Protein AF-A0A3M7QGY4-F1 (afdb_monomer)

pLDDT: mean 86.38, std 17.32, range [20.28, 98.88]

Organism: Brachionus plicatilis (NCBI:txid10195)

InterPro domains:
  IPR000873 AMP-dependent synthetase/ligase domain [PF00501] (71-450)
  IPR020845 AMP-binding, conserved site [PS00455] (251-262)

Sequence (450 aa):
MSSIFFKLPQKFQFKSILTRFSSTYSYKDTVLRGQKHLYNPKYEKYSYAISETGNLHLLCDTIGDRINTLAEKYPNDTCYKFSLTQSNLSFKEIKQRTDEIAQNLLSKGFKKGDRMAVLLPNIPELALTILACSSIGVIVVLMNPAYQLVEIEYMLKKTQSKGLVILDNLKTLKHYETLKKIAPELENSVQGELNSKNLPDLKHVILVKNRLMSDNSEQYKGTWGFDKDISMFNQSSQKLPTVDFDDSFVMLFTSGTTGLPKAAVLSHYNILNSAYLDLYTNGLVEQSKIIACPIPIFHSFGLIGGLIEPLIMGGKAIFPHFLPDTLSLMKAIHTERCTAVKGAPVIFLDMMNHPERKNFDLSSLEYMLLGASTVPKHLLLKMKEELKVKNILIGYGMTESSAAGSITRVNYGEREAYETIGQPFPFVEIKIADSENNLVPVNHDGEICI

Foldseek 3Di:
DDDPDPDDDPDDDDDDDAADDPPPDFLCRPPPVPPNVSRDVVPRFFFKAFDDCDPPDFDFDFLLRLLVVLCVVFVAAWAEAEAVVRDTAGSVNLNLQLQLLLLLCVVLPDAAPAEEEEQFFPDPLVLSVLSSCSQQNHAYEFDHNPDALVLVLVSLVVSLHQHYEHECDDDPDGVLVRVCVQFVCQQVDAAQCRCGPSRRSHRAYEYEYPPVDDDPPDDRGNHHYCVPRRRDHDPRDDDRDDDGQQRFRYWAWDPDPPDDTDTQTDGSSLLLRVLVLVCVQAVNLAQPAEEEQQATCSDLQCVNRANRNCSRSVHYYYHQDRHRDLVSSLVCCQPVVHQEYEDELVSLVCCQPPPCNVVGDNVSHQYYEYEPDADALVSVVVSCVRNVHQYYKYFDDDVNSSRGQAMAHRPGDSCRRRSDNHHGGHVHMKFFAAPVRDTRTGPDHGDIDD

Nearest PDB structures (foldseek):
  3t5c-assembly2_B  TM=9.026E-01  e=1.709E-25  Mycobacterium tuberculosis H37Rv
  6hps-assembly1_A  TM=8.503E-01  e=1.452E-26  Photinus pyralis
  6q2m-assembly2_B  TM=8.426E-01  e=1.284E-26  Photinus pyralis
  6q2m-assembly1_A  TM=8.467E-01  e=1.977E-26  Photinus pyralis
  6aaa-assembly1_A  TM=8.471E-01  e=3.894E-26  Amydetes

Structure (mmCIF, N/CA/C/O backbone):
data_AF-A0A3M7QGY4-F1
#
_entry.id   AF-A0A3M7QGY4-F1
#
loop_
_atom_site.group_PDB
_atom_site.id
_atom_site.type_symbol
_atom_site.label_atom_id
_atom_site.label_alt_id
_atom_site.label_comp_id
_atom_site.label_asym_id
_atom_site.label_entity_id
_atom_site.label_seq_id
_atom_site.pdbx_PDB_ins_code
_atom_site.Cartn_x
_atom_site.Cartn_y
_atom_site.Cartn_z
_atom_site.occupancy
_atom_site.B_iso_or_equiv
_atom_site.auth_seq_id
_atom_site.auth_comp_id
_atom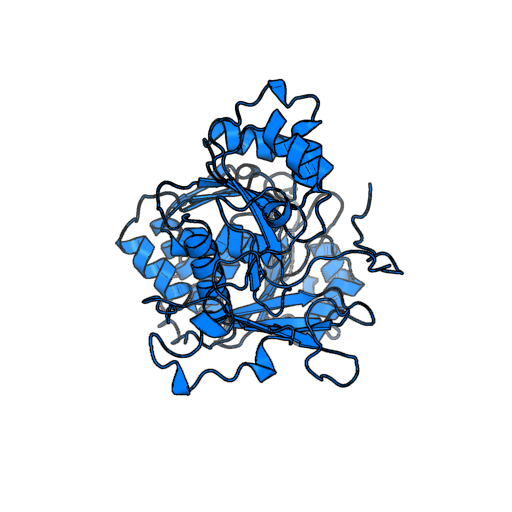_site.auth_asym_id
_atom_site.auth_atom_id
_atom_site.pdbx_PDB_model_num
ATOM 1 N N . MET A 1 1 ? 11.711 22.247 6.350 1.00 29.42 1 MET A N 1
ATOM 2 C CA . MET A 1 1 ? 10.240 22.124 6.252 1.00 29.42 1 MET A CA 1
ATOM 3 C C . MET A 1 1 ? 9.806 22.506 4.843 1.00 29.42 1 MET A C 1
ATOM 5 O O . MET A 1 1 ? 9.327 23.610 4.628 1.00 29.42 1 MET A O 1
ATOM 9 N N . SER A 1 2 ? 10.024 21.622 3.872 1.00 20.28 2 SER A N 1
ATOM 10 C CA . SER A 1 2 ? 9.486 21.752 2.518 1.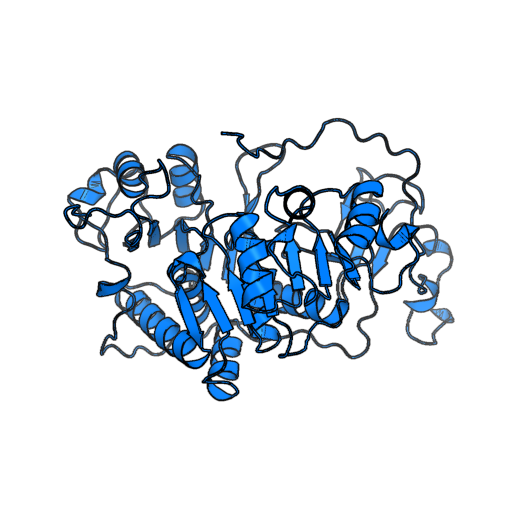00 20.28 2 SER A CA 1
ATOM 11 C C . SER A 1 2 ? 8.292 20.812 2.410 1.00 20.28 2 SER A C 1
ATOM 13 O O . SER A 1 2 ? 8.415 19.593 2.509 1.00 20.28 2 SER A O 1
ATOM 15 N N . SER A 1 3 ? 7.110 21.395 2.287 1.00 23.77 3 SER A N 1
ATOM 16 C CA . SER A 1 3 ? 5.895 20.693 1.921 1.00 23.77 3 SER A CA 1
ATOM 17 C C . SER A 1 3 ? 6.041 20.192 0.481 1.00 23.77 3 SER A C 1
ATOM 19 O O . SER A 1 3 ? 6.126 20.981 -0.459 1.00 23.77 3 SER A O 1
ATOM 21 N N . ILE A 1 4 ? 6.110 18.872 0.296 1.00 25.08 4 ILE A N 1
ATOM 22 C CA . ILE A 1 4 ? 6.081 18.238 -1.029 1.00 25.08 4 ILE A CA 1
ATOM 23 C C . ILE A 1 4 ? 4.624 18.279 -1.507 1.00 25.08 4 ILE A C 1
ATOM 25 O O . ILE A 1 4 ? 3.886 17.302 -1.441 1.00 25.08 4 ILE A O 1
ATOM 29 N N . PHE A 1 5 ? 4.180 19.465 -1.917 1.00 28.28 5 PHE A N 1
ATOM 30 C CA . PHE A 1 5 ? 2.998 19.621 -2.749 1.00 28.28 5 PHE A CA 1
ATOM 31 C C . PHE A 1 5 ? 3.432 19.376 -4.191 1.00 28.28 5 PHE A C 1
ATOM 33 O O . PHE A 1 5 ? 4.160 20.181 -4.773 1.00 28.28 5 PHE A O 1
ATOM 40 N N . PHE A 1 6 ? 2.978 18.272 -4.781 1.00 26.73 6 PHE A N 1
ATOM 41 C CA . PHE A 1 6 ? 3.059 18.068 -6.222 1.00 26.73 6 PHE A CA 1
ATOM 42 C C . PHE A 1 6 ? 2.110 19.057 -6.913 1.00 26.73 6 PHE A C 1
ATOM 44 O O . PHE A 1 6 ? 0.947 18.762 -7.170 1.00 26.73 6 PHE A O 1
ATOM 51 N N . LYS A 1 7 ? 2.602 20.266 -7.198 1.00 22.72 7 LYS A N 1
ATOM 52 C CA . LYS A 1 7 ? 2.032 21.105 -8.253 1.00 22.72 7 LYS A CA 1
ATOM 53 C C . LYS A 1 7 ? 2.488 20.517 -9.585 1.00 22.72 7 LYS A C 1
ATOM 55 O O . LYS A 1 7 ? 3.673 20.578 -9.903 1.00 22.72 7 LYS A O 1
ATOM 60 N N . LEU A 1 8 ? 1.558 19.951 -10.354 1.00 26.27 8 LEU A N 1
ATOM 61 C CA . LEU A 1 8 ? 1.791 19.667 -11.770 1.00 26.27 8 LEU A CA 1
ATOM 62 C C . LEU A 1 8 ? 2.156 20.992 -12.466 1.00 26.27 8 LEU A C 1
ATOM 64 O O . LEU A 1 8 ? 1.400 21.961 -12.330 1.00 26.27 8 LEU A O 1
ATOM 68 N N . PRO A 1 9 ? 3.297 21.093 -13.169 1.00 28.58 9 PRO A N 1
ATOM 69 C CA . PRO A 1 9 ? 3.613 22.300 -13.913 1.00 28.58 9 PRO A CA 1
ATOM 70 C C . PRO A 1 9 ? 2.598 22.500 -15.046 1.00 28.58 9 PRO A C 1
ATOM 72 O O . PRO A 1 9 ? 2.330 21.604 -15.845 1.00 28.58 9 PRO A O 1
ATOM 75 N N . GLN A 1 10 ? 2.027 23.704 -15.094 1.00 36.28 10 GLN A N 1
ATOM 76 C CA . GLN A 1 10 ? 1.247 24.197 -16.223 1.00 36.28 10 GLN A CA 1
ATOM 77 C C . GLN A 1 10 ? 2.163 24.365 -17.447 1.00 36.28 10 GLN A C 1
ATOM 79 O O . GLN A 1 10 ? 3.246 24.934 -17.331 1.00 36.28 10 GLN A O 1
ATOM 84 N N . LYS A 1 11 ? 1.649 23.941 -18.612 1.00 29.61 11 LYS A N 1
ATOM 85 C CA . LYS A 1 11 ? 2.236 23.975 -19.968 1.00 29.61 11 LYS A CA 1
ATOM 86 C C . LYS A 1 11 ? 3.238 22.857 -20.282 1.00 29.61 11 LYS A C 1
ATOM 88 O O . LYS A 1 11 ? 4.450 23.034 -20.213 1.00 29.61 11 LYS A O 1
ATOM 93 N N . PHE A 1 12 ? 2.698 21.739 -20.766 1.00 35.16 12 PHE A N 1
ATOM 94 C CA . PHE A 1 12 ? 3.422 20.833 -21.653 1.00 35.16 12 PHE A CA 1
ATOM 95 C C . PHE A 1 12 ? 3.626 21.522 -23.010 1.00 35.16 12 PHE A C 1
ATOM 97 O O . PHE A 1 12 ? 2.666 21.971 -23.632 1.00 35.16 12 PHE A O 1
ATOM 104 N N . GLN A 1 13 ? 4.871 21.612 -23.475 1.00 24.70 13 GLN A N 1
ATOM 105 C CA . GLN A 1 13 ? 5.163 21.715 -24.902 1.00 24.70 13 GLN A CA 1
ATOM 106 C C . GLN A 1 13 ? 5.659 20.343 -25.350 1.00 24.70 13 GLN A C 1
ATOM 108 O O . GLN A 1 13 ? 6.788 19.960 -25.052 1.00 24.70 13 GLN A O 1
ATOM 113 N N . PHE A 1 14 ? 4.806 19.600 -26.049 1.00 30.44 14 PHE A N 1
ATOM 114 C CA . PHE A 1 14 ? 5.208 18.405 -26.777 1.00 30.44 14 PHE A CA 1
ATOM 115 C C . PHE A 1 14 ? 5.963 18.850 -28.033 1.00 30.44 14 PHE A C 1
ATOM 117 O O . PHE A 1 14 ? 5.391 19.231 -29.051 1.00 30.44 14 PHE A O 1
ATOM 124 N N . LYS A 1 15 ? 7.292 18.852 -27.958 1.00 29.33 15 LYS A N 1
ATOM 125 C CA . LYS A 1 15 ? 8.137 18.749 -29.146 1.00 29.33 15 LYS A CA 1
ATOM 126 C C . LYS A 1 15 ? 9.065 17.567 -28.924 1.00 29.33 15 LYS A C 1
ATOM 128 O O . LYS A 1 15 ? 9.854 17.573 -27.989 1.00 29.33 15 LYS A O 1
ATOM 133 N N . SER A 1 16 ? 8.872 16.562 -29.778 1.00 31.83 16 SER A N 1
ATOM 134 C CA . SER A 1 16 ? 9.509 15.241 -29.803 1.00 31.83 16 SER A CA 1
ATOM 135 C C . SER A 1 16 ? 9.252 14.357 -28.577 1.00 31.83 16 SER A C 1
ATOM 137 O O . SER A 1 16 ? 10.157 14.107 -27.787 1.00 31.83 16 SER A O 1
ATOM 139 N N . ILE A 1 17 ? 8.036 13.813 -28.465 1.00 31.39 17 ILE A N 1
ATOM 140 C CA . ILE A 1 17 ? 7.842 12.518 -27.806 1.00 31.39 17 ILE A CA 1
ATOM 141 C C . ILE A 1 17 ? 7.625 11.491 -28.900 1.00 31.39 17 ILE A C 1
ATOM 143 O O . ILE A 1 17 ? 6.752 11.610 -29.758 1.00 31.39 17 ILE A O 1
ATOM 147 N N . LEU A 1 18 ? 8.518 10.517 -28.896 1.00 33.06 18 LEU A N 1
ATOM 148 C CA . LEU A 1 18 ? 8.481 9.405 -29.809 1.00 33.06 18 LEU A CA 1
ATOM 149 C C . LEU A 1 18 ? 7.346 8.489 -29.423 1.00 33.06 18 LEU A C 1
ATOM 151 O O . LEU A 1 18 ? 7.113 8.165 -28.263 1.00 33.06 18 LEU A O 1
ATOM 155 N N . THR A 1 19 ? 6.632 8.119 -30.457 1.00 30.53 19 THR A N 1
ATOM 156 C CA . THR A 1 19 ? 5.458 7.278 -30.404 1.00 30.53 19 THR A CA 1
ATOM 157 C C . THR A 1 19 ? 5.832 5.830 -30.645 1.00 30.53 19 THR A C 1
ATOM 159 O O . THR A 1 19 ? 7.021 5.512 -30.663 1.00 30.53 19 THR A O 1
ATOM 162 N N . ARG A 1 20 ? 4.801 4.973 -30.731 1.00 34.09 20 ARG A N 1
ATOM 163 C CA . ARG A 1 20 ? 4.829 3.528 -31.009 1.00 34.09 20 ARG A CA 1
ATOM 164 C C . ARG A 1 20 ? 6.163 3.027 -31.587 1.00 34.09 20 ARG A C 1
ATOM 166 O O . ARG A 1 20 ? 6.694 3.629 -32.508 1.00 34.09 20 ARG A O 1
ATOM 173 N N . PHE A 1 21 ? 6.582 1.846 -31.125 1.00 38.25 21 PHE A N 1
ATOM 174 C CA . PHE A 1 21 ? 7.678 1.006 -31.648 1.00 38.25 21 PHE A CA 1
ATOM 175 C C . PHE A 1 21 ? 9.001 1.021 -30.870 1.00 38.25 21 PHE A C 1
ATOM 177 O O . PHE A 1 21 ? 10.072 1.229 -31.431 1.00 38.25 21 PHE A O 1
ATOM 184 N N . SER A 1 22 ? 8.930 0.612 -29.602 1.00 29.78 22 SER A N 1
ATOM 185 C CA . SER A 1 22 ? 9.986 -0.238 -29.026 1.00 29.78 22 SER A CA 1
ATOM 186 C C . SER A 1 22 ? 9.448 -1.395 -28.182 1.00 29.78 22 SER A C 1
ATOM 188 O O . SER A 1 22 ? 9.997 -1.779 -27.151 1.00 29.78 22 SER A O 1
ATOM 190 N N . SER A 1 23 ? 8.351 -2.005 -28.608 1.00 32.69 23 SER A N 1
ATOM 191 C CA . SER A 1 23 ? 8.344 -3.465 -28.614 1.00 32.69 23 SER A CA 1
ATOM 192 C C . SER A 1 23 ? 8.432 -3.885 -30.050 1.00 32.69 23 SER A C 1
ATOM 194 O O . SER A 1 23 ? 7.752 -3.349 -30.918 1.00 32.69 23 SER A O 1
ATOM 196 N N . THR A 1 24 ? 9.198 -4.931 -30.230 1.00 34.50 24 THR A N 1
ATOM 197 C CA . THR A 1 24 ? 9.087 -5.993 -31.219 1.00 34.50 24 THR A CA 1
ATOM 198 C C . THR A 1 24 ? 7.681 -6.458 -31.644 1.00 34.50 24 THR A C 1
ATOM 200 O O . THR A 1 24 ? 7.632 -7.429 -32.383 1.00 34.50 24 THR A O 1
ATOM 203 N N . TYR A 1 25 ? 6.562 -5.836 -31.245 1.00 44.16 25 TYR A N 1
ATOM 204 C CA . TYR A 1 25 ? 5.222 -6.315 -31.594 1.00 44.16 25 TYR A CA 1
ATOM 205 C C . TYR A 1 25 ? 4.298 -5.167 -32.014 1.00 44.16 25 TYR A C 1
ATOM 207 O O . TYR A 1 25 ? 3.901 -4.312 -31.223 1.00 44.16 25 TYR A O 1
ATOM 215 N N . SER A 1 26 ? 4.011 -5.137 -33.310 1.00 43.41 26 SER A N 1
ATOM 216 C CA . SER A 1 26 ? 3.093 -4.217 -33.980 1.00 43.41 26 SER A CA 1
ATOM 217 C C . SER A 1 26 ? 1.661 -4.774 -33.959 1.00 43.41 26 SER A C 1
ATOM 219 O O . SER A 1 26 ? 1.443 -5.923 -33.590 1.00 43.41 26 SER A O 1
ATOM 221 N N . TYR A 1 27 ? 0.664 -4.003 -34.415 1.00 42.53 27 TYR A N 1
ATOM 222 C CA . TYR A 1 27 ? -0.701 -4.512 -34.665 1.00 42.53 27 TYR A CA 1
ATOM 223 C C . TYR A 1 27 ? -0.712 -5.767 -35.574 1.00 42.53 27 TYR A C 1
ATOM 225 O O . TYR A 1 27 ? -1.628 -6.581 -35.523 1.00 42.53 27 TYR A O 1
ATOM 233 N N . LYS A 1 28 ? 0.347 -5.963 -36.371 1.00 43.41 28 LYS A N 1
ATOM 234 C CA . LYS A 1 28 ? 0.614 -7.171 -37.163 1.00 43.41 28 LYS A CA 1
ATOM 235 C C . LYS A 1 28 ? 0.785 -8.442 -36.323 1.00 43.41 28 LYS A C 1
ATOM 237 O O . LYS A 1 28 ? 0.512 -9.526 -36.829 1.00 43.41 28 LYS A O 1
ATOM 242 N N . ASP A 1 29 ? 1.237 -8.306 -35.080 1.00 48.31 29 ASP A N 1
ATOM 243 C CA . ASP A 1 29 ? 1.590 -9.418 -34.195 1.00 48.31 29 ASP A CA 1
ATOM 244 C C . ASP A 1 29 ? 0.492 -9.711 -33.158 1.00 48.31 29 ASP A C 1
ATOM 246 O O . ASP A 1 29 ? 0.360 -10.842 -32.695 1.00 48.31 29 ASP A O 1
ATOM 250 N N . THR A 1 30 ? -0.362 -8.726 -32.851 1.00 50.16 30 THR A N 1
ATOM 251 C CA . THR A 1 30 ? -1.486 -8.878 -31.910 1.00 50.16 30 THR A CA 1
ATOM 252 C C . THR A 1 30 ? -2.752 -9.455 -32.545 1.00 50.16 30 THR A C 1
ATOM 254 O O . THR A 1 30 ? -3.626 -9.951 -31.831 1.00 50.16 30 THR A O 1
ATOM 257 N N . VAL A 1 31 ? -2.867 -9.458 -33.877 1.00 47.16 31 VAL A N 1
ATOM 258 C CA . VAL A 1 31 ? -4.008 -10.076 -34.563 1.00 47.16 31 VAL A CA 1
ATOM 259 C C . VAL A 1 31 ? -3.780 -11.584 -34.691 1.00 47.16 31 VAL A C 1
ATOM 261 O O . VAL A 1 31 ? -3.196 -12.066 -35.659 1.00 47.16 31 VAL A O 1
ATOM 264 N N . LEU A 1 32 ? -4.247 -12.300 -33.659 1.00 49.56 32 LEU A N 1
ATOM 265 C CA . LEU A 1 32 ? -4.486 -13.747 -33.590 1.00 49.56 32 LEU A CA 1
ATOM 266 C C . LEU A 1 32 ? -3.408 -14.583 -34.287 1.00 49.56 32 LEU A C 1
ATOM 268 O O . LEU A 1 32 ? -3.563 -14.924 -35.454 1.00 49.56 32 LEU A O 1
ATOM 272 N N . ARG A 1 33 ? -2.332 -14.922 -33.558 1.00 48.31 33 ARG A N 1
ATOM 273 C CA . ARG A 1 33 ? -1.263 -15.883 -33.922 1.00 48.31 33 ARG A CA 1
ATOM 274 C C . ARG A 1 33 ? -1.519 -16.636 -35.244 1.00 48.31 33 ARG A C 1
ATOM 276 O O . ARG A 1 33 ? -2.141 -17.694 -35.263 1.00 48.31 33 ARG A O 1
ATOM 283 N N . GLY A 1 34 ? -1.032 -16.080 -36.357 1.00 52.09 34 GLY A N 1
ATOM 284 C CA . GLY A 1 34 ? -1.057 -16.723 -37.680 1.00 52.09 34 GLY A CA 1
ATOM 285 C C . GLY A 1 34 ? -2.268 -16.423 -38.578 1.00 52.09 34 GLY A C 1
ATOM 286 O O . GLY A 1 34 ? -2.238 -16.766 -39.759 1.00 52.09 34 GLY A O 1
ATOM 287 N N . GLN A 1 35 ? -3.298 -15.726 -38.098 1.00 64.25 35 GLN A N 1
ATOM 288 C CA . GLN A 1 35 ? -4.497 -15.367 -38.863 1.00 64.25 35 GLN A CA 1
ATOM 289 C C . GLN A 1 35 ? -4.348 -14.010 -39.562 1.00 64.25 35 GLN A C 1
ATOM 291 O O . GLN A 1 35 ? -5.115 -13.075 -39.344 1.00 64.25 35 GLN A O 1
ATOM 296 N N . LYS A 1 36 ? -3.378 -13.919 -40.482 1.00 65.75 36 LYS A N 1
ATOM 297 C CA . LYS A 1 36 ? -3.082 -12.693 -41.256 1.00 65.75 36 LYS A CA 1
ATOM 298 C C . LYS A 1 36 ? -4.296 -12.089 -41.981 1.00 65.75 36 LYS A C 1
ATOM 300 O O . LYS A 1 36 ? -4.276 -10.908 -42.295 1.00 65.75 36 LYS A O 1
ATOM 305 N N . HIS A 1 37 ? -5.335 -12.879 -42.258 1.00 74.06 37 HIS A N 1
ATOM 306 C CA . HIS A 1 37 ? -6.562 -12.415 -42.911 1.00 74.06 37 HIS A CA 1
ATOM 307 C C . HIS A 1 37 ? -7.423 -11.495 -42.027 1.00 74.06 37 HIS A C 1
ATOM 309 O O . HIS A 1 37 ? -8.233 -10.742 -42.556 1.00 74.06 37 HIS A O 1
ATOM 315 N N . LEU A 1 38 ? -7.247 -11.538 -40.702 1.00 67.75 38 LEU A N 1
ATOM 316 C CA . LEU A 1 38 ? -7.944 -10.656 -39.761 1.00 67.75 38 LEU A CA 1
ATOM 317 C C . LEU A 1 38 ? -7.219 -9.323 -39.557 1.00 67.75 38 LEU A C 1
ATOM 319 O O . LEU A 1 38 ? -7.773 -8.389 -38.979 1.00 67.75 38 LEU A O 1
ATOM 323 N N . TYR A 1 39 ? -5.972 -9.223 -40.015 1.00 70.44 39 TYR A N 1
ATOM 324 C CA . TYR A 1 39 ? -5.183 -8.011 -39.888 1.00 70.44 39 TYR A CA 1
ATOM 325 C C . TYR A 1 39 ? -5.657 -6.966 -40.905 1.00 70.44 39 TYR A C 1
ATOM 327 O O . TYR A 1 39 ? -5.696 -7.211 -42.111 1.00 70.44 39 TYR A O 1
ATOM 335 N N . ASN A 1 40 ? -5.994 -5.775 -40.410 1.00 73.12 40 ASN A N 1
ATOM 336 C CA . ASN A 1 40 ? -6.384 -4.640 -41.236 1.00 73.12 40 ASN A CA 1
ATOM 337 C C . ASN A 1 40 ? -5.342 -3.502 -41.139 1.00 73.12 40 ASN A C 1
ATOM 339 O O . ASN A 1 40 ? -5.318 -2.777 -40.137 1.00 73.12 40 ASN A O 1
ATOM 343 N N . PRO A 1 41 ? -4.520 -3.275 -42.184 1.00 75.00 41 PRO A N 1
ATOM 344 C CA . PRO A 1 41 ? -3.416 -2.310 -42.150 1.00 75.00 41 PRO A CA 1
ATOM 345 C C . PRO A 1 41 ? -3.873 -0.860 -41.929 1.00 75.00 41 PRO A C 1
ATOM 347 O O . PRO A 1 41 ? -3.096 -0.026 -41.468 1.00 75.00 41 PRO A O 1
ATOM 350 N N . LYS A 1 42 ? -5.154 -0.542 -42.180 1.00 77.25 42 LYS A N 1
ATOM 351 C CA . LYS A 1 42 ? -5.736 0.784 -41.905 1.00 77.25 42 LYS A CA 1
ATOM 352 C C . LYS A 1 42 ? -5.519 1.227 -40.453 1.00 77.25 42 LYS A C 1
ATOM 354 O O . LYS A 1 42 ? -5.435 2.433 -40.207 1.00 77.25 42 LYS A O 1
ATOM 359 N N . TYR A 1 43 ? -5.454 0.285 -39.509 1.00 77.69 43 TYR A N 1
ATOM 360 C CA . TYR A 1 43 ? -5.372 0.584 -38.079 1.00 77.69 43 TYR A CA 1
ATOM 361 C C . TYR A 1 43 ? -3.940 0.697 -37.527 1.00 77.69 43 TYR A C 1
ATOM 363 O O . TYR A 1 43 ? -3.745 1.178 -36.408 1.00 77.69 43 TYR A O 1
ATOM 371 N N . GLU A 1 44 ? -2.915 0.362 -38.317 1.00 73.62 44 GLU A N 1
ATOM 372 C CA . GLU A 1 44 ? -1.511 0.467 -37.887 1.00 73.62 44 GLU A CA 1
ATOM 373 C C . GLU A 1 44 ? -1.064 1.897 -37.596 1.00 73.62 44 GLU A C 1
ATOM 375 O O . GLU A 1 44 ? -0.171 2.121 -36.781 1.00 73.62 44 GLU A O 1
ATOM 380 N N . LYS A 1 45 ? -1.708 2.875 -38.230 1.00 78.94 45 LYS A N 1
ATOM 381 C CA . LYS A 1 45 ? -1.362 4.288 -38.082 1.00 78.94 45 LYS A CA 1
ATOM 382 C C . LYS A 1 45 ? -1.855 4.932 -36.787 1.00 78.94 45 LYS A C 1
ATOM 384 O O . LYS A 1 45 ? -1.484 6.071 -36.556 1.00 78.94 45 LYS A O 1
ATOM 389 N N . TYR A 1 46 ? -2.715 4.279 -36.002 1.00 83.94 46 TYR A N 1
ATOM 390 C CA . TYR A 1 46 ? -3.359 4.869 -34.812 1.00 83.94 46 TYR A CA 1
ATOM 391 C C . TYR A 1 46 ? -2.516 4.761 -33.531 1.00 83.94 46 TYR A C 1
ATOM 393 O O . TYR A 1 46 ? -1.426 4.242 -33.604 1.00 83.94 46 TYR A O 1
ATOM 401 N N . SER A 1 47 ? -2.943 5.249 -32.368 1.00 85.75 47 SER A N 1
ATOM 402 C CA . SER A 1 47 ? -2.167 5.218 -31.113 1.00 85.75 47 SER A CA 1
ATOM 403 C C . SER A 1 47 ? -2.867 4.371 -30.050 1.00 85.75 47 SER A C 1
ATOM 405 O O . SER A 1 47 ? -3.544 4.881 -29.173 1.00 85.75 47 SER A O 1
ATOM 407 N N . TYR A 1 48 ? -2.728 3.055 -30.169 1.00 84.31 48 TYR A N 1
ATOM 408 C CA . TYR A 1 48 ? -3.300 2.009 -29.303 1.00 84.31 48 TYR A CA 1
ATOM 409 C C . TYR A 1 48 ? -2.260 0.903 -29.038 1.00 84.31 48 TYR A C 1
ATOM 411 O O . TYR A 1 48 ? -1.508 0.558 -29.954 1.00 84.31 48 TYR A O 1
ATOM 419 N N . ALA A 1 49 ? -2.201 0.345 -27.836 1.00 78.44 49 ALA A N 1
ATOM 420 C CA . ALA A 1 49 ? -1.256 -0.691 -27.441 1.00 78.44 49 ALA A CA 1
ATOM 421 C C . ALA A 1 49 ? -1.900 -1.667 -26.452 1.00 78.44 49 ALA A C 1
ATOM 423 O O . ALA A 1 49 ? -2.661 -1.265 -25.583 1.00 78.44 49 ALA A O 1
ATOM 424 N N . ILE A 1 50 ? -1.536 -2.939 -26.570 1.00 84.06 50 ILE A N 1
ATOM 425 C CA . ILE A 1 50 ? -1.875 -4.009 -25.632 1.00 84.06 50 ILE A CA 1
ATOM 426 C C . ILE A 1 50 ? -0.663 -4.936 -25.556 1.00 84.06 50 ILE A C 1
ATOM 428 O O . ILE A 1 50 ? 0.004 -5.160 -26.572 1.00 84.06 50 ILE A O 1
ATOM 432 N N . SER A 1 51 ? -0.345 -5.442 -24.369 1.00 80.69 51 SER A N 1
ATOM 433 C CA . SER A 1 51 ? 0.705 -6.454 -24.223 1.00 80.69 51 SER A CA 1
ATOM 434 C C . SER A 1 51 ? 0.151 -7.859 -24.397 1.00 80.69 51 SER A C 1
ATOM 436 O O . SER A 1 51 ? -0.962 -8.165 -23.969 1.00 80.69 51 SER A O 1
ATOM 438 N N . GLU A 1 52 ? 0.959 -8.737 -24.993 1.00 72.75 52 GLU A N 1
ATOM 439 C CA . GLU A 1 52 ? 0.623 -10.152 -25.076 1.00 72.75 52 GLU A CA 1
ATOM 440 C C . GLU A 1 52 ? 0.462 -10.756 -23.682 1.00 72.75 52 GLU A C 1
ATOM 442 O O . GLU A 1 52 ? 1.274 -10.542 -22.780 1.00 72.75 52 GLU A O 1
ATOM 447 N N . THR A 1 53 ? -0.579 -11.564 -23.533 1.00 77.50 53 THR A N 1
ATOM 448 C CA . THR A 1 53 ? -0.861 -12.302 -22.303 1.00 77.50 53 THR A CA 1
ATOM 449 C C . THR A 1 53 ? -0.147 -13.650 -22.275 1.00 77.50 53 THR A C 1
ATOM 451 O O . THR A 1 53 ? 0.092 -14.202 -21.208 1.00 77.50 53 THR A O 1
ATOM 454 N N . GLY A 1 54 ? 0.249 -14.193 -23.432 1.00 74.06 54 GLY A N 1
ATOM 455 C CA . GLY A 1 54 ? 0.884 -15.508 -23.507 1.00 74.06 54 GLY A CA 1
ATOM 456 C C . GLY A 1 54 ? -0.014 -16.598 -22.909 1.00 74.06 54 GLY A C 1
ATOM 457 O O . GLY A 1 54 ? -1.152 -16.754 -23.339 1.00 74.06 54 GLY A O 1
ATOM 458 N N . ASN A 1 55 ? 0.512 -17.337 -21.927 1.00 81.56 55 ASN A N 1
ATOM 459 C CA . ASN A 1 55 ? -0.233 -18.318 -21.123 1.00 81.56 55 ASN A CA 1
ATOM 460 C C . ASN A 1 55 ? -0.475 -17.811 -19.686 1.00 81.56 55 ASN A C 1
ATOM 462 O O . ASN A 1 55 ? -0.608 -18.610 -18.760 1.00 81.56 55 ASN A O 1
ATOM 466 N N . LEU A 1 56 ? -0.432 -16.493 -19.468 1.00 86.56 56 LEU A N 1
ATOM 467 C CA . LEU A 1 56 ? -0.694 -15.916 -18.154 1.00 86.56 56 LEU A CA 1
ATOM 468 C C . LEU A 1 56 ? -2.167 -16.064 -17.794 1.00 86.56 56 LEU A C 1
ATOM 470 O O . LEU A 1 56 ? -3.049 -15.920 -18.641 1.00 86.56 56 LEU A O 1
ATOM 474 N N . HIS A 1 57 ? -2.414 -16.273 -16.509 1.00 90.56 57 HIS A N 1
ATOM 475 C CA . HIS A 1 57 ? -3.742 -16.254 -15.921 1.00 90.56 57 HIS A CA 1
ATOM 476 C C . HIS A 1 57 ? -3.747 -15.263 -14.765 1.00 90.56 57 HIS A C 1
ATOM 478 O O . HIS A 1 57 ? -2.780 -15.185 -14.007 1.00 90.56 57 HIS A O 1
ATOM 484 N N . LEU A 1 58 ? -4.828 -14.498 -14.655 1.00 94.06 58 LEU A N 1
ATOM 485 C CA . LEU A 1 58 ? -5.031 -13.583 -13.542 1.00 94.06 58 LEU A CA 1
ATOM 486 C C . LEU A 1 58 ? -5.390 -14.375 -12.278 1.00 94.06 58 LEU A C 1
ATOM 488 O O . LEU A 1 58 ? -6.020 -15.433 -12.339 1.00 94.06 58 LEU A O 1
ATOM 492 N N . LEU A 1 59 ? -4.959 -13.862 -11.132 1.00 93.75 59 LEU A N 1
ATOM 493 C CA . LEU A 1 59 ? -5.242 -14.419 -9.818 1.00 93.75 59 LEU A CA 1
ATOM 494 C C . LEU A 1 59 ? -6.689 -14.100 -9.439 1.00 93.75 59 LEU A C 1
ATOM 496 O O . LEU A 1 59 ? -7.083 -12.934 -9.437 1.00 93.75 59 LEU A O 1
ATOM 500 N N . CYS A 1 60 ? -7.451 -15.133 -9.084 1.00 94.69 60 CYS A N 1
ATOM 501 C CA . CYS A 1 60 ? -8.820 -15.023 -8.565 1.00 94.69 60 CYS A CA 1
ATOM 502 C C . CYS A 1 60 ? -8.858 -15.271 -7.044 1.00 94.69 60 CYS A C 1
ATOM 504 O O . CYS A 1 60 ? -9.824 -15.819 -6.523 1.00 94.69 60 CYS A O 1
ATOM 506 N N . ASP A 1 61 ? -7.775 -14.903 -6.353 1.00 96.12 61 ASP A N 1
ATOM 507 C CA . ASP A 1 61 ? -7.618 -15.023 -4.902 1.00 96.12 61 ASP A CA 1
ATOM 508 C C . ASP A 1 61 ? -8.088 -13.730 -4.213 1.00 96.12 61 ASP A C 1
ATOM 510 O O . ASP A 1 61 ? -8.012 -12.639 -4.786 1.00 96.12 61 ASP A O 1
ATOM 514 N N . THR A 1 62 ? -8.480 -13.817 -2.943 1.00 98.31 62 THR A N 1
ATOM 515 C CA . THR A 1 62 ? -8.505 -12.652 -2.049 1.00 98.31 62 THR A CA 1
ATOM 516 C C . THR A 1 62 ? -7.144 -12.456 -1.378 1.00 98.31 62 THR A C 1
ATOM 518 O O . THR A 1 62 ? -6.285 -13.340 -1.350 1.00 98.31 62 THR A O 1
ATOM 521 N N . ILE A 1 63 ? -6.927 -11.285 -0.773 1.00 98.38 63 ILE A N 1
ATOM 522 C CA . ILE A 1 63 ? -5.704 -11.041 0.015 1.00 98.38 63 ILE A CA 1
ATOM 523 C C . ILE A 1 63 ? -5.657 -11.992 1.223 1.00 98.38 63 ILE A C 1
ATOM 525 O O . ILE A 1 63 ? -4.587 -12.503 1.552 1.00 98.38 63 ILE A O 1
ATOM 529 N N . GLY A 1 64 ? -6.814 -12.297 1.823 1.00 97.62 64 GLY A N 1
ATOM 530 C CA . GLY A 1 64 ? -6.943 -13.305 2.875 1.00 97.62 64 GLY A CA 1
ATOM 531 C C . GLY A 1 64 ? -6.469 -14.690 2.423 1.00 97.62 64 GLY A C 1
ATOM 532 O O . GLY A 1 64 ? -5.684 -15.323 3.128 1.00 97.62 64 GLY A O 1
ATOM 533 N N . ASP A 1 65 ? -6.850 -15.127 1.218 1.00 97.75 65 ASP A N 1
ATOM 534 C CA . ASP A 1 65 ? -6.418 -16.419 0.658 1.00 97.75 65 ASP A CA 1
ATOM 535 C C . ASP A 1 65 ? -4.899 -16.490 0.477 1.00 97.75 65 ASP A C 1
ATOM 537 O O . ASP A 1 65 ? -4.278 -17.513 0.787 1.00 97.75 65 ASP A O 1
ATOM 541 N N . ARG A 1 66 ? -4.272 -15.384 0.050 1.00 97.69 66 ARG A N 1
ATOM 542 C CA . ARG A 1 66 ? -2.807 -15.288 -0.055 1.00 97.69 66 ARG A CA 1
ATOM 543 C C . ARG A 1 66 ? -2.128 -15.432 1.301 1.00 97.69 66 ARG A C 1
ATOM 545 O O . ARG A 1 66 ? -1.156 -16.178 1.411 1.00 97.69 66 ARG A O 1
ATOM 552 N N . ILE A 1 67 ? -2.642 -14.757 2.332 1.00 98.06 67 ILE A N 1
ATOM 553 C CA . ILE A 1 67 ? -2.113 -14.866 3.700 1.00 98.06 67 ILE A CA 1
ATOM 554 C C . ILE A 1 67 ? -2.229 -16.314 4.192 1.00 98.06 67 ILE A C 1
ATOM 556 O O . ILE A 1 67 ? -1.247 -16.858 4.693 1.00 98.06 67 ILE A O 1
ATOM 560 N N . ASN A 1 68 ? -3.393 -16.949 4.011 1.00 97.50 68 ASN A N 1
ATOM 561 C CA . ASN A 1 68 ? -3.638 -18.339 4.413 1.00 97.50 68 ASN A CA 1
ATOM 562 C C . ASN A 1 68 ? -2.640 -19.290 3.743 1.00 97.50 68 ASN A C 1
ATOM 564 O O . ASN A 1 68 ? -1.917 -20.020 4.419 1.00 97.50 68 ASN A O 1
ATOM 568 N N . THR A 1 69 ? -2.540 -19.201 2.416 1.00 97.62 69 THR A N 1
ATOM 569 C CA . THR A 1 69 ? -1.666 -20.050 1.598 1.00 97.62 69 THR A CA 1
ATOM 570 C C . THR A 1 69 ? -0.201 -19.924 2.016 1.00 97.62 69 THR A C 1
ATOM 572 O O . THR A 1 69 ? 0.509 -20.922 2.146 1.00 97.62 69 THR A O 1
ATOM 575 N N . LEU A 1 70 ? 0.281 -18.698 2.233 1.00 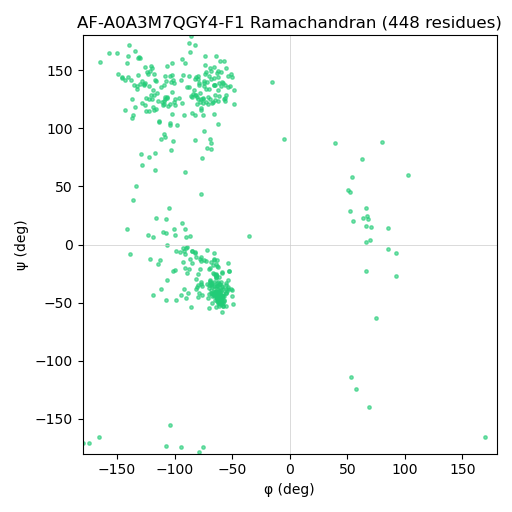97.50 70 LEU A N 1
ATOM 576 C CA . LEU A 1 70 ? 1.685 -18.460 2.570 1.00 97.50 70 LEU A CA 1
ATOM 577 C C . LEU A 1 70 ? 2.012 -18.800 4.024 1.00 97.50 70 LEU A C 1
ATOM 579 O O . LEU A 1 70 ? 3.115 -19.267 4.294 1.00 97.50 70 LEU A O 1
ATOM 583 N N . ALA A 1 71 ? 1.068 -18.634 4.950 1.00 98.19 71 ALA A N 1
ATOM 584 C CA . ALA A 1 71 ? 1.245 -19.061 6.335 1.00 98.19 71 ALA A CA 1
ATOM 585 C C . ALA A 1 71 ? 1.347 -20.586 6.470 1.00 98.19 71 ALA A C 1
ATOM 587 O O . ALA A 1 71 ? 2.069 -21.067 7.338 1.00 98.19 71 ALA A O 1
ATOM 588 N N . GLU A 1 72 ? 0.667 -21.345 5.609 1.00 98.12 72 GLU A N 1
ATOM 589 C CA . GLU A 1 72 ? 0.799 -22.804 5.555 1.00 98.12 72 GLU A CA 1
ATOM 590 C C . GLU A 1 72 ? 2.101 -23.239 4.875 1.00 98.12 72 GLU A C 1
ATOM 592 O O . GLU A 1 72 ? 2.791 -24.134 5.364 1.00 98.12 72 GLU A O 1
ATOM 597 N N . LYS A 1 73 ? 2.457 -22.599 3.756 1.00 97.12 73 LYS A N 1
ATOM 598 C CA . LYS A 1 73 ? 3.592 -23.019 2.925 1.00 97.12 73 LYS A CA 1
ATOM 599 C C . LYS A 1 73 ? 4.951 -22.547 3.449 1.00 97.12 73 LYS A C 1
ATOM 601 O O . LYS A 1 73 ? 5.928 -23.285 3.345 1.00 97.12 73 LYS A O 1
ATOM 606 N N . TYR A 1 74 ? 5.013 -21.341 4.010 1.00 96.56 74 TYR A N 1
ATOM 607 C CA . TYR A 1 74 ? 6.243 -20.671 4.450 1.00 96.56 74 TYR A CA 1
ATOM 608 C C . TYR A 1 74 ? 6.097 -20.059 5.858 1.00 96.56 74 TYR A C 1
ATOM 610 O O . TYR A 1 74 ? 6.417 -18.889 6.062 1.00 96.56 74 TYR A O 1
ATOM 618 N N . PRO A 1 75 ? 5.621 -20.812 6.868 1.00 97.94 75 PRO A N 1
ATOM 619 C CA . PRO A 1 75 ? 5.188 -20.256 8.154 1.00 97.94 75 PRO A CA 1
ATOM 620 C C . PRO A 1 75 ? 6.243 -19.393 8.851 1.00 97.94 75 PRO A C 1
ATOM 622 O O . PRO A 1 75 ? 5.906 -18.368 9.439 1.00 97.94 75 PRO A O 1
ATOM 625 N N . ASN A 1 76 ? 7.508 -19.811 8.795 1.00 97.88 76 ASN A N 1
ATOM 626 C CA . ASN A 1 76 ? 8.602 -19.186 9.538 1.00 97.88 76 ASN A CA 1
ATOM 627 C C . ASN A 1 76 ? 9.373 -18.141 8.718 1.00 97.88 76 ASN A C 1
ATOM 629 O O . ASN A 1 76 ? 10.233 -17.452 9.271 1.00 97.88 76 ASN A O 1
ATOM 633 N N . ASP A 1 77 ? 9.083 -18.006 7.422 1.00 97.25 77 ASP A N 1
ATOM 634 C CA . ASP A 1 77 ? 9.777 -17.045 6.569 1.00 97.25 77 ASP A CA 1
ATOM 635 C C . ASP A 1 77 ? 9.283 -15.631 6.887 1.00 97.25 77 ASP A C 1
ATOM 637 O O . ASP A 1 77 ? 8.088 -15.387 7.070 1.00 97.25 77 ASP A O 1
ATOM 641 N N . THR A 1 78 ? 10.217 -14.682 6.980 1.00 97.50 78 THR A N 1
ATOM 642 C CA . THR A 1 78 ? 9.889 -13.280 7.270 1.00 97.50 78 THR A CA 1
ATOM 643 C C . THR A 1 78 ? 9.301 -12.610 6.036 1.00 97.50 78 THR A C 1
ATOM 645 O O . THR A 1 78 ? 9.991 -12.481 5.028 1.00 97.50 78 THR A O 1
ATOM 648 N N . CYS A 1 79 ? 8.084 -12.087 6.155 1.00 97.88 79 CYS A N 1
ATOM 649 C CA . CYS A 1 79 ? 7.421 -11.335 5.094 1.00 97.88 79 CYS A CA 1
ATOM 650 C C . CYS A 1 79 ? 7.630 -9.824 5.248 1.00 97.88 79 CYS A C 1
ATOM 652 O O . CYS A 1 79 ? 7.951 -9.141 4.278 1.00 97.88 79 CYS A O 1
ATOM 654 N N . TYR A 1 80 ? 7.506 -9.281 6.463 1.00 98.50 80 TYR A N 1
ATOM 655 C CA . TYR A 1 80 ? 7.676 -7.842 6.691 1.00 98.50 80 TYR A CA 1
ATOM 656 C C . TYR A 1 80 ? 8.686 -7.542 7.786 1.00 98.50 80 TYR A C 1
ATOM 658 O O . TYR A 1 80 ? 8.668 -8.153 8.853 1.00 98.50 80 TYR A O 1
ATOM 666 N N . LYS A 1 81 ? 9.523 -6.532 7.547 1.00 98.06 81 LYS A N 1
ATOM 667 C CA . LYS A 1 81 ? 10.380 -5.925 8.565 1.00 98.06 81 LYS A CA 1
ATOM 668 C C . LYS A 1 81 ? 10.144 -4.424 8.632 1.00 98.06 81 LYS A C 1
ATOM 670 O O . LYS A 1 81 ? 10.283 -3.734 7.628 1.00 98.06 81 LYS A O 1
ATOM 675 N N . PHE A 1 82 ? 9.849 -3.910 9.821 1.00 97.56 82 PHE A N 1
ATOM 676 C CA . PHE A 1 82 ? 9.686 -2.480 10.088 1.00 97.56 82 PHE A CA 1
ATOM 677 C C . PHE A 1 82 ? 10.857 -1.982 10.930 1.00 97.56 82 PHE A C 1
ATOM 679 O O . PHE A 1 82 ? 10.840 -2.087 12.161 1.00 97.56 82 PHE A O 1
ATOM 686 N N . SER A 1 83 ? 11.874 -1.431 10.265 1.00 95.75 83 SER A N 1
ATOM 687 C CA . SER A 1 83 ? 13.195 -1.190 10.857 1.00 95.75 83 SER A CA 1
ATOM 688 C C . SER A 1 83 ? 13.167 -0.272 12.079 1.00 95.75 83 SER A C 1
ATOM 690 O O . SER A 1 83 ? 13.858 -0.551 13.050 1.00 95.75 83 SER A O 1
ATOM 692 N N . LEU A 1 84 ? 12.348 0.784 12.094 1.00 90.88 84 LEU A N 1
ATOM 693 C CA . LEU A 1 84 ? 12.268 1.674 13.263 1.00 90.88 84 LEU A CA 1
ATOM 694 C C . LEU A 1 84 ? 11.711 0.987 14.509 1.00 90.88 84 LEU A C 1
ATOM 696 O O . LEU A 1 84 ? 12.210 1.195 15.608 1.00 90.88 84 LEU A O 1
ATOM 700 N N . THR A 1 85 ? 10.682 0.160 14.334 1.00 90.69 85 THR A N 1
ATOM 701 C CA . THR A 1 85 ? 10.041 -0.566 15.444 1.00 90.69 85 THR A CA 1
ATOM 702 C C . THR A 1 85 ? 10.748 -1.875 15.788 1.00 90.69 85 THR A C 1
ATOM 704 O O . THR A 1 85 ? 10.344 -2.545 16.731 1.00 90.69 85 THR A O 1
ATOM 707 N N . GLN A 1 86 ? 11.763 -2.265 15.002 1.00 92.44 86 GLN A N 1
ATOM 708 C CA . GLN A 1 86 ? 12.437 -3.568 15.070 1.00 92.44 86 GLN A CA 1
ATOM 709 C C . GLN A 1 86 ? 11.482 -4.771 14.952 1.00 92.44 86 GLN A C 1
ATOM 711 O O . GLN A 1 86 ? 11.824 -5.889 15.332 1.00 92.44 86 GLN A O 1
ATOM 716 N N . SER A 1 87 ? 10.284 -4.561 14.400 1.00 95.06 87 SER A N 1
ATOM 717 C CA . SER A 1 87 ? 9.311 -5.626 14.184 1.00 95.06 87 SER A CA 1
ATOM 718 C C . SER A 1 87 ? 9.698 -6.445 12.958 1.00 95.06 87 SER A C 1
ATOM 720 O O . SER A 1 87 ? 9.960 -5.889 11.889 1.00 95.06 87 SER A O 1
ATOM 722 N N . ASN A 1 88 ? 9.713 -7.765 13.122 1.00 97.00 88 ASN A N 1
ATOM 723 C CA . ASN A 1 88 ? 9.848 -8.742 12.051 1.00 97.00 88 ASN A CA 1
ATOM 724 C C . ASN A 1 88 ? 8.616 -9.639 12.132 1.00 97.00 88 ASN A C 1
ATOM 726 O O . ASN A 1 88 ? 8.326 -10.155 13.206 1.00 97.00 88 ASN A O 1
ATOM 730 N N . LEU A 1 89 ? 7.880 -9.762 11.034 1.00 98.38 89 LEU A N 1
ATOM 731 C CA . LEU A 1 89 ? 6.654 -10.543 10.965 1.00 98.38 89 LEU A CA 1
ATOM 732 C C . LEU A 1 89 ? 6.837 -11.664 9.947 1.00 98.38 89 LEU A C 1
ATOM 734 O O . LEU A 1 89 ? 7.019 -11.413 8.750 1.00 98.38 89 LEU A O 1
ATOM 738 N N . SER A 1 90 ? 6.793 -12.896 10.439 1.00 98.56 90 SER A N 1
ATOM 739 C CA . SER A 1 90 ? 6.692 -14.101 9.621 1.00 98.56 90 SER A CA 1
ATOM 740 C C . SER A 1 90 ? 5.290 -14.275 9.039 1.00 98.56 90 SER A C 1
ATOM 742 O O . SER A 1 90 ? 4.325 -13.691 9.539 1.00 98.56 90 SER A O 1
ATOM 744 N N . PHE A 1 91 ? 5.142 -15.100 7.999 1.00 98.56 91 PHE A N 1
ATOM 745 C CA . PHE A 1 91 ? 3.817 -15.400 7.440 1.00 98.56 91 PHE A CA 1
ATOM 746 C C . PHE A 1 91 ? 2.860 -15.996 8.483 1.00 98.56 91 PHE A C 1
ATOM 748 O O . PHE A 1 91 ? 1.687 -15.616 8.525 1.00 98.56 91 PHE A O 1
ATOM 755 N N . LYS A 1 92 ? 3.356 -16.858 9.381 1.00 98.50 92 LYS A N 1
ATOM 756 C CA . LYS A 1 92 ? 2.560 -17.410 10.486 1.00 98.50 92 LYS A CA 1
ATOM 757 C C . LYS A 1 92 ? 2.093 -16.329 11.460 1.00 98.50 92 LYS A C 1
ATOM 759 O O . LYS A 1 92 ? 0.920 -16.311 11.827 1.00 98.50 92 LYS A O 1
ATOM 764 N N . GLU A 1 93 ? 2.981 -15.424 11.869 1.00 98.25 93 GLU A N 1
ATOM 765 C CA . GLU A 1 93 ? 2.622 -14.322 12.773 1.00 98.25 93 GLU A CA 1
ATOM 766 C C . GLU A 1 93 ? 1.641 -13.350 12.116 1.00 98.25 93 GLU A C 1
ATOM 768 O O . GLU A 1 93 ? 0.714 -12.885 12.775 1.00 98.25 93 GLU A O 1
ATOM 773 N N . ILE A 1 94 ? 1.801 -13.072 10.818 1.00 98.44 94 ILE A N 1
ATOM 774 C CA . ILE A 1 94 ? 0.850 -12.251 10.061 1.00 98.44 94 ILE A CA 1
ATOM 775 C C . ILE A 1 94 ? -0.527 -12.890 10.105 1.00 98.44 94 ILE A C 1
ATOM 777 O O . ILE A 1 94 ? -1.476 -12.208 10.477 1.00 98.44 94 ILE A O 1
ATOM 781 N N . LYS A 1 95 ? -0.644 -14.181 9.776 1.00 97.88 95 LYS A N 1
ATOM 782 C CA . LYS A 1 95 ? -1.923 -14.898 9.808 1.00 97.88 95 LYS A CA 1
ATOM 783 C C . LYS A 1 95 ? -2.555 -14.859 11.195 1.00 97.88 95 LYS A C 1
ATOM 785 O O . LYS A 1 95 ? -3.702 -14.445 11.318 1.00 97.88 95 LYS A O 1
ATOM 790 N N . GLN A 1 96 ? -1.798 -15.210 12.232 1.00 96.31 96 GLN A N 1
ATOM 791 C CA . GLN A 1 96 ? -2.300 -15.203 13.604 1.00 96.31 96 GLN A CA 1
ATOM 792 C C . GLN A 1 96 ? -2.814 -13.815 14.013 1.00 96.31 96 GLN A C 1
ATOM 794 O O . GLN A 1 96 ? -3.956 -13.680 14.444 1.00 96.31 96 GLN A O 1
ATOM 799 N N . ARG A 1 97 ? -1.999 -12.768 13.842 1.00 96.88 97 ARG A N 1
ATOM 800 C CA . ARG A 1 97 ? -2.379 -11.410 14.255 1.00 96.88 97 ARG A CA 1
ATOM 801 C C . ARG A 1 97 ? -3.515 -10.843 13.406 1.00 96.88 97 ARG A C 1
ATOM 803 O O . ARG A 1 97 ? -4.358 -10.119 13.921 1.00 96.88 97 ARG A O 1
ATOM 810 N N . THR A 1 98 ? -3.546 -11.173 12.117 1.00 96.88 98 THR A N 1
ATOM 811 C CA . THR A 1 98 ? -4.632 -10.806 11.196 1.00 96.88 98 THR A CA 1
ATOM 812 C C . THR A 1 98 ? -5.950 -11.419 11.657 1.00 96.88 98 THR A C 1
ATOM 814 O O . THR A 1 98 ? -6.942 -10.700 11.743 1.00 96.88 98 THR A O 1
ATOM 817 N N . ASP A 1 99 ? -5.956 -12.706 12.011 1.00 95.44 99 ASP A N 1
ATOM 818 C CA . ASP A 1 99 ? -7.145 -13.385 12.528 1.00 95.44 99 ASP A CA 1
ATOM 819 C C . ASP A 1 99 ? -7.611 -12.782 13.854 1.00 95.44 99 ASP A C 1
ATOM 821 O O . ASP A 1 99 ? -8.796 -12.511 14.020 1.00 95.44 99 ASP A O 1
ATOM 825 N N . GLU A 1 100 ? -6.694 -12.538 14.793 1.00 95.31 100 GLU A N 1
ATOM 826 C CA . GLU A 1 100 ? -7.015 -11.938 16.094 1.00 95.31 100 GLU A CA 1
ATOM 827 C C . GLU A 1 100 ? -7.656 -10.553 15.922 1.00 95.31 100 GLU A C 1
ATOM 829 O O . GLU A 1 100 ? -8.714 -10.273 16.493 1.00 95.31 100 GLU A O 1
ATOM 834 N N . ILE A 1 101 ? -7.066 -9.704 15.075 1.00 97.44 101 ILE A N 1
ATOM 835 C CA . ILE A 1 101 ? -7.613 -8.380 14.763 1.00 97.44 101 ILE A CA 1
ATOM 836 C C . ILE A 1 101 ? -8.975 -8.515 14.078 1.00 97.44 101 ILE A C 1
ATOM 838 O O . ILE A 1 101 ? -9.926 -7.849 14.483 1.00 97.44 101 ILE A O 1
ATOM 842 N N . ALA A 1 102 ? -9.104 -9.395 13.084 1.00 96.56 102 ALA A N 1
ATOM 843 C CA . ALA A 1 102 ? -10.357 -9.642 12.381 1.00 96.56 102 ALA A CA 1
ATOM 844 C C . ALA A 1 102 ? -11.482 -10.067 13.340 1.00 96.56 102 ALA A C 1
ATOM 846 O O . ALA A 1 102 ? -12.568 -9.487 13.309 1.00 96.56 102 ALA A O 1
ATOM 847 N N . GLN A 1 103 ? -11.217 -11.015 14.243 1.00 95.56 103 GLN A N 1
ATOM 848 C CA . GLN A 1 103 ? -12.185 -11.477 15.242 1.00 95.56 103 GLN A CA 1
ATOM 849 C C . GLN A 1 103 ? -12.610 -10.357 16.196 1.00 95.56 103 GLN A C 1
ATOM 851 O O . GLN A 1 103 ? -13.799 -10.207 16.479 1.00 95.56 103 GLN A O 1
ATOM 856 N N . ASN A 1 104 ? -11.669 -9.525 16.649 1.00 95.94 104 ASN A N 1
ATOM 857 C CA . ASN A 1 104 ? -11.988 -8.383 17.505 1.00 95.94 104 ASN A CA 1
ATOM 858 C C . ASN A 1 104 ? -12.776 -7.290 16.773 1.00 95.94 104 ASN A C 1
ATOM 860 O O . ASN A 1 104 ? -13.639 -6.649 17.371 1.00 95.94 104 ASN A O 1
ATOM 864 N N . LEU A 1 105 ? -12.526 -7.067 15.482 1.00 96.75 105 LEU A N 1
ATOM 865 C CA . LEU A 1 105 ? -13.348 -6.158 14.682 1.00 96.75 105 LEU A CA 1
ATOM 866 C C . LEU A 1 105 ? -14.775 -6.707 14.530 1.00 96.75 105 LEU A C 1
ATOM 868 O O . LEU A 1 105 ? -15.739 -5.976 14.763 1.00 96.75 105 LEU A O 1
ATOM 872 N N . LEU A 1 106 ? -14.932 -8.001 14.237 1.00 96.06 106 LEU A N 1
ATOM 873 C CA . LEU A 1 106 ? -16.248 -8.650 14.177 1.00 96.06 106 LEU A CA 1
ATOM 874 C C . LEU A 1 106 ? -16.983 -8.579 15.525 1.00 96.06 106 LEU A C 1
ATOM 876 O O . LEU A 1 106 ? -18.168 -8.248 15.566 1.00 96.06 106 LEU A O 1
ATOM 880 N N . SER A 1 107 ? -16.294 -8.808 16.650 1.00 94.50 107 SER A N 1
ATOM 881 C CA . SER A 1 107 ? -16.894 -8.712 17.990 1.00 94.50 107 SER A CA 1
ATOM 882 C C . SER A 1 107 ? -17.312 -7.286 18.355 1.00 94.50 107 SER A C 1
ATOM 884 O O . SER A 1 107 ? -18.218 -7.098 19.160 1.00 94.50 107 SER A O 1
ATOM 886 N N . LYS A 1 108 ? -16.674 -6.277 17.753 1.00 94.69 108 LYS A N 1
ATOM 887 C CA . LYS A 1 108 ? -17.061 -4.862 17.858 1.00 94.69 108 LYS A CA 1
ATOM 888 C C . LYS A 1 108 ? -18.121 -4.463 16.824 1.00 94.69 108 LYS A C 1
ATOM 890 O O . LYS A 1 108 ? -18.472 -3.294 16.724 1.00 94.69 108 LYS A O 1
ATOM 895 N N . GLY A 1 109 ? -18.663 -5.426 16.078 1.00 95.81 109 GLY A N 1
ATOM 896 C CA . GLY A 1 109 ? -19.809 -5.241 15.196 1.00 95.81 109 GLY A CA 1
ATOM 897 C C . GLY A 1 109 ? -19.468 -4.735 13.797 1.00 95.81 109 GLY A C 1
ATOM 898 O O . GLY A 1 109 ? -20.383 -4.294 13.095 1.00 95.81 109 GLY A O 1
ATOM 899 N N . PHE A 1 110 ? -18.199 -4.771 13.374 1.00 97.88 110 PHE A N 1
ATOM 900 C CA . PHE A 1 110 ? -17.843 -4.556 11.969 1.00 97.88 110 PHE A CA 1
ATOM 901 C C . PHE A 1 110 ? -18.391 -5.689 11.100 1.00 97.88 110 PHE A C 1
ATOM 903 O O . PHE A 1 110 ? -18.437 -6.845 11.516 1.00 97.88 110 PHE A O 1
ATOM 910 N N . LYS A 1 111 ? -18.824 -5.350 9.888 1.00 97.38 111 LYS A N 1
ATOM 911 C CA . LYS A 1 111 ? -19.363 -6.296 8.908 1.00 97.38 111 LYS A CA 1
ATOM 912 C C . LYS A 1 111 ? -18.715 -6.071 7.550 1.00 97.38 111 LYS A C 1
ATOM 914 O O . LYS A 1 111 ? -18.216 -4.981 7.277 1.00 97.38 111 LYS A O 1
ATOM 919 N N . LYS A 1 112 ? -18.791 -7.079 6.678 1.00 98.00 112 LYS A N 1
ATOM 920 C CA . LYS A 1 112 ? -18.430 -6.933 5.265 1.00 98.00 112 LYS A CA 1
ATOM 921 C C . LYS A 1 112 ? -19.106 -5.690 4.676 1.00 98.00 112 LYS A C 1
ATOM 923 O O . LYS A 1 112 ? -20.294 -5.452 4.894 1.00 98.00 112 LYS A O 1
ATOM 928 N N . GLY A 1 113 ? -18.327 -4.898 3.958 1.00 98.00 113 GLY A N 1
ATOM 929 C CA . GLY A 1 113 ? -18.707 -3.606 3.422 1.00 98.00 113 GLY A CA 1
ATOM 930 C C . GLY A 1 113 ? -18.370 -2.437 4.342 1.00 98.00 113 GLY A C 1
ATOM 931 O O . GLY A 1 113 ? -18.151 -1.369 3.796 1.00 98.00 113 GLY A O 1
ATOM 932 N N . ASP A 1 114 ? -18.292 -2.584 5.675 1.00 98.69 114 ASP A N 1
ATOM 933 C CA . ASP A 1 114 ? -17.938 -1.479 6.588 1.00 98.69 114 ASP A CA 1
ATOM 934 C C . ASP A 1 114 ? -16.604 -0.824 6.238 1.00 98.69 114 ASP A C 1
ATOM 936 O O . ASP A 1 114 ? -15.727 -1.457 5.665 1.00 98.69 114 ASP A O 1
ATOM 940 N N . ARG A 1 115 ? -16.455 0.462 6.577 1.00 98.75 115 ARG A N 1
ATOM 941 C CA . ARG A 1 115 ? -15.272 1.254 6.233 1.00 98.75 115 ARG A CA 1
ATOM 942 C C . ARG A 1 115 ? -14.430 1.536 7.468 1.00 98.75 115 ARG A C 1
ATOM 944 O O . ARG A 1 115 ? -14.949 2.050 8.465 1.00 98.75 115 ARG A O 1
ATOM 951 N N . MET A 1 116 ? -13.145 1.213 7.381 1.00 98.81 116 MET A N 1
ATOM 952 C CA . MET A 1 116 ? -12.138 1.487 8.403 1.00 98.81 116 MET A CA 1
ATOM 953 C C . MET A 1 116 ? -11.136 2.503 7.860 1.00 98.81 116 MET A C 1
ATOM 955 O O . MET A 1 116 ? -10.289 2.161 7.036 1.00 98.81 116 MET A O 1
ATOM 959 N N . ALA A 1 117 ? -11.215 3.747 8.324 1.00 98.69 117 ALA A N 1
ATOM 960 C CA . ALA A 1 117 ? -10.191 4.740 8.046 1.00 98.69 117 ALA A CA 1
ATOM 961 C C . ALA A 1 117 ? -8.910 4.436 8.819 1.00 98.69 117 ALA A C 1
ATOM 963 O O . ALA A 1 117 ? -8.953 4.040 9.982 1.00 98.69 117 ALA A O 1
ATOM 964 N N . VAL A 1 118 ? -7.759 4.626 8.181 1.00 98.56 118 VAL A N 1
ATOM 965 C CA . VAL A 1 118 ? -6.455 4.376 8.797 1.00 98.56 118 VAL A CA 1
ATOM 966 C C . VAL A 1 118 ? -5.521 5.536 8.489 1.00 98.56 118 VAL A C 1
ATOM 968 O O . VAL A 1 118 ? -5.198 5.817 7.335 1.00 98.56 118 VAL A O 1
ATOM 971 N N . LEU A 1 119 ? -5.083 6.202 9.554 1.00 96.44 119 LEU A N 1
ATOM 972 C CA . LEU A 1 119 ? -4.222 7.376 9.536 1.00 96.44 119 LEU A CA 1
ATOM 973 C C . LEU A 1 119 ? -2.902 7.046 10.246 1.00 96.44 119 LEU A C 1
ATOM 975 O O . LEU A 1 119 ? -2.586 7.587 11.306 1.00 96.44 119 LEU A O 1
ATOM 979 N N . LEU A 1 120 ? -2.149 6.105 9.674 1.00 96.62 120 LEU A N 1
ATOM 980 C CA . LEU A 1 120 ? -0.897 5.599 10.236 1.00 96.62 120 LEU A CA 1
ATOM 981 C C . LEU A 1 120 ? 0.266 5.758 9.239 1.00 96.62 120 LEU A C 1
ATOM 983 O O . LEU A 1 120 ? 0.053 5.690 8.026 1.00 96.62 120 LEU A O 1
ATOM 987 N N . PRO A 1 121 ? 1.505 5.967 9.722 1.00 95.50 121 PRO A N 1
ATOM 988 C CA . PRO A 1 121 ? 2.708 5.853 8.898 1.00 95.50 121 PRO A CA 1
ATOM 989 C C . PRO A 1 121 ? 3.069 4.379 8.621 1.00 95.50 121 PRO A C 1
ATOM 991 O O . PRO A 1 121 ? 2.341 3.472 9.015 1.00 95.50 121 PRO A O 1
ATOM 994 N N . ASN A 1 122 ? 4.213 4.119 7.976 1.00 95.88 122 ASN A N 1
ATOM 995 C CA . ASN A 1 122 ? 4.716 2.758 7.738 1.00 95.88 122 ASN A CA 1
ATOM 996 C C . ASN A 1 122 ? 5.148 2.066 9.048 1.00 95.88 122 ASN A C 1
ATOM 998 O O . ASN A 1 122 ? 6.329 2.050 9.400 1.00 95.88 122 ASN A O 1
ATOM 1002 N N . ILE A 1 123 ? 4.175 1.501 9.762 1.00 96.06 123 ILE A N 1
ATOM 1003 C CA . ILE A 1 123 ? 4.330 0.725 11.001 1.00 96.06 123 ILE A CA 1
ATOM 1004 C C . ILE A 1 123 ? 3.575 -0.611 10.909 1.00 96.06 123 ILE A C 1
ATOM 1006 O O . ILE A 1 123 ? 2.661 -0.726 10.086 1.00 96.06 123 ILE A O 1
ATOM 1010 N N . PRO A 1 124 ? 3.914 -1.614 11.745 1.00 97.31 124 PRO A N 1
ATOM 1011 C CA . PRO A 1 124 ? 3.254 -2.921 11.723 1.00 97.31 124 PRO A CA 1
ATOM 1012 C C . PRO A 1 124 ? 1.731 -2.844 11.845 1.00 97.31 124 PRO A C 1
ATOM 1014 O O . PRO A 1 124 ? 1.016 -3.579 11.171 1.00 97.31 124 PRO A O 1
ATOM 1017 N N . GLU A 1 125 ? 1.227 -1.934 12.675 1.00 97.88 125 GLU A N 1
ATOM 1018 C CA . GLU A 1 125 ? -0.198 -1.754 12.942 1.00 97.88 125 GLU A CA 1
ATOM 1019 C C . GLU A 1 125 ? -0.968 -1.321 11.683 1.00 97.88 125 GLU A C 1
ATOM 1021 O O . GLU A 1 125 ? -2.098 -1.766 11.483 1.00 97.88 125 GLU A O 1
ATOM 1026 N N . LEU A 1 126 ? -0.351 -0.538 10.786 1.00 98.38 126 LEU A N 1
ATOM 1027 C CA . LEU A 1 126 ? -0.938 -0.189 9.487 1.00 98.38 126 LEU A CA 1
ATOM 1028 C C . LEU A 1 126 ? -1.114 -1.436 8.618 1.00 98.38 126 LEU A C 1
ATOM 1030 O O . LEU A 1 126 ? -2.220 -1.712 8.158 1.00 98.38 126 LEU A O 1
ATOM 1034 N N . ALA A 1 127 ? -0.036 -2.202 8.431 1.00 98.44 127 ALA A N 1
ATOM 1035 C CA . ALA A 1 127 ? -0.061 -3.417 7.623 1.00 98.44 127 ALA A CA 1
ATOM 1036 C C . ALA A 1 127 ? -1.083 -4.424 8.162 1.00 98.44 127 ALA A C 1
ATOM 1038 O O . ALA A 1 127 ? -1.938 -4.896 7.422 1.00 98.44 127 ALA A O 1
ATOM 1039 N N . LEU A 1 128 ? -1.056 -4.695 9.465 1.00 98.69 128 LEU A N 1
ATOM 1040 C CA . LEU A 1 128 ? -1.952 -5.668 10.085 1.00 98.69 128 LEU A CA 1
ATOM 1041 C C . LEU A 1 128 ? -3.416 -5.228 10.065 1.00 98.69 128 LEU A C 1
ATOM 1043 O O . LEU A 1 128 ? -4.283 -6.066 9.847 1.00 98.69 128 LEU A O 1
ATOM 1047 N N . THR A 1 129 ? -3.704 -3.932 10.225 1.00 98.75 129 THR A N 1
ATOM 1048 C CA . THR A 1 129 ? -5.075 -3.419 10.068 1.00 98.75 129 THR A CA 1
ATOM 1049 C C . THR A 1 129 ? -5.585 -3.667 8.655 1.00 98.75 129 THR A C 1
ATOM 1051 O O . THR A 1 129 ? -6.703 -4.151 8.489 1.00 98.75 129 THR A O 1
ATOM 1054 N N . ILE A 1 130 ? -4.764 -3.359 7.643 1.00 98.81 130 ILE A N 1
ATOM 1055 C CA . ILE A 1 130 ? -5.131 -3.546 6.236 1.00 98.81 130 ILE A CA 1
ATOM 1056 C C . ILE A 1 130 ? -5.440 -5.018 5.960 1.00 98.81 130 ILE A C 1
ATOM 1058 O O . ILE A 1 130 ? -6.503 -5.338 5.429 1.00 98.81 130 ILE A O 1
ATOM 1062 N N . LEU A 1 131 ? -4.527 -5.908 6.350 1.00 98.75 131 LEU A N 1
ATOM 1063 C CA . LEU A 1 131 ? -4.653 -7.341 6.108 1.00 98.75 131 LEU A CA 1
ATOM 1064 C C . LEU A 1 131 ? -5.848 -7.935 6.865 1.00 98.75 131 LEU A C 1
ATOM 1066 O O . LEU A 1 131 ? -6.622 -8.685 6.274 1.00 98.75 131 LEU A O 1
ATOM 1070 N N . ALA A 1 132 ? -6.070 -7.546 8.123 1.00 98.50 132 ALA A N 1
ATOM 1071 C CA . ALA A 1 132 ? -7.201 -8.029 8.917 1.00 98.50 132 ALA A CA 1
ATOM 1072 C C . ALA A 1 132 ? -8.547 -7.598 8.338 1.00 98.50 132 ALA A C 1
ATOM 1074 O O . ALA A 1 132 ? -9.454 -8.419 8.223 1.00 98.50 132 ALA A O 1
ATOM 1075 N N . CYS A 1 133 ? -8.667 -6.334 7.921 1.00 98.69 133 CYS A N 1
ATOM 1076 C CA . CYS A 1 133 ? -9.870 -5.838 7.256 1.00 98.69 133 CYS A CA 1
ATOM 1077 C C . CYS A 1 133 ? -10.134 -6.594 5.945 1.00 98.69 133 CYS A C 1
ATOM 1079 O O . CYS A 1 133 ? -11.275 -6.974 5.678 1.00 98.69 133 CYS A O 1
ATOM 1081 N N . SER A 1 134 ? -9.071 -6.889 5.185 1.00 98.31 134 SER A N 1
ATOM 1082 C CA . SER A 1 134 ? -9.142 -7.652 3.934 1.00 98.31 134 SER A CA 1
ATOM 1083 C C . SER A 1 134 ? -9.733 -9.055 4.127 1.00 98.31 134 SER A C 1
ATOM 1085 O O . SER A 1 134 ? -10.514 -9.505 3.296 1.00 98.31 134 SER A O 1
ATOM 1087 N N . SER A 1 135 ? -9.443 -9.714 5.255 1.00 97.56 135 SER A N 1
ATOM 1088 C CA . SER A 1 135 ? -9.933 -11.066 5.562 1.00 97.56 135 SER A CA 1
ATOM 1089 C C . SER A 1 135 ? -11.411 -11.122 5.959 1.00 97.56 135 SER A C 1
ATOM 1091 O O . SER A 1 135 ? -11.984 -12.207 6.024 1.00 97.56 135 SER A O 1
ATOM 1093 N N . ILE A 1 136 ? -12.034 -9.976 6.258 1.00 97.88 136 ILE A N 1
ATOM 1094 C CA . ILE A 1 136 ? -13.446 -9.891 6.673 1.00 97.88 136 ILE A CA 1
ATOM 1095 C C . ILE A 1 136 ? -14.292 -8.982 5.773 1.00 97.88 136 ILE A C 1
ATOM 1097 O O . ILE A 1 136 ? -15.448 -8.692 6.091 1.00 97.88 136 ILE A O 1
ATOM 1101 N N . GLY A 1 137 ? -13.723 -8.519 4.656 1.00 98.38 137 GLY A N 1
ATOM 1102 C CA . GLY A 1 137 ? -14.392 -7.653 3.689 1.00 98.38 137 GLY A CA 1
ATOM 1103 C C . GLY A 1 137 ? -14.706 -6.255 4.226 1.00 98.38 137 GLY A C 1
ATOM 1104 O O . GLY A 1 137 ? -15.653 -5.624 3.762 1.00 98.38 137 GLY A O 1
ATOM 1105 N N . VAL A 1 138 ? -13.966 -5.778 5.230 1.00 98.75 138 VAL A N 1
ATOM 1106 C CA . VAL A 1 138 ? -14.013 -4.375 5.668 1.00 98.75 138 VAL A CA 1
ATOM 1107 C C . VAL A 1 138 ? -13.139 -3.562 4.716 1.00 98.75 138 VAL A C 1
ATOM 1109 O O . VAL A 1 138 ? -11.972 -3.879 4.503 1.00 98.75 138 VAL A O 1
ATOM 1112 N N . ILE A 1 139 ? -13.704 -2.502 4.146 1.00 98.88 139 ILE A N 1
ATOM 1113 C CA . ILE A 1 139 ? -13.042 -1.649 3.164 1.00 98.88 139 ILE A CA 1
ATOM 1114 C C . ILE A 1 139 ? -12.125 -0.674 3.900 1.00 98.88 139 ILE A C 1
ATOM 1116 O O . ILE A 1 139 ? -12.571 0.126 4.728 1.00 98.88 139 ILE A O 1
ATOM 1120 N N . VAL A 1 140 ? -10.835 -0.707 3.591 1.00 98.75 140 VAL A N 1
ATOM 1121 C CA . VAL A 1 140 ? -9.857 0.173 4.235 1.00 98.75 140 VAL A CA 1
ATOM 1122 C C . VAL A 1 140 ? -9.834 1.523 3.531 1.00 98.75 140 VAL A C 1
ATOM 1124 O O . VAL A 1 140 ? -9.674 1.590 2.320 1.00 98.75 140 VAL A O 1
ATOM 1127 N N . VAL A 1 141 ? -9.936 2.616 4.278 1.00 98.62 141 VAL A N 1
ATOM 1128 C CA . VAL A 1 141 ? -9.775 3.977 3.757 1.00 98.62 141 VAL A CA 1
ATOM 1129 C C . VAL A 1 141 ? -8.404 4.488 4.189 1.00 98.62 141 VAL A C 1
ATOM 1131 O O . VAL A 1 141 ? -8.208 4.860 5.346 1.00 98.62 141 VAL A O 1
ATOM 1134 N N . LEU A 1 142 ? -7.434 4.489 3.275 1.00 97.94 142 LEU A N 1
ATOM 1135 C CA . LEU A 1 142 ? -6.073 4.913 3.604 1.00 97.94 142 LEU A CA 1
ATOM 1136 C C . LEU A 1 142 ? -5.931 6.429 3.484 1.00 97.94 142 LEU A C 1
ATOM 1138 O O . LEU A 1 142 ? -6.259 7.032 2.460 1.00 97.94 142 LEU A O 1
ATOM 1142 N N . MET A 1 143 ? -5.421 7.040 4.551 1.00 95.50 143 MET A N 1
ATOM 1143 C CA . MET A 1 143 ? -5.275 8.485 4.674 1.00 95.50 143 MET A CA 1
ATOM 1144 C C . MET A 1 143 ? -3.818 8.856 4.941 1.00 95.50 143 MET A C 1
ATOM 1146 O O . MET A 1 143 ? -3.088 8.141 5.627 1.00 95.50 143 MET A O 1
ATOM 1150 N N . ASN A 1 144 ? -3.391 10.010 4.427 1.00 93.69 144 ASN A N 1
ATOM 1151 C CA . ASN A 1 144 ? -2.054 10.521 4.694 1.00 93.69 144 ASN A CA 1
ATOM 1152 C C . ASN A 1 144 ? -1.963 10.983 6.161 1.00 93.69 144 ASN A C 1
ATOM 1154 O O . ASN A 1 144 ? -2.682 11.909 6.536 1.00 93.69 144 ASN A O 1
ATOM 1158 N N . PRO A 1 145 ? -1.055 10.434 6.989 1.00 92.31 145 PRO A N 1
ATOM 1159 C CA . PRO A 1 145 ? -0.914 10.819 8.388 1.00 92.31 145 PRO A CA 1
ATOM 1160 C C . PRO A 1 145 ? -0.430 12.263 8.582 1.00 92.31 145 PRO A C 1
ATOM 1162 O O . PRO A 1 145 ? -0.419 12.749 9.708 1.00 92.31 145 PRO A O 1
ATOM 1165 N N . ALA A 1 146 ? -0.042 12.971 7.518 1.00 91.69 146 ALA A N 1
ATOM 1166 C CA . ALA A 1 146 ? 0.235 14.404 7.555 1.00 91.69 146 ALA A CA 1
ATOM 1167 C C . ALA A 1 146 ? -1.021 15.293 7.451 1.00 91.69 146 ALA A C 1
ATOM 1169 O O . ALA A 1 146 ? -0.900 16.512 7.569 1.00 91.69 146 ALA A O 1
ATOM 1170 N N . TYR A 1 147 ? -2.202 14.717 7.201 1.00 91.75 147 TYR A N 1
ATOM 1171 C CA . TYR A 1 147 ? -3.450 15.470 7.102 1.00 91.75 147 TYR A CA 1
ATOM 1172 C C . TYR A 1 147 ? -3.825 16.167 8.408 1.00 91.75 147 TYR A C 1
ATOM 1174 O O . TYR A 1 147 ? -3.529 15.691 9.506 1.00 91.75 147 TYR A O 1
ATOM 1182 N N . GLN A 1 148 ? -4.475 17.320 8.260 1.00 90.56 148 GLN A N 1
ATOM 1183 C CA . GLN A 1 148 ? -4.928 18.153 9.359 1.00 90.56 148 GLN A CA 1
ATOM 1184 C C . GLN A 1 148 ? -6.450 18.072 9.488 1.00 90.56 148 GLN A C 1
ATOM 1186 O O . GLN A 1 148 ? -7.115 17.247 8.863 1.00 90.56 148 GLN A O 1
ATOM 1191 N N . LEU A 1 149 ? -6.996 18.908 10.369 1.00 94.50 149 LEU A N 1
ATOM 1192 C CA . LEU A 1 149 ? -8.393 18.877 10.788 1.00 94.50 149 LEU A CA 1
ATOM 1193 C C . LEU A 1 149 ? -9.370 18.821 9.606 1.00 94.50 149 LEU A C 1
ATOM 1195 O O . LEU A 1 149 ? -10.232 17.947 9.572 1.00 94.50 149 LEU A O 1
ATOM 1199 N N . VAL A 1 150 ? -9.213 19.730 8.640 1.00 93.88 150 VAL A N 1
ATOM 1200 C CA . VAL A 1 150 ? -10.154 19.886 7.522 1.00 93.88 150 VAL A CA 1
ATOM 1201 C C . VAL A 1 150 ? -10.119 18.667 6.604 1.00 93.88 150 VAL A C 1
ATOM 1203 O O . VAL A 1 150 ? -11.171 18.157 6.219 1.00 93.88 150 VAL A O 1
ATOM 1206 N N . GLU A 1 151 ? -8.928 18.168 6.269 1.00 93.75 151 GLU A N 1
ATOM 1207 C CA . GLU A 1 151 ? -8.787 16.998 5.405 1.00 93.75 151 GLU A CA 1
ATOM 1208 C C . GLU A 1 151 ? -9.298 15.729 6.092 1.00 93.75 151 GLU A C 1
ATOM 1210 O O . GLU A 1 151 ? -9.998 14.936 5.460 1.00 93.75 151 GLU A O 1
ATOM 1215 N N . ILE A 1 152 ? -9.000 15.553 7.386 1.00 95.44 152 ILE A N 1
ATOM 1216 C CA . ILE A 1 152 ? -9.467 14.399 8.161 1.00 95.44 152 ILE A CA 1
ATOM 1217 C C . ILE A 1 152 ? -10.996 14.388 8.227 1.00 95.44 152 ILE A C 1
ATOM 1219 O O . ILE A 1 152 ? -11.617 13.377 7.900 1.00 95.44 152 ILE A O 1
ATOM 1223 N N . GLU A 1 153 ? -11.612 15.513 8.600 1.00 96.81 153 GLU A N 1
ATOM 1224 C CA . GLU A 1 153 ? -13.068 15.628 8.691 1.00 96.81 153 GLU A CA 1
ATOM 1225 C C . GLU A 1 153 ? -13.741 15.368 7.338 1.00 96.81 153 GLU A C 1
ATOM 1227 O O . GLU A 1 153 ? -14.691 14.584 7.261 1.00 96.81 153 GLU A O 1
ATOM 1232 N N . TYR A 1 154 ? -13.233 15.984 6.264 1.00 95.19 154 TYR A N 1
ATOM 1233 C CA . TYR A 1 154 ? -13.763 15.787 4.917 1.00 95.19 154 TYR A CA 1
ATOM 1234 C C . TYR A 1 154 ? -13.738 14.311 4.511 1.00 95.19 154 TYR A C 1
ATOM 1236 O O . TYR A 1 154 ? -14.752 13.787 4.049 1.00 95.19 154 TYR A O 1
ATOM 1244 N N . MET A 1 155 ? -12.607 13.626 4.694 1.00 95.19 155 MET A N 1
ATOM 1245 C CA . MET A 1 155 ? -12.457 12.235 4.263 1.00 95.19 155 MET A CA 1
ATOM 1246 C C . MET A 1 155 ? -13.327 11.276 5.070 1.00 95.19 155 MET A C 1
ATOM 1248 O O . MET A 1 155 ? -13.967 10.403 4.478 1.00 95.19 155 MET A O 1
ATOM 1252 N N . LEU A 1 156 ? -13.405 11.454 6.391 1.00 97.62 156 LEU A N 1
ATOM 1253 C CA . LEU A 1 156 ? -14.252 10.626 7.250 1.00 97.62 156 LEU A CA 1
ATOM 1254 C C . LEU A 1 156 ? -15.733 10.776 6.888 1.00 97.62 156 LEU A C 1
ATOM 1256 O O . LEU A 1 156 ? -16.423 9.767 6.747 1.00 97.62 156 LEU A O 1
ATOM 1260 N N . LYS A 1 157 ? -16.200 12.011 6.643 1.00 96.81 157 LYS A N 1
ATOM 1261 C CA . LYS A 1 157 ? -17.564 12.277 6.155 1.00 96.81 157 LYS A CA 1
ATOM 1262 C C . LYS A 1 157 ? -17.799 11.674 4.775 1.00 96.81 157 LYS A C 1
ATOM 1264 O O . LYS A 1 157 ? -18.794 10.994 4.554 1.00 96.81 157 LYS A O 1
ATOM 1269 N N . LYS A 1 158 ? -16.878 11.910 3.836 1.00 96.38 158 LYS A N 1
ATOM 1270 C CA . LYS A 1 158 ? -17.012 11.474 2.440 1.00 96.38 158 LYS A CA 1
ATOM 1271 C C . LYS A 1 158 ? -17.097 9.956 2.309 1.00 96.38 158 LYS A C 1
ATOM 1273 O O . LYS A 1 158 ? -17.765 9.469 1.403 1.00 96.38 158 LYS A O 1
ATOM 1278 N N . THR A 1 159 ? -16.403 9.235 3.184 1.00 97.12 159 THR A N 1
ATOM 1279 C CA . THR A 1 159 ? -16.327 7.769 3.159 1.00 97.12 159 THR A CA 1
ATOM 1280 C C . THR A 1 159 ? -17.271 7.098 4.134 1.00 97.12 159 THR A C 1
ATOM 1282 O O . THR A 1 159 ? -17.354 5.877 4.098 1.00 97.12 159 THR A O 1
ATOM 1285 N N . GLN A 1 160 ? -17.970 7.859 4.984 1.00 97.81 160 GLN A N 1
ATOM 1286 C CA . GLN A 1 160 ? -18.867 7.321 6.012 1.00 97.81 160 GLN A CA 1
ATOM 1287 C C . GLN A 1 160 ? -18.157 6.240 6.843 1.00 97.81 160 GLN A C 1
ATOM 1289 O O . GLN A 1 160 ? -18.640 5.120 7.027 1.00 97.81 160 GLN A O 1
ATOM 1294 N N . SER A 1 161 ? -16.929 6.559 7.262 1.00 98.50 161 SER A N 1
ATOM 1295 C CA . SER A 1 161 ? -16.059 5.615 7.959 1.00 98.50 161 SER A CA 1
ATOM 1296 C C . SER A 1 161 ? -16.626 5.268 9.332 1.00 98.50 161 SER A C 1
ATOM 1298 O O . SER A 1 161 ? -16.817 6.148 10.168 1.00 98.50 161 SER A O 1
ATOM 1300 N N . LYS A 1 162 ? -16.855 3.972 9.569 1.00 98.69 162 LYS A N 1
ATOM 1301 C CA . LYS A 1 162 ? -17.382 3.443 10.836 1.00 98.69 162 LYS A CA 1
ATOM 1302 C C . LYS A 1 162 ? -16.307 3.336 11.910 1.00 98.69 162 LYS A C 1
ATOM 1304 O O . LYS A 1 162 ? -16.581 3.524 13.098 1.00 98.69 162 LYS A O 1
ATOM 1309 N N . GLY A 1 163 ? -15.090 3.014 11.485 1.00 98.69 163 GLY A N 1
ATOM 1310 C CA . GLY A 1 163 ? -13.909 2.953 12.331 1.00 98.69 163 GLY A CA 1
ATOM 1311 C C . GLY A 1 163 ? -12.822 3.904 11.856 1.00 98.69 163 GLY A C 1
ATOM 1312 O O . GLY A 1 163 ? -12.742 4.214 10.668 1.00 98.69 163 GLY A O 1
ATOM 1313 N N . LEU A 1 164 ? -11.975 4.333 12.784 1.00 98.69 164 LEU A N 1
ATOM 1314 C CA . LEU A 1 164 ? -10.765 5.094 12.509 1.00 98.69 164 LEU A CA 1
ATOM 1315 C C . LEU A 1 164 ? -9.618 4.566 13.373 1.00 98.69 164 LEU A C 1
ATOM 1317 O O . LEU A 1 164 ? -9.727 4.563 14.597 1.00 98.69 164 LEU A O 1
ATOM 1321 N N . VAL A 1 165 ? -8.508 4.187 12.744 1.00 98.56 165 VAL A N 1
ATOM 1322 C CA . VAL A 1 165 ? -7.242 3.888 13.417 1.00 98.56 165 VAL A CA 1
ATOM 1323 C C . VAL A 1 165 ? -6.300 5.081 13.279 1.00 98.56 165 VAL A C 1
ATOM 1325 O O . VAL A 1 165 ? -5.982 5.491 12.162 1.00 98.56 165 VAL A O 1
ATOM 1328 N N . ILE A 1 166 ? -5.838 5.632 14.401 1.00 96.81 166 ILE A N 1
ATOM 1329 C CA . ILE A 1 166 ? -4.902 6.765 14.441 1.00 96.81 166 ILE A CA 1
ATOM 1330 C C . ILE A 1 166 ? -3.673 6.452 15.284 1.00 96.81 166 ILE A C 1
ATOM 1332 O O . ILE A 1 166 ? -3.735 5.673 16.234 1.00 96.81 166 ILE A O 1
ATOM 1336 N N . LEU A 1 167 ? -2.565 7.112 14.959 1.00 92.94 167 LEU A N 1
ATOM 1337 C CA . LEU A 1 167 ? -1.420 7.232 15.854 1.00 92.94 167 LEU A CA 1
ATOM 1338 C C . LEU A 1 167 ? -1.715 8.358 16.850 1.00 92.94 167 LEU A C 1
ATOM 1340 O O . LEU A 1 167 ? -2.334 9.343 16.475 1.00 92.94 167 LEU A O 1
ATOM 1344 N N . ASP A 1 168 ? -1.298 8.252 18.104 1.00 88.25 168 ASP A N 1
ATOM 1345 C CA . ASP A 1 168 ? -1.460 9.346 19.072 1.00 88.25 168 ASP A CA 1
ATOM 1346 C C . ASP A 1 168 ? -0.747 10.638 18.625 1.00 88.25 168 ASP A C 1
ATOM 1348 O O . ASP A 1 168 ? -1.350 11.719 18.594 1.00 88.25 168 ASP A O 1
ATOM 1352 N N . ASN A 1 169 ? 0.521 10.519 18.227 1.00 85.12 169 ASN A N 1
ATOM 1353 C CA . ASN A 1 169 ? 1.346 11.617 17.752 1.00 85.12 169 ASN A CA 1
ATOM 1354 C C . ASN A 1 169 ? 2.330 11.195 16.644 1.00 85.12 169 ASN A C 1
ATOM 1356 O O . ASN A 1 169 ? 2.933 10.122 16.672 1.00 85.12 169 ASN A O 1
ATOM 1360 N N . LEU A 1 170 ? 2.546 12.089 15.674 1.00 84.69 170 LEU A N 1
ATOM 1361 C CA . LEU A 1 170 ? 3.557 11.946 14.625 1.00 84.69 170 LEU A CA 1
ATOM 1362 C C . LEU A 1 170 ? 4.293 13.267 14.411 1.00 84.69 170 LEU A C 1
ATOM 1364 O O . LEU A 1 170 ? 3.744 14.224 13.864 1.00 84.69 170 LEU A O 1
ATOM 1368 N N . LYS A 1 171 ? 5.574 13.311 14.781 1.00 84.06 171 LYS A N 1
ATOM 1369 C CA . LYS A 1 171 ? 6.370 14.549 14.812 1.00 84.06 171 LYS A CA 1
ATOM 1370 C C . LYS A 1 171 ? 5.646 15.622 15.643 1.00 84.06 171 LYS A C 1
ATOM 1372 O O . LYS A 1 171 ? 5.482 15.451 16.841 1.00 84.06 171 LYS A O 1
ATOM 1377 N N . THR A 1 172 ? 5.202 16.710 15.018 1.00 83.62 172 THR A N 1
ATOM 1378 C CA . THR A 1 172 ? 4.456 17.798 15.668 1.00 83.62 172 THR A CA 1
ATOM 1379 C C . THR A 1 172 ? 2.936 17.614 15.618 1.00 83.62 172 THR A C 1
ATOM 1381 O O . THR A 1 172 ? 2.208 18.412 16.207 1.00 83.62 172 THR A O 1
ATOM 1384 N N . LEU A 1 173 ? 2.435 16.596 14.913 1.00 87.94 173 LEU A N 1
ATOM 1385 C CA . LEU A 1 173 ? 1.006 16.346 14.753 1.00 87.94 173 LEU A CA 1
ATOM 1386 C C . LEU A 1 173 ? 0.479 15.532 15.935 1.00 87.94 173 LEU A C 1
ATOM 1388 O O . LEU A 1 173 ? 1.007 14.465 16.236 1.00 87.94 173 LEU A O 1
ATOM 1392 N N . LYS A 1 174 ? -0.578 16.036 16.577 1.00 90.88 174 LYS A N 1
ATOM 1393 C CA . LYS A 1 174 ? -1.319 15.355 17.648 1.00 90.88 174 LYS A CA 1
ATOM 1394 C C . LYS A 1 174 ? -2.676 14.920 17.100 1.00 90.88 174 LYS A C 1
ATOM 1396 O O . LYS A 1 174 ? -3.616 15.722 17.070 1.00 90.88 174 LYS A O 1
ATOM 1401 N N . HIS A 1 175 ? -2.781 13.695 16.586 1.00 92.62 175 HIS A N 1
ATOM 1402 C CA . HIS A 1 175 ? -3.982 13.268 15.858 1.00 92.62 175 HIS A CA 1
ATOM 1403 C C . HIS A 1 175 ? -5.186 13.098 16.773 1.00 92.62 175 HIS A C 1
ATOM 1405 O O . HIS A 1 175 ? -6.276 13.505 16.384 1.00 92.62 175 HIS A O 1
ATOM 1411 N N . TYR A 1 176 ? -4.998 12.595 17.997 1.00 93.62 176 TYR A N 1
ATOM 1412 C CA . TYR A 1 176 ? -6.090 12.507 18.972 1.00 93.62 176 TYR A CA 1
ATOM 1413 C C . TYR A 1 176 ? -6.672 13.893 19.294 1.00 93.62 176 TYR A C 1
ATOM 1415 O O . TYR A 1 176 ? -7.879 14.102 19.208 1.00 93.62 176 TYR A O 1
ATOM 1423 N N . GLU A 1 177 ? -5.815 14.883 19.558 1.00 93.38 177 GLU A N 1
ATOM 1424 C CA . GLU A 1 177 ? -6.241 16.271 19.790 1.00 93.38 177 GLU A CA 1
ATOM 1425 C C . GLU A 1 177 ? -6.926 16.889 18.566 1.00 93.38 177 GLU A C 1
ATOM 1427 O O . GLU A 1 177 ? -7.878 17.657 18.693 1.00 93.38 177 GLU A O 1
ATOM 1432 N N . THR A 1 178 ? -6.463 16.548 17.364 1.00 94.94 178 THR A N 1
ATOM 1433 C CA . THR A 1 178 ? -7.102 16.988 16.118 1.00 94.94 178 THR A CA 1
ATOM 1434 C C . THR A 1 178 ? -8.493 16.375 15.975 1.00 94.94 178 THR A C 1
ATOM 1436 O O . THR A 1 178 ? -9.441 17.093 15.667 1.00 94.94 178 THR A O 1
ATOM 1439 N N . LEU A 1 179 ? -8.640 15.082 16.270 1.00 95.81 179 LEU A N 1
ATOM 1440 C CA . LEU A 1 179 ? -9.922 14.387 16.233 1.00 95.81 179 LEU A CA 1
ATOM 1441 C C . LEU A 1 179 ? -10.901 14.944 17.268 1.00 95.81 179 LEU A C 1
ATOM 1443 O O . LE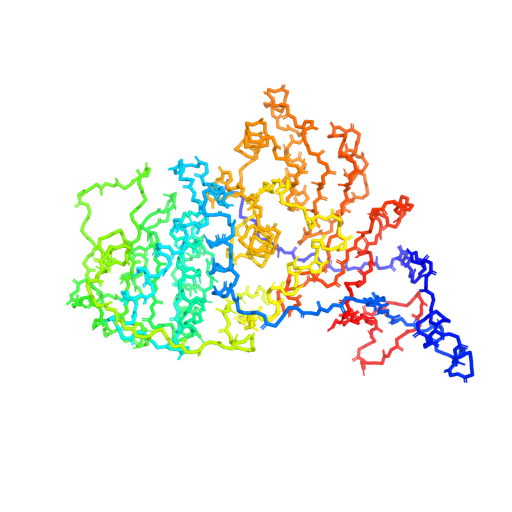U A 1 179 ? -12.060 15.146 16.931 1.00 95.81 179 LEU A O 1
ATOM 1447 N N . LYS A 1 180 ? -10.448 15.285 18.480 1.00 95.12 180 LYS A N 1
ATOM 1448 C CA . LYS A 1 180 ? -11.292 15.943 19.492 1.00 95.12 180 LYS A CA 1
ATOM 1449 C C . LYS A 1 180 ? -11.851 17.285 19.039 1.00 95.12 180 LYS A C 1
ATOM 1451 O O . LYS A 1 180 ? -12.951 17.648 19.431 1.00 95.12 180 LYS A O 1
ATOM 1456 N N . LYS A 1 181 ? -11.125 18.034 18.208 1.00 96.81 181 LYS A N 1
ATOM 1457 C CA . LYS A 1 181 ? -11.660 19.278 17.632 1.00 96.81 181 LYS A CA 1
ATOM 1458 C C . LYS A 1 181 ? -12.775 19.005 16.620 1.00 96.81 181 LYS A C 1
ATOM 1460 O O . LYS A 1 181 ? -13.679 19.823 16.498 1.00 96.81 181 LYS A O 1
ATOM 1465 N N . ILE A 1 182 ? -12.714 17.874 15.914 1.00 97.44 182 ILE A N 1
ATOM 1466 C CA . ILE A 1 182 ? -13.732 17.455 14.939 1.00 97.44 182 ILE A CA 1
ATOM 1467 C C . ILE A 1 182 ? -14.944 16.842 15.654 1.00 97.44 182 ILE A C 1
ATOM 1469 O O . ILE A 1 182 ? -16.079 17.178 15.332 1.00 97.44 182 ILE A O 1
ATOM 1473 N N . ALA A 1 183 ? -14.705 15.969 16.633 1.00 97.50 183 ALA A N 1
ATOM 1474 C CA . ALA A 1 183 ? -15.703 15.243 17.412 1.00 97.50 183 ALA A CA 1
ATOM 1475 C C . ALA A 1 183 ? -15.430 15.393 18.924 1.00 97.50 183 ALA A C 1
ATOM 1477 O O . ALA A 1 183 ? -14.891 14.472 19.550 1.00 97.50 183 ALA A O 1
ATOM 1478 N N . PRO A 1 184 ? -15.787 16.541 19.534 1.00 96.75 184 PRO A N 1
ATOM 1479 C CA . PRO A 1 184 ? -15.573 16.790 20.963 1.00 96.75 184 PRO A CA 1
ATOM 1480 C C . PRO A 1 184 ? -16.263 15.770 21.873 1.00 96.75 184 PRO A C 1
ATOM 1482 O O . PRO A 1 184 ? -15.838 15.556 23.006 1.00 96.75 184 PRO A O 1
ATOM 1485 N N . GLU A 1 185 ? -17.313 15.106 21.380 1.00 97.56 185 GLU A N 1
ATOM 1486 C CA . GLU A 1 185 ? -18.054 14.081 22.115 1.00 97.56 185 GLU A CA 1
ATOM 1487 C C . GLU A 1 185 ? -17.201 12.844 22.454 1.00 97.56 185 GLU A C 1
ATOM 1489 O O . GLU A 1 185 ? -17.565 12.079 23.351 1.00 97.56 185 GLU A O 1
ATOM 1494 N N . LEU A 1 186 ? -16.052 12.658 21.792 1.00 96.31 186 LEU A N 1
ATOM 1495 C CA . LEU A 1 186 ? -15.158 11.516 21.991 1.00 96.31 186 LEU A CA 1
ATOM 1496 C C . L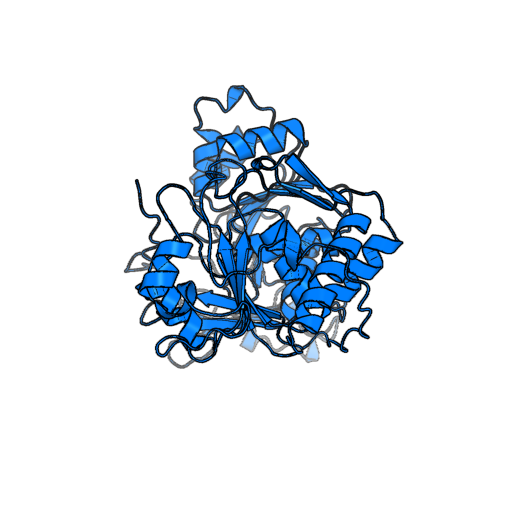EU A 1 186 ? -14.711 11.344 23.449 1.00 96.31 186 LEU A C 1
ATOM 1498 O O . LEU A 1 186 ? -14.720 10.225 23.951 1.00 96.31 186 LEU A O 1
ATOM 1502 N N . GLU A 1 187 ? -14.385 12.428 24.159 1.00 93.88 187 GLU A N 1
ATOM 1503 C CA . GLU A 1 187 ? -13.851 12.330 25.530 1.00 93.88 187 GLU A CA 1
ATOM 1504 C C . GLU A 1 187 ? -14.852 11.779 26.549 1.00 93.88 187 GLU A C 1
ATOM 1506 O O . GLU A 1 187 ? -14.445 11.227 27.574 1.00 93.88 187 GLU A O 1
ATOM 1511 N N . ASN A 1 188 ? -16.146 11.924 26.263 1.00 94.00 188 ASN A N 1
ATOM 1512 C CA . ASN A 1 188 ? -17.236 11.481 27.130 1.00 94.00 188 ASN A CA 1
ATOM 1513 C C . ASN A 1 188 ? -17.942 10.231 26.589 1.00 94.00 188 ASN A C 1
ATOM 1515 O O . ASN A 1 188 ? -18.889 9.750 27.207 1.00 94.00 188 ASN A O 1
ATOM 1519 N N . SER A 1 189 ? -17.509 9.719 25.435 1.00 94.25 189 SER A N 1
ATOM 1520 C CA . SER A 1 189 ? -18.122 8.556 24.801 1.00 94.25 189 SER A CA 1
ATOM 1521 C C . SER A 1 189 ? -17.608 7.257 25.413 1.00 94.25 189 SER A C 1
ATOM 1523 O O . SER A 1 189 ? -16.418 7.107 25.705 1.00 94.25 189 SER A O 1
ATOM 1525 N N . VAL A 1 190 ? -18.504 6.278 25.540 1.00 94.00 190 VAL A N 1
ATOM 1526 C CA . VAL A 1 190 ? -18.109 4.880 25.734 1.00 94.00 190 VAL A CA 1
ATOM 1527 C C . VAL A 1 190 ? -17.446 4.388 24.444 1.00 94.00 190 VAL A C 1
ATOM 1529 O O . VAL A 1 190 ? -17.829 4.775 23.336 1.00 94.00 190 VAL A O 1
ATOM 1532 N N . GLN A 1 191 ? -16.410 3.560 24.577 1.00 94.31 191 GLN A N 1
ATOM 1533 C CA . GLN A 1 191 ? -15.690 3.005 23.432 1.00 94.31 191 GLN A CA 1
ATOM 1534 C C . GLN A 1 191 ? -16.662 2.266 22.494 1.00 94.31 191 GLN A C 1
ATOM 1536 O O . GLN A 1 191 ? -17.376 1.362 22.918 1.00 94.31 191 GLN A O 1
ATOM 1541 N N . GLY A 1 192 ? -16.671 2.626 21.207 1.00 93.88 192 GLY A N 1
ATOM 1542 C CA . GLY A 1 192 ? -17.572 2.024 20.211 1.00 93.88 192 GLY A CA 1
ATOM 1543 C C . GLY A 1 192 ? -18.970 2.645 20.128 1.00 93.88 192 GLY A C 1
ATOM 1544 O O . GLY A 1 192 ? -19.731 2.281 19.238 1.00 93.88 192 GLY A O 1
ATOM 1545 N N . GLU A 1 193 ? -19.293 3.607 20.993 1.00 95.50 193 GLU A N 1
ATOM 1546 C CA . GLU A 1 193 ? -20.600 4.277 21.034 1.00 95.50 193 GLU A CA 1
ATOM 1547 C C . GLU A 1 193 ? -20.502 5.773 20.701 1.00 95.50 193 GLU A C 1
ATOM 1549 O O . GLU A 1 193 ? -21.373 6.560 21.076 1.00 95.50 193 GLU A O 1
ATOM 1554 N N . LEU A 1 194 ? -19.448 6.192 19.987 1.00 97.75 194 LEU A N 1
ATOM 1555 C CA . LEU A 1 194 ? -19.290 7.591 19.597 1.00 97.75 194 LEU A CA 1
ATOM 1556 C C . LEU A 1 194 ? -20.522 8.074 18.815 1.00 97.75 194 LEU A C 1
ATOM 1558 O O . LEU A 1 194 ? -20.909 7.530 17.775 1.00 97.75 194 LEU A O 1
ATOM 1562 N N . ASN A 1 195 ? -21.128 9.144 19.317 1.00 97.00 195 ASN A N 1
ATOM 1563 C CA . ASN A 1 195 ? -22.246 9.817 18.676 1.00 97.00 195 ASN A CA 1
ATOM 1564 C C . ASN A 1 195 ? -21.889 11.281 18.423 1.00 97.00 195 ASN A C 1
ATOM 1566 O O . ASN A 1 195 ? -22.320 12.175 19.148 1.00 97.00 195 ASN A O 1
ATOM 1570 N N . SER A 1 196 ? -21.049 11.515 17.413 1.00 97.62 196 SER A N 1
ATOM 1571 C CA . SER A 1 196 ? -20.641 12.866 17.037 1.00 97.62 196 SER A CA 1
ATOM 1572 C C . SER A 1 196 ? -21.591 13.468 16.012 1.00 97.62 196 SER A C 1
ATOM 1574 O O . SER A 1 196 ? -21.921 12.831 15.011 1.00 97.62 196 SER A O 1
ATOM 1576 N N . LYS A 1 197 ? -21.968 14.737 16.205 1.00 96.88 197 LYS A N 1
ATOM 1577 C CA . LYS A 1 197 ? -22.767 15.476 15.211 1.00 96.88 197 LYS A CA 1
ATOM 1578 C C . LYS A 1 197 ? -22.023 15.664 13.889 1.00 96.88 197 LYS A C 1
ATOM 1580 O O . LYS A 1 197 ? -22.641 15.633 12.829 1.00 96.88 197 LYS A O 1
ATOM 1585 N N . ASN A 1 198 ? -20.706 15.858 13.953 1.00 97.00 198 ASN A N 1
ATOM 1586 C CA . ASN A 1 198 ? -19.880 16.084 12.768 1.00 97.00 198 ASN A CA 1
ATOM 1587 C C . ASN A 1 198 ? -19.520 14.775 12.062 1.00 97.00 198 ASN A C 1
ATOM 1589 O O . ASN A 1 198 ? -19.349 14.770 10.848 1.00 97.00 198 ASN A O 1
ATOM 1593 N N . LEU A 1 199 ? -19.416 13.670 12.799 1.00 98.06 199 LEU A N 1
ATOM 1594 C CA . LEU A 1 199 ? -19.035 12.361 12.268 1.00 98.06 199 LEU A CA 1
ATOM 1595 C C . LEU A 1 199 ? -20.058 11.294 12.699 1.00 98.06 199 LEU A C 1
ATOM 1597 O O . LEU A 1 199 ? -19.725 10.433 13.513 1.00 98.06 199 LEU A O 1
ATOM 1601 N N . PRO A 1 200 ? -21.302 11.338 12.182 1.00 97.38 200 PRO A N 1
ATOM 1602 C CA . PRO A 1 200 ? -22.382 10.465 12.650 1.00 97.38 200 PRO A CA 1
ATOM 1603 C C . PRO A 1 200 ? -22.118 8.978 12.382 1.00 97.38 200 PRO A C 1
ATOM 1605 O O . PRO A 1 200 ? -22.586 8.133 13.148 1.00 97.38 200 PRO A O 1
ATOM 1608 N N . ASP A 1 201 ? -21.353 8.661 11.335 1.00 98.38 201 ASP A N 1
ATOM 1609 C CA . ASP A 1 201 ? -21.000 7.289 10.963 1.00 98.38 201 ASP A CA 1
ATOM 1610 C C . ASP A 1 201 ? -19.853 6.718 11.811 1.00 98.38 201 ASP A C 1
ATOM 1612 O O . ASP A 1 201 ? -19.782 5.504 11.996 1.00 98.38 201 ASP A O 1
ATOM 1616 N N . LEU A 1 202 ? -18.985 7.567 12.378 1.00 98.62 202 LEU A N 1
ATOM 1617 C CA . LEU A 1 202 ? -17.815 7.123 13.134 1.00 98.62 202 LEU A CA 1
ATOM 1618 C C . LEU A 1 202 ? -18.221 6.641 14.530 1.00 98.62 202 LEU A C 1
ATOM 1620 O O . LEU A 1 202 ? -18.669 7.429 15.361 1.00 98.62 202 LEU A O 1
ATOM 1624 N N . LYS A 1 203 ? -18.021 5.346 14.797 1.00 98.44 203 LYS A N 1
ATOM 1625 C CA . LYS A 1 203 ? -18.354 4.691 16.075 1.00 98.44 203 LYS A CA 1
ATOM 1626 C C . LYS A 1 203 ? -17.132 4.243 16.856 1.00 98.44 203 LYS A C 1
ATOM 1628 O O . LYS A 1 203 ? -17.098 4.374 18.078 1.00 98.44 203 LYS A O 1
ATOM 1633 N N . HIS A 1 204 ? -16.110 3.749 16.159 1.00 98.38 204 HIS A N 1
ATOM 1634 C CA . HIS A 1 204 ? -14.911 3.202 16.789 1.00 98.38 204 HIS A CA 1
ATOM 1635 C C . HIS A 1 204 ? -13.692 4.061 16.472 1.00 98.38 204 HIS A C 1
ATOM 1637 O O . HIS A 1 204 ? -13.332 4.232 15.311 1.00 98.38 204 HIS A O 1
ATOM 1643 N N . VAL A 1 205 ? -13.013 4.542 17.512 1.00 98.19 205 VAL A N 1
ATOM 1644 C CA . VAL A 1 205 ? -11.684 5.150 17.393 1.00 98.19 205 VAL A CA 1
ATOM 1645 C C . VAL A 1 205 ? -10.681 4.204 18.035 1.00 98.19 205 VAL A C 1
ATOM 1647 O O . VAL A 1 205 ? -10.806 3.879 19.213 1.00 98.19 205 VAL A O 1
ATOM 1650 N N . ILE A 1 206 ? -9.717 3.732 17.255 1.00 98.06 206 ILE A N 1
ATOM 1651 C CA . ILE A 1 206 ? -8.653 2.826 17.680 1.00 98.06 206 ILE A CA 1
ATOM 1652 C C . ILE A 1 206 ? -7.349 3.618 17.690 1.00 98.06 206 ILE A C 1
ATOM 1654 O O . ILE A 1 206 ? -6.943 4.189 16.680 1.00 98.06 206 ILE A O 1
ATOM 1658 N N . LEU A 1 207 ? -6.686 3.648 18.835 1.00 96.12 207 LEU A N 1
ATOM 1659 C CA . LEU A 1 207 ? -5.471 4.409 19.045 1.00 96.12 207 LEU A CA 1
ATOM 1660 C C . LEU A 1 207 ? -4.255 3.483 19.111 1.00 96.12 207 LEU A C 1
ATOM 1662 O O . LEU A 1 207 ? -4.190 2.550 19.916 1.00 96.12 207 LEU A O 1
ATOM 1666 N N . VAL A 1 208 ? -3.266 3.787 18.281 1.00 94.75 208 VAL A N 1
ATOM 1667 C CA . VAL A 1 208 ? -1.915 3.236 18.345 1.00 94.75 208 VAL A CA 1
ATOM 1668 C C . VAL A 1 208 ? -1.049 4.231 19.113 1.00 94.75 208 VAL A C 1
ATOM 1670 O O . VAL A 1 208 ? -0.990 5.406 18.754 1.00 94.75 208 VAL A O 1
ATOM 1673 N N . LYS A 1 209 ? -0.369 3.775 20.169 1.00 90.12 209 LYS A N 1
ATOM 1674 C CA . LYS A 1 209 ? 0.616 4.605 20.873 1.00 90.12 209 LYS A CA 1
ATOM 1675 C C . LYS A 1 209 ? 1.945 4.584 20.123 1.00 90.12 209 LYS A C 1
ATOM 1677 O O . LYS A 1 209 ? 2.483 3.512 19.838 1.00 90.12 209 LYS A O 1
ATOM 1682 N N . ASN A 1 210 ? 2.503 5.749 19.831 1.00 83.62 210 ASN A N 1
ATOM 1683 C CA . ASN A 1 210 ? 3.840 5.893 19.281 1.00 83.62 210 ASN A CA 1
ATOM 1684 C C . ASN A 1 210 ? 4.922 5.512 20.305 1.00 83.62 210 ASN A C 1
ATOM 1686 O O . ASN A 1 210 ? 5.471 6.349 21.015 1.00 83.62 210 ASN A O 1
ATOM 1690 N N . ARG A 1 211 ? 5.319 4.237 20.317 1.00 77.69 211 ARG A N 1
ATOM 1691 C CA . ARG A 1 211 ? 6.304 3.682 21.268 1.00 77.69 211 ARG A CA 1
ATOM 1692 C C . ARG A 1 211 ? 7.655 4.420 21.329 1.00 77.69 211 ARG A C 1
ATOM 1694 O O . ARG A 1 211 ? 8.402 4.202 22.274 1.00 77.69 211 ARG A O 1
ATOM 1701 N N . LEU A 1 212 ? 7.984 5.263 20.346 1.00 74.44 212 LEU A N 1
ATOM 1702 C CA . LEU A 1 212 ? 9.217 6.056 20.329 1.00 74.44 212 LEU A CA 1
ATOM 1703 C C . LEU A 1 212 ? 9.071 7.448 20.965 1.00 74.44 212 LEU A C 1
ATOM 1705 O O . LEU A 1 212 ? 10.084 8.056 21.296 1.00 74.44 212 LEU A O 1
ATOM 1709 N N . MET A 1 213 ? 7.849 7.978 21.083 1.00 68.69 213 MET A N 1
ATOM 1710 C CA . MET A 1 213 ? 7.605 9.376 21.475 1.00 68.69 213 MET A CA 1
ATOM 1711 C C . MET A 1 213 ? 6.436 9.577 22.453 1.00 68.69 213 MET A C 1
ATOM 1713 O O . MET A 1 213 ? 6.250 10.691 22.937 1.00 68.69 213 MET A O 1
ATOM 1717 N N . SER A 1 214 ? 5.634 8.549 22.740 1.00 63.47 214 SER A N 1
ATOM 1718 C CA . SER A 1 214 ? 4.484 8.662 23.640 1.00 63.47 214 SER A CA 1
ATOM 1719 C C . SER A 1 214 ? 4.913 8.853 25.089 1.00 63.47 214 SER A C 1
ATOM 1721 O O . SER A 1 214 ? 5.722 8.090 25.619 1.00 63.47 214 SER A O 1
ATOM 1723 N N . ASP A 1 215 ? 4.272 9.806 25.759 1.00 63.50 215 ASP A N 1
ATOM 1724 C CA . ASP A 1 215 ? 4.232 9.841 27.215 1.00 63.50 215 ASP A CA 1
ATOM 1725 C C . ASP A 1 215 ? 3.220 8.793 27.712 1.00 63.50 215 ASP A C 1
ATOM 1727 O O . ASP A 1 215 ? 2.050 8.772 27.317 1.00 63.50 215 ASP A O 1
ATOM 1731 N N . ASN A 1 216 ? 3.666 7.895 28.591 1.00 64.31 216 ASN A N 1
ATOM 1732 C CA . ASN A 1 216 ? 2.812 6.863 29.175 1.00 64.31 216 ASN A CA 1
ATOM 1733 C C . ASN A 1 216 ? 1.703 7.433 30.078 1.00 64.31 216 ASN A C 1
ATOM 1735 O O . ASN A 1 216 ? 0.777 6.691 30.413 1.00 64.31 216 ASN A O 1
ATOM 1739 N N . SER A 1 217 ? 1.774 8.717 30.443 1.00 61.66 217 SER A N 1
ATOM 1740 C CA . SER A 1 217 ? 0.782 9.402 31.275 1.00 61.66 217 SER A CA 1
ATOM 1741 C C . SER A 1 217 ? -0.499 9.815 30.531 1.00 61.66 217 SER A C 1
ATOM 1743 O O . SER A 1 217 ? -1.537 9.991 31.173 1.00 61.66 217 SER A O 1
ATOM 1745 N N . GLU A 1 218 ? -0.477 9.929 29.194 1.00 70.50 218 GLU A N 1
ATOM 1746 C CA . GLU A 1 218 ? -1.642 10.400 28.435 1.00 70.50 218 GLU A CA 1
ATOM 1747 C C . GLU A 1 218 ? -2.782 9.357 28.413 1.00 70.50 218 GLU A C 1
ATOM 1749 O O . GLU A 1 218 ? -2.605 8.184 28.043 1.00 70.50 218 GLU A O 1
ATOM 1754 N N . GLN A 1 219 ? -3.981 9.809 28.805 1.00 78.81 219 GLN A N 1
ATOM 1755 C CA . GLN A 1 219 ? -5.234 9.057 28.725 1.00 78.81 219 GLN A CA 1
ATOM 1756 C C . GLN A 1 219 ? -6.037 9.480 27.492 1.00 78.81 219 GLN A C 1
ATOM 1758 O O . GLN A 1 219 ? -6.473 10.624 27.379 1.00 78.81 219 GLN A O 1
ATOM 1763 N N . TYR A 1 220 ? -6.308 8.522 26.609 1.00 89.50 220 TYR A N 1
ATOM 1764 C CA . TYR A 1 220 ? -7.072 8.729 25.379 1.00 89.50 220 TYR A CA 1
ATOM 1765 C C . TYR A 1 220 ? -8.498 8.191 25.546 1.00 89.50 220 TYR A C 1
ATOM 1767 O O . TYR A 1 220 ? -8.807 7.052 25.187 1.00 89.50 220 TYR A O 1
ATOM 1775 N N . LYS A 1 221 ? -9.363 8.994 26.173 1.00 92.44 221 LYS A N 1
ATOM 1776 C CA . LYS A 1 221 ? -10.753 8.619 26.480 1.00 92.44 221 LYS A CA 1
ATOM 1777 C C . LYS A 1 221 ? -11.568 8.351 25.210 1.00 92.44 221 LYS A C 1
ATOM 1779 O O . LYS A 1 221 ? -11.300 8.917 24.156 1.00 92.44 221 LYS A O 1
ATOM 1784 N N . GLY A 1 222 ? -12.540 7.445 25.311 1.00 93.50 222 GLY A N 1
ATOM 1785 C CA . GLY A 1 222 ? -13.398 7.051 24.188 1.00 93.50 222 GLY A CA 1
ATOM 1786 C C . GLY A 1 222 ? -12.704 6.251 23.078 1.00 93.50 222 GLY A C 1
ATOM 1787 O O . GLY A 1 222 ? -13.345 5.922 22.081 1.00 93.50 222 GLY A O 1
ATOM 1788 N N . THR A 1 223 ? -11.420 5.904 23.234 1.00 95.69 223 THR A N 1
ATOM 1789 C CA . THR A 1 223 ? -10.657 5.128 22.242 1.00 95.69 223 THR A CA 1
ATOM 1790 C C . THR A 1 223 ? -10.373 3.711 22.716 1.00 95.69 223 THR A C 1
ATOM 1792 O O . THR A 1 223 ? -10.135 3.491 23.901 1.00 95.69 223 THR A O 1
ATOM 1795 N N . TRP A 1 224 ? -10.372 2.760 21.786 1.00 95.62 224 TRP A N 1
ATOM 1796 C CA . TRP A 1 224 ? -9.803 1.425 21.968 1.00 95.62 224 TRP A CA 1
ATOM 1797 C C . TRP A 1 224 ? -8.280 1.504 21.820 1.00 95.62 224 TRP A C 1
ATOM 1799 O O . TRP A 1 224 ? -7.792 2.171 20.912 1.00 95.62 224 TRP A O 1
ATOM 1809 N N . GLY A 1 225 ? -7.511 0.802 22.643 1.00 94.75 225 GLY A N 1
ATOM 1810 C CA . GLY A 1 225 ? -6.074 0.640 22.436 1.00 94.75 225 GLY A CA 1
ATOM 1811 C C . GLY A 1 225 ? -5.786 -0.470 21.428 1.00 94.75 225 GLY A C 1
ATOM 1812 O O . GLY A 1 225 ? -6.248 -1.593 21.611 1.00 94.75 225 GLY A O 1
ATOM 1813 N N . PHE A 1 226 ? -4.981 -0.197 20.398 1.00 94.75 226 PHE A N 1
ATOM 1814 C CA . PHE A 1 226 ? -4.657 -1.195 19.370 1.00 94.75 226 PHE A CA 1
ATOM 1815 C C . PHE A 1 226 ? -4.067 -2.477 19.975 1.00 94.75 226 PHE A C 1
ATOM 1817 O O . PHE A 1 226 ? -4.597 -3.569 19.779 1.00 94.75 226 PHE A O 1
ATOM 1824 N N . ASP A 1 227 ? -3.021 -2.330 20.791 1.00 90.00 227 ASP A N 1
ATOM 1825 C CA . ASP A 1 227 ? -2.316 -3.476 21.364 1.00 90.00 227 ASP A CA 1
ATOM 1826 C C . ASP A 1 227 ? -3.189 -4.275 22.341 1.00 90.00 227 ASP A C 1
ATOM 1828 O O . ASP A 1 227 ? -3.091 -5.495 22.368 1.00 90.00 227 ASP A O 1
ATOM 1832 N N . LYS A 1 228 ? -4.055 -3.606 23.118 1.00 87.56 228 LYS A N 1
ATOM 1833 C CA . LYS A 1 228 ? -4.823 -4.215 24.221 1.00 87.56 228 LYS A CA 1
ATOM 1834 C C . LYS A 1 228 ? -6.197 -4.742 23.811 1.00 87.56 228 LYS A C 1
ATOM 1836 O O . LYS A 1 228 ? -6.613 -5.780 24.308 1.00 87.56 228 LYS A O 1
ATOM 1841 N N . ASP A 1 229 ? -6.889 -4.027 22.929 1.00 87.12 229 ASP A N 1
ATOM 1842 C CA . ASP A 1 229 ? -8.311 -4.251 22.647 1.00 87.12 229 ASP A CA 1
ATOM 1843 C C . ASP A 1 229 ? -8.575 -4.781 21.232 1.00 87.12 229 ASP A C 1
ATOM 1845 O O . ASP A 1 229 ? -9.703 -5.190 20.935 1.00 87.12 229 ASP A O 1
ATOM 1849 N N . ILE A 1 230 ? -7.571 -4.710 20.349 1.00 90.12 230 ILE A N 1
ATOM 1850 C CA . ILE A 1 230 ? -7.689 -5.064 18.929 1.00 90.12 230 ILE A CA 1
ATOM 1851 C C . ILE A 1 230 ? -6.757 -6.216 18.560 1.00 90.12 230 ILE A C 1
ATOM 1853 O O . ILE A 1 230 ? -7.195 -7.137 17.882 1.00 90.12 230 ILE A O 1
ATOM 1857 N N . SER A 1 231 ? -5.504 -6.208 19.021 1.00 83.25 231 SER A N 1
ATOM 1858 C CA . SER A 1 231 ? -4.522 -7.246 18.672 1.00 83.25 231 SER A CA 1
ATOM 1859 C C . SER A 1 231 ? -4.296 -8.318 19.742 1.00 83.25 231 SER A C 1
ATOM 1861 O O . SER A 1 231 ? -3.314 -9.045 19.667 1.00 83.25 231 SER A O 1
ATOM 1863 N N . MET A 1 232 ? -5.162 -8.398 20.754 1.00 81.62 232 MET A N 1
ATOM 1864 C CA . MET A 1 232 ? -5.121 -9.459 21.765 1.00 81.62 232 MET A CA 1
ATOM 1865 C C . MET A 1 232 ? -6.016 -10.626 21.367 1.00 81.62 232 MET A C 1
ATOM 1867 O O . MET A 1 232 ? -7.103 -10.428 20.820 1.00 81.62 232 MET A O 1
ATOM 1871 N N . PHE A 1 233 ? -5.598 -11.840 21.723 1.00 76.38 233 PHE A N 1
ATOM 1872 C CA . PHE A 1 233 ? -6.437 -13.023 21.579 1.00 76.38 233 PHE A CA 1
ATOM 1873 C C . PHE A 1 233 ? -7.773 -12.839 22.311 1.00 76.38 233 PHE A C 1
ATOM 1875 O O . PHE A 1 233 ? -7.814 -12.518 23.501 1.00 76.38 233 PHE A O 1
ATOM 1882 N N . ASN A 1 234 ? -8.865 -13.089 21.597 1.00 68.12 234 ASN A N 1
ATOM 1883 C CA . ASN A 1 234 ? -10.215 -13.101 22.135 1.00 68.12 234 ASN A CA 1
ATOM 1884 C C . ASN A 1 234 ? -10.796 -14.506 21.944 1.00 68.12 234 ASN A C 1
ATOM 1886 O O . ASN A 1 234 ? -10.693 -15.079 20.864 1.00 68.12 234 ASN A O 1
ATOM 1890 N N . GLN A 1 235 ? -11.408 -15.068 22.990 1.00 61.62 235 GLN A N 1
ATOM 1891 C CA . GLN A 1 235 ? -12.020 -16.405 22.942 1.00 61.62 235 GLN A CA 1
ATOM 1892 C C . GLN A 1 235 ? -13.192 -16.491 21.945 1.00 61.62 235 GLN A C 1
ATOM 1894 O O . GLN A 1 235 ? -13.575 -17.586 21.535 1.00 61.62 235 GLN A O 1
ATOM 1899 N N . SER A 1 236 ? -13.754 -15.346 21.542 1.00 64.56 236 SER A N 1
ATOM 1900 C CA . SER A 1 236 ? -14.751 -15.241 20.475 1.00 64.56 236 SER A CA 1
ATOM 1901 C C . SER A 1 236 ? -14.167 -15.713 19.137 1.00 64.56 236 SER A C 1
ATOM 1903 O O . SER A 1 236 ? -13.452 -14.967 18.471 1.00 64.56 236 SER A O 1
ATOM 1905 N N . SER A 1 237 ? -14.531 -16.925 18.711 1.00 75.44 237 SER A N 1
ATOM 1906 C CA . SER A 1 237 ? -14.285 -17.426 17.354 1.00 75.44 237 SER A CA 1
ATOM 1907 C C . SER A 1 237 ? -15.568 -17.335 16.529 1.00 75.44 237 SER A C 1
ATOM 1909 O O . SER A 1 237 ? -16.395 -18.245 16.489 1.00 75.44 237 SER A O 1
ATOM 1911 N N . GLN A 1 238 ? -15.769 -16.192 15.879 1.00 84.69 238 GLN A N 1
ATOM 1912 C CA . GLN A 1 238 ? -16.823 -16.046 14.883 1.00 84.69 238 GLN A CA 1
ATOM 1913 C C . GLN A 1 238 ? -16.362 -16.665 13.564 1.00 84.69 238 GLN A C 1
ATOM 1915 O O . GLN A 1 238 ? -15.188 -16.588 13.193 1.00 84.69 238 GLN A O 1
ATOM 1920 N N . LYS A 1 239 ? -17.291 -17.264 12.816 1.00 87.94 239 LYS A N 1
ATOM 1921 C CA . LYS A 1 239 ? -17.006 -17.675 11.440 1.00 87.94 239 LYS A CA 1
ATOM 1922 C C . LYS A 1 239 ? -16.686 -16.423 10.619 1.00 87.94 239 LYS A C 1
ATOM 1924 O O . LYS A 1 239 ? -17.510 -15.510 10.569 1.00 87.94 239 LYS A O 1
ATOM 1929 N N . LEU A 1 240 ? -15.515 -16.390 9.979 1.00 90.56 240 LEU A N 1
ATOM 1930 C CA . LEU A 1 240 ? -15.157 -15.287 9.086 1.00 90.56 240 LEU A CA 1
ATOM 1931 C C . LEU A 1 240 ? -16.165 -15.212 7.922 1.00 90.56 240 LEU A C 1
ATOM 1933 O O . LEU A 1 240 ? -16.594 -16.259 7.418 1.00 90.56 240 LEU A O 1
ATOM 1937 N N . PRO A 1 241 ? -16.588 -14.004 7.513 1.00 94.31 241 PRO A N 1
ATOM 1938 C CA . PRO A 1 241 ? -17.487 -13.840 6.381 1.00 94.31 241 PRO A CA 1
ATOM 1939 C C . PRO A 1 241 ? -16.800 -14.265 5.079 1.00 94.31 241 PRO A C 1
ATOM 1941 O O . PRO A 1 241 ? -15.583 -14.173 4.943 1.00 94.31 241 PRO A O 1
ATOM 1944 N N . THR A 1 242 ? -17.591 -14.698 4.100 1.00 95.75 242 THR A N 1
ATOM 1945 C CA . THR A 1 242 ? -17.079 -14.972 2.753 1.00 95.75 242 THR A CA 1
ATOM 1946 C C . THR A 1 242 ? -16.766 -13.657 2.039 1.00 95.75 242 THR A C 1
ATOM 1948 O O . THR A 1 242 ? -17.644 -12.800 1.873 1.00 95.75 242 THR A O 1
ATOM 1951 N N . VAL A 1 243 ? -15.515 -13.522 1.611 1.00 97.81 243 VAL A N 1
ATOM 1952 C CA . VAL A 1 243 ? -15.004 -12.419 0.794 1.00 97.81 243 VAL A CA 1
ATOM 1953 C C . VAL A 1 243 ? -14.720 -12.967 -0.600 1.00 97.81 243 VAL A C 1
ATOM 1955 O O . VAL A 1 243 ? -14.218 -14.079 -0.733 1.00 97.81 243 VAL A O 1
ATOM 1958 N N . ASP A 1 244 ? -15.096 -12.208 -1.615 1.00 97.62 244 ASP A N 1
ATOM 1959 C CA . ASP A 1 244 ? -14.914 -12.509 -3.029 1.00 97.62 244 ASP A CA 1
ATOM 1960 C C . ASP A 1 244 ? -13.805 -11.619 -3.612 1.00 97.62 244 ASP A C 1
ATOM 1962 O O . ASP A 1 244 ? -13.548 -10.521 -3.109 1.00 97.62 244 ASP A O 1
ATOM 1966 N N . PHE A 1 245 ? -13.126 -12.073 -4.666 1.00 97.44 245 PHE A N 1
ATOM 1967 C CA . PHE A 1 245 ? -12.030 -11.312 -5.267 1.00 97.44 245 PHE A CA 1
ATOM 1968 C C . PHE A 1 245 ? -12.498 -9.973 -5.871 1.00 97.44 245 PHE A C 1
ATOM 1970 O O . PHE A 1 245 ? -11.711 -9.022 -5.918 1.00 97.44 245 PHE A O 1
ATOM 1977 N N . ASP A 1 246 ? -13.766 -9.857 -6.276 1.00 97.56 246 ASP A N 1
ATOM 1978 C CA . ASP A 1 246 ? -14.342 -8.612 -6.800 1.00 97.56 246 ASP A CA 1
ATOM 1979 C C . ASP A 1 246 ? -14.863 -7.665 -5.706 1.00 97.56 246 ASP A C 1
ATOM 1981 O O . ASP A 1 246 ? -15.220 -6.516 -5.992 1.00 97.56 246 ASP A O 1
ATOM 1985 N N . ASP A 1 247 ? -14.859 -8.085 -4.436 1.00 98.44 247 ASP A N 1
ATOM 1986 C CA . ASP A 1 247 ? -15.224 -7.195 -3.339 1.00 98.44 247 ASP A CA 1
ATOM 1987 C C . ASP A 1 247 ? -14.255 -6.010 -3.237 1.00 98.44 247 ASP A C 1
ATOM 1989 O O . ASP A 1 247 ? -13.037 -6.125 -3.415 1.00 98.44 247 ASP A O 1
ATOM 1993 N N . SER A 1 248 ? -14.803 -4.848 -2.876 1.00 98.44 248 SER A N 1
ATOM 1994 C CA . SER A 1 248 ? -14.008 -3.659 -2.570 1.00 98.44 248 SER A CA 1
ATOM 1995 C C . SER A 1 248 ? -13.086 -3.919 -1.380 1.00 98.44 248 SER A C 1
ATOM 1997 O O . SER A 1 248 ? -13.543 -4.297 -0.305 1.00 98.44 248 SER A O 1
ATOM 1999 N N . PHE A 1 249 ? -11.797 -3.646 -1.557 1.00 98.38 249 PHE A N 1
ATOM 2000 C CA . PHE A 1 249 ? -10.774 -3.856 -0.537 1.00 98.38 249 PHE A CA 1
ATOM 2001 C C . PHE A 1 249 ? -10.286 -2.531 0.054 1.00 98.38 249 PHE A C 1
ATOM 2003 O O . PHE A 1 249 ? -10.208 -2.378 1.275 1.00 98.38 249 PHE A O 1
ATOM 2010 N N . VAL A 1 250 ? -9.969 -1.554 -0.799 1.00 98.50 250 VAL A N 1
ATOM 2011 C CA . VAL A 1 250 ? -9.331 -0.307 -0.365 1.00 98.50 250 VAL A CA 1
ATOM 2012 C C . VAL A 1 250 ? -9.880 0.908 -1.102 1.00 98.50 250 VAL A C 1
ATOM 2014 O O . VAL A 1 250 ? -10.176 0.859 -2.294 1.00 98.50 250 VAL A O 1
ATOM 2017 N N . MET A 1 251 ? -9.984 2.020 -0.380 1.00 98.19 251 MET A N 1
ATOM 2018 C CA . MET A 1 251 ? -10.210 3.351 -0.917 1.00 98.19 251 MET A CA 1
ATOM 2019 C C . MET A 1 251 ? -8.934 4.179 -0.789 1.00 98.19 251 MET A C 1
ATOM 2021 O O . MET A 1 251 ? -8.397 4.356 0.308 1.00 98.19 251 MET A O 1
ATOM 2025 N N . LEU A 1 252 ? -8.479 4.719 -1.916 1.00 95.56 252 LEU A N 1
ATOM 2026 C CA . LEU A 1 252 ? -7.312 5.587 -2.009 1.00 95.56 252 LEU A CA 1
ATOM 2027 C C . LEU A 1 252 ? -7.730 6.960 -2.528 1.00 95.56 252 LEU A C 1
ATOM 2029 O O . LEU A 1 252 ? -8.387 7.071 -3.564 1.00 95.56 252 LEU A O 1
ATOM 2033 N N . PHE A 1 253 ? -7.337 8.019 -1.824 1.00 91.12 253 PHE A N 1
ATOM 2034 C CA . PHE A 1 253 ? -7.663 9.377 -2.244 1.00 91.12 253 PHE A CA 1
ATOM 2035 C C . PHE A 1 253 ? -6.682 9.909 -3.285 1.00 91.12 253 PHE A C 1
ATOM 2037 O O . PHE A 1 253 ? -5.464 9.847 -3.106 1.00 91.12 253 PHE A O 1
ATOM 2044 N N . THR A 1 254 ? -7.222 10.494 -4.350 1.00 84.44 254 THR A N 1
ATOM 2045 C CA . THR A 1 254 ? -6.444 11.183 -5.379 1.00 84.44 254 THR A CA 1
ATOM 2046 C C . THR A 1 254 ? -6.489 12.690 -5.156 1.00 84.44 254 THR A C 1
ATOM 2048 O O . THR A 1 254 ? -7.526 13.266 -4.810 1.00 84.44 254 THR A O 1
ATOM 2051 N N . SER A 1 255 ? -5.344 13.352 -5.336 1.00 68.69 255 SER A N 1
ATOM 2052 C CA . SER A 1 255 ? -5.259 14.811 -5.387 1.00 68.69 255 SER A CA 1
ATOM 2053 C C . SER A 1 255 ? -5.867 15.272 -6.711 1.00 68.69 255 SER A C 1
ATOM 2055 O O . SER A 1 255 ? -5.160 15.415 -7.706 1.00 68.69 255 SER A O 1
ATOM 2057 N N . GLY A 1 256 ? -7.193 15.406 -6.763 1.00 54.00 256 GLY A N 1
ATOM 2058 C CA . GLY A 1 256 ? -7.886 15.879 -7.958 1.00 54.00 256 GLY A CA 1
ATOM 2059 C C . GLY A 1 256 ? -7.278 17.194 -8.453 1.00 54.00 256 GLY A C 1
ATOM 2060 O O . GLY A 1 256 ? -6.992 18.091 -7.665 1.00 54.00 256 GLY A O 1
ATOM 2061 N N . THR A 1 257 ? -7.069 17.319 -9.762 1.00 47.34 257 THR A N 1
ATOM 2062 C CA . THR A 1 257 ? -6.431 18.499 -10.371 1.00 47.34 257 THR A CA 1
ATOM 2063 C C . THR A 1 257 ? -7.334 19.738 -10.384 1.00 47.34 257 THR A C 1
ATOM 2065 O O . THR A 1 257 ? -6.847 20.846 -10.600 1.00 47.34 257 THR A O 1
ATOM 2068 N N . THR A 1 258 ? -8.637 19.574 -10.130 1.00 49.84 258 THR A N 1
ATOM 2069 C CA . THR A 1 258 ? -9.659 20.626 -10.280 1.00 49.84 258 THR A CA 1
ATOM 2070 C C . THR A 1 258 ? -10.741 20.622 -9.185 1.00 49.84 258 THR A C 1
ATOM 2072 O O . THR A 1 258 ? -11.758 21.297 -9.334 1.00 49.84 258 THR A O 1
ATOM 2075 N N . GLY A 1 259 ? -10.563 19.895 -8.072 1.00 66.88 259 GLY A N 1
ATOM 2076 C CA . GLY A 1 259 ? -11.593 19.809 -7.025 1.00 66.88 259 GLY A CA 1
ATOM 2077 C C . GLY A 1 259 ? -11.183 19.054 -5.759 1.00 66.88 259 GLY A C 1
ATOM 2078 O O . GLY A 1 259 ? -10.016 18.715 -5.572 1.00 66.88 259 GLY A O 1
ATOM 2079 N N . LEU A 1 260 ? -12.163 18.798 -4.884 1.00 76.56 260 LEU A N 1
ATOM 2080 C CA . LEU A 1 260 ? -11.969 18.029 -3.649 1.00 76.56 260 LEU A CA 1
ATOM 2081 C C . LEU A 1 260 ? -11.460 16.602 -3.952 1.00 76.56 260 LEU A C 1
ATOM 2083 O O . LEU A 1 260 ? -11.841 16.035 -4.982 1.00 76.56 260 LEU A O 1
ATOM 2087 N N . PRO A 1 261 ? -10.643 15.996 -3.064 1.00 83.31 261 PRO A N 1
ATOM 2088 C CA . PRO A 1 261 ? -10.116 14.651 -3.270 1.00 83.31 261 PRO A CA 1
ATOM 2089 C C . PRO A 1 261 ? -11.213 13.618 -3.552 1.00 83.31 261 PRO A C 1
ATOM 2091 O O . PRO A 1 261 ? -12.247 13.592 -2.870 1.00 83.31 261 PRO A O 1
ATOM 2094 N N . LYS A 1 262 ? -10.968 12.756 -4.546 1.00 88.94 262 LYS A N 1
ATOM 2095 C CA . LYS A 1 262 ? -11.852 11.648 -4.938 1.00 88.94 262 LYS A CA 1
ATOM 2096 C C . LYS A 1 262 ? -11.309 10.342 -4.367 1.00 88.94 262 LYS A C 1
ATOM 2098 O O . LYS A 1 262 ? -10.098 10.150 -4.352 1.00 88.94 262 LYS A O 1
ATOM 2103 N N . ALA A 1 263 ? -12.195 9.463 -3.908 1.00 91.62 263 ALA A N 1
ATOM 2104 C CA . ALA A 1 263 ? -11.824 8.135 -3.433 1.00 91.62 263 ALA A CA 1
ATOM 2105 C C . ALA A 1 263 ? -11.914 7.138 -4.597 1.00 91.62 263 ALA A C 1
ATOM 2107 O O . ALA A 1 263 ? -13.011 6.855 -5.077 1.00 91.62 263 ALA A O 1
ATOM 2108 N N . ALA A 1 264 ? -10.771 6.632 -5.053 1.00 95.38 264 ALA A N 1
ATOM 2109 C CA . ALA A 1 264 ? -10.709 5.495 -5.960 1.00 95.38 264 ALA A CA 1
ATOM 2110 C C . ALA A 1 264 ? -10.905 4.214 -5.143 1.00 95.38 264 ALA A C 1
ATOM 2112 O O . ALA A 1 264 ? -10.189 3.997 -4.164 1.00 95.38 264 ALA A O 1
ATOM 2113 N N . VAL A 1 265 ? -11.885 3.398 -5.525 1.00 97.31 265 VAL A N 1
ATOM 2114 C CA . VAL A 1 265 ? -12.206 2.131 -4.858 1.00 97.31 265 VAL A CA 1
ATOM 2115 C C . VAL A 1 265 ? -11.589 1.000 -5.670 1.00 97.31 265 VAL A C 1
ATOM 2117 O O . VAL A 1 265 ? -11.849 0.907 -6.865 1.00 97.31 265 VAL A O 1
ATOM 2120 N N . LEU A 1 266 ? -10.771 0.166 -5.032 1.00 98.19 266 LEU A N 1
ATOM 2121 C CA . LEU A 1 266 ? -10.057 -0.937 -5.675 1.00 98.19 266 LEU A CA 1
ATOM 2122 C C . LEU A 1 266 ? -10.423 -2.260 -4.999 1.00 98.19 266 LEU A C 1
ATOM 2124 O O . LEU A 1 266 ? -10.483 -2.334 -3.765 1.00 98.19 266 LEU A O 1
ATOM 2128 N N . SER A 1 267 ? -10.667 -3.294 -5.805 1.00 98.50 267 SER A N 1
ATOM 2129 C CA . SER A 1 267 ? -10.971 -4.646 -5.326 1.00 98.50 267 SER A CA 1
ATOM 2130 C C . SER A 1 267 ? -9.713 -5.440 -4.971 1.00 98.50 267 SER A C 1
ATOM 2132 O O . SER A 1 267 ? -8.584 -5.022 -5.262 1.00 98.50 267 SER A O 1
ATOM 2134 N N . HIS A 1 268 ? -9.898 -6.614 -4.361 1.00 98.44 268 HIS A N 1
ATOM 2135 C CA . HIS A 1 268 ? -8.806 -7.576 -4.185 1.00 98.44 268 HIS A CA 1
ATOM 2136 C C . HIS A 1 268 ? -8.191 -7.963 -5.534 1.00 98.44 268 HIS A C 1
ATOM 2138 O O . HIS A 1 268 ? -6.967 -7.949 -5.674 1.00 98.44 268 HIS A O 1
ATOM 2144 N N . TYR A 1 269 ? -9.037 -8.223 -6.533 1.00 97.94 269 TYR A N 1
ATOM 2145 C CA . TYR A 1 269 ? -8.632 -8.586 -7.885 1.00 97.94 269 TYR A CA 1
ATOM 2146 C C . TYR A 1 269 ? -7.762 -7.516 -8.539 1.00 97.94 269 TYR A C 1
ATOM 2148 O O . TYR A 1 269 ? -6.727 -7.847 -9.115 1.00 97.94 269 TYR A O 1
ATOM 2156 N N . ASN A 1 270 ? -8.127 -6.233 -8.414 1.00 96.62 270 ASN A N 1
ATOM 2157 C CA . ASN A 1 270 ? -7.333 -5.142 -8.984 1.00 96.62 270 ASN A CA 1
ATOM 2158 C C . ASN A 1 270 ? -5.929 -5.078 -8.360 1.00 96.62 270 ASN A C 1
ATOM 2160 O O . ASN A 1 270 ? -4.924 -5.014 -9.068 1.00 96.62 270 ASN A O 1
ATOM 2164 N N . ILE A 1 271 ? -5.862 -5.125 -7.028 1.00 97.44 271 ILE A N 1
ATOM 2165 C CA . ILE A 1 271 ? -4.620 -4.945 -6.272 1.00 97.44 271 ILE A CA 1
ATOM 2166 C C . ILE A 1 271 ? -3.675 -6.142 -6.420 1.00 97.44 271 ILE A C 1
ATOM 2168 O O . ILE A 1 271 ? -2.482 -5.951 -6.665 1.00 97.44 271 ILE A O 1
ATOM 2172 N N . LEU A 1 272 ? -4.190 -7.369 -6.299 1.00 97.38 272 LEU A N 1
ATOM 2173 C CA . LEU A 1 272 ? -3.380 -8.583 -6.417 1.00 97.38 272 LEU A CA 1
ATOM 2174 C C . LEU A 1 272 ? -2.845 -8.770 -7.834 1.00 97.38 272 LEU A C 1
ATOM 2176 O O . LEU A 1 272 ? -1.668 -9.088 -7.998 1.00 97.38 272 LEU A O 1
ATOM 2180 N N . ASN A 1 273 ? -3.674 -8.535 -8.854 1.00 96.50 273 ASN A N 1
ATOM 2181 C CA . ASN A 1 273 ? -3.225 -8.681 -10.233 1.00 96.50 273 ASN A CA 1
ATOM 2182 C C . ASN A 1 273 ? -2.270 -7.570 -10.657 1.00 96.50 273 ASN A C 1
ATOM 2184 O O . ASN A 1 273 ? -1.321 -7.861 -11.374 1.00 96.50 273 ASN A O 1
ATOM 2188 N N . SER A 1 274 ? -2.432 -6.338 -10.167 1.00 95.38 274 SER A N 1
ATOM 2189 C CA . SER A 1 274 ? -1.429 -5.292 -10.403 1.00 95.38 274 SER A CA 1
ATOM 2190 C C . SER A 1 274 ? -0.061 -5.676 -9.820 1.00 95.38 274 SER A C 1
ATOM 2192 O O . SER A 1 274 ? 0.941 -5.651 -10.534 1.00 95.38 274 SER A O 1
ATOM 2194 N N . ALA A 1 275 ? -0.021 -6.144 -8.564 1.00 95.56 275 ALA A N 1
ATOM 2195 C CA . ALA A 1 275 ? 1.210 -6.642 -7.941 1.00 95.56 275 ALA A CA 1
ATOM 2196 C C . ALA A 1 275 ? 1.822 -7.818 -8.722 1.00 95.56 275 ALA A C 1
ATOM 2198 O O . ALA A 1 275 ? 3.026 -7.855 -8.976 1.00 95.56 275 ALA A O 1
ATOM 2199 N N . TYR A 1 276 ? 0.992 -8.787 -9.115 1.00 95.06 276 TYR A N 1
ATOM 2200 C CA . TYR A 1 276 ? 1.435 -9.957 -9.867 1.00 95.06 276 TYR A CA 1
ATOM 2201 C C . TYR A 1 276 ? 2.011 -9.591 -11.235 1.00 95.06 276 TYR A C 1
ATOM 2203 O O . TYR A 1 276 ? 3.089 -10.069 -11.587 1.00 95.06 276 TYR A O 1
ATOM 2211 N N . LEU A 1 277 ? 1.332 -8.723 -11.984 1.00 93.06 277 LEU A N 1
ATOM 2212 C CA . LEU A 1 277 ? 1.760 -8.309 -13.316 1.00 93.06 277 LEU A CA 1
ATOM 2213 C C . LEU A 1 277 ? 3.011 -7.425 -13.278 1.00 93.06 277 LEU A C 1
ATOM 2215 O O . LEU A 1 277 ? 3.862 -7.583 -14.158 1.00 93.06 277 LEU A O 1
ATOM 2219 N N . ASP A 1 278 ? 3.179 -6.567 -12.263 1.00 91.25 278 ASP A N 1
ATOM 2220 C CA . ASP A 1 278 ? 4.431 -5.824 -12.055 1.00 91.25 278 ASP A CA 1
ATOM 2221 C C . ASP A 1 278 ? 5.597 -6.791 -11.817 1.00 91.25 278 ASP A C 1
ATOM 2223 O O . ASP A 1 278 ? 6.589 -6.773 -12.550 1.00 91.25 278 ASP A O 1
ATOM 2227 N N . LEU A 1 279 ? 5.461 -7.710 -10.853 1.00 89.62 279 LEU A N 1
ATOM 2228 C CA . LEU A 1 279 ? 6.510 -8.688 -10.555 1.00 89.62 279 LEU A CA 1
ATOM 2229 C C . LEU A 1 279 ? 6.823 -9.577 -11.760 1.00 89.62 279 LEU A C 1
ATOM 2231 O O . LEU A 1 279 ? 7.994 -9.815 -12.058 1.00 89.62 279 LEU A O 1
ATOM 2235 N N . TYR A 1 280 ? 5.795 -10.051 -12.466 1.00 87.69 280 TYR A N 1
ATOM 2236 C CA . TYR A 1 280 ? 5.957 -10.883 -13.654 1.00 87.69 280 TYR A CA 1
ATOM 2237 C C . TYR A 1 280 ? 6.717 -10.143 -14.755 1.00 87.69 280 TYR A C 1
ATOM 2239 O O . TYR A 1 280 ? 7.703 -10.662 -15.279 1.00 87.69 280 TYR A O 1
ATOM 2247 N N . THR A 1 281 ? 6.310 -8.910 -15.068 1.00 82.19 281 THR A N 1
ATOM 2248 C CA . THR A 1 281 ? 6.927 -8.111 -16.138 1.00 82.19 281 THR A CA 1
ATOM 2249 C C . THR A 1 281 ? 8.388 -7.774 -15.831 1.00 82.19 281 THR A C 1
ATOM 2251 O O . THR A 1 281 ? 9.206 -7.659 -16.745 1.00 82.19 281 THR A O 1
ATOM 2254 N N . ASN A 1 282 ? 8.731 -7.682 -14.546 1.00 77.12 282 ASN A N 1
ATOM 2255 C CA . ASN A 1 282 ? 10.069 -7.335 -14.079 1.00 77.12 282 ASN A CA 1
ATOM 2256 C C . ASN A 1 282 ? 10.973 -8.554 -13.819 1.00 77.12 282 ASN A C 1
ATOM 2258 O O . ASN A 1 282 ? 12.137 -8.373 -13.464 1.00 77.12 282 ASN A O 1
ATOM 2262 N N . GLY A 1 283 ? 10.468 -9.786 -13.977 1.00 75.31 283 GLY A N 1
ATOM 2263 C CA . GLY A 1 283 ? 11.215 -11.006 -13.642 1.00 75.31 283 GLY A CA 1
ATOM 2264 C C . GLY A 1 283 ? 11.498 -11.146 -12.139 1.00 75.31 283 GLY A C 1
ATOM 2265 O O . GLY A 1 283 ? 12.537 -11.666 -11.744 1.00 75.31 283 GLY A O 1
ATOM 2266 N N . LEU A 1 284 ? 10.594 -10.633 -11.300 1.00 72.19 284 LEU A N 1
ATOM 2267 C CA . LEU A 1 284 ? 10.732 -10.534 -9.843 1.00 72.19 284 LEU A CA 1
ATOM 2268 C C . LEU A 1 284 ? 9.845 -11.517 -9.064 1.00 72.19 284 LEU A C 1
ATOM 2270 O O . LEU A 1 284 ? 9.761 -11.417 -7.844 1.00 72.19 284 LEU A O 1
ATOM 2274 N N . VAL A 1 285 ? 9.204 -12.487 -9.725 1.00 72.31 285 VAL A N 1
ATOM 2275 C CA . VAL A 1 285 ? 8.350 -13.509 -9.076 1.00 72.31 285 VAL A CA 1
ATOM 2276 C C . VAL A 1 285 ? 9.196 -14.603 -8.398 1.00 72.31 285 VAL A C 1
ATOM 2278 O O . VAL A 1 285 ? 8.940 -15.795 -8.530 1.00 72.31 285 VAL A O 1
ATOM 2281 N N . GLU A 1 286 ? 10.254 -14.211 -7.694 1.00 79.50 286 GLU A N 1
ATOM 2282 C CA . GLU A 1 286 ? 11.159 -15.118 -6.993 1.00 79.50 286 GLU A CA 1
ATOM 2283 C C . GLU A 1 286 ? 11.173 -14.788 -5.502 1.00 79.50 286 GLU A C 1
ATOM 2285 O O . GLU A 1 286 ? 11.443 -13.657 -5.101 1.00 79.50 286 GLU A O 1
ATOM 2290 N N . GLN A 1 287 ? 10.965 -15.807 -4.667 1.00 75.44 287 GLN A N 1
ATOM 2291 C CA . GLN A 1 287 ? 10.955 -15.676 -3.207 1.00 75.44 287 GLN A CA 1
ATOM 2292 C C . GLN A 1 287 ? 12.273 -15.117 -2.632 1.00 75.44 287 GLN A C 1
ATOM 2294 O O . GLN A 1 287 ? 12.289 -14.526 -1.555 1.00 75.44 287 GLN A O 1
ATOM 2299 N N . SER A 1 288 ? 13.385 -15.283 -3.356 1.00 78.62 288 SER A N 1
ATOM 2300 C CA . SER A 1 288 ? 14.717 -14.800 -2.972 1.00 78.62 288 SER A CA 1
ATOM 2301 C C . SER A 1 288 ? 14.849 -13.272 -2.991 1.00 78.62 288 SER A C 1
ATOM 2303 O O . SER A 1 288 ? 15.818 -12.737 -2.446 1.00 78.62 288 SER A O 1
ATOM 2305 N N . LYS A 1 289 ? 13.913 -12.555 -3.626 1.00 85.38 289 LYS A N 1
ATOM 2306 C CA . LYS A 1 289 ? 13.971 -11.099 -3.751 1.00 85.38 289 LYS A CA 1
ATOM 2307 C C . LYS A 1 289 ? 13.519 -10.419 -2.456 1.00 85.38 289 LYS A C 1
ATOM 2309 O O . LYS A 1 289 ? 12.519 -10.785 -1.841 1.00 85.38 289 LYS A O 1
ATOM 2314 N N . ILE A 1 290 ? 14.260 -9.384 -2.062 1.00 94.75 290 ILE A N 1
ATOM 2315 C CA . ILE A 1 290 ? 13.995 -8.564 -0.875 1.00 94.75 290 ILE A CA 1
ATOM 2316 C C . ILE A 1 290 ? 13.752 -7.125 -1.328 1.00 94.75 290 ILE A C 1
ATOM 2318 O O . ILE A 1 290 ? 14.648 -6.487 -1.893 1.00 94.75 290 ILE A O 1
ATOM 2322 N N . ILE A 1 291 ? 12.551 -6.610 -1.064 1.00 95.94 291 ILE A N 1
ATOM 2323 C CA . ILE A 1 291 ? 12.130 -5.265 -1.470 1.00 95.94 291 ILE A CA 1
ATOM 2324 C C . ILE A 1 291 ? 12.397 -4.268 -0.340 1.00 95.94 291 ILE A C 1
ATOM 2326 O O . ILE A 1 291 ? 11.832 -4.382 0.742 1.00 95.94 291 ILE A O 1
ATOM 2330 N N . ALA A 1 292 ? 13.191 -3.232 -0.598 1.00 96.75 292 ALA A N 1
ATOM 2331 C CA . ALA A 1 292 ? 13.221 -2.033 0.233 1.00 96.75 292 ALA A CA 1
ATOM 2332 C C . ALA A 1 292 ? 12.112 -1.066 -0.214 1.00 96.75 292 ALA A C 1
ATOM 2334 O O . ALA A 1 292 ? 12.175 -0.504 -1.311 1.00 96.75 292 ALA A O 1
ATOM 2335 N N . CYS A 1 293 ? 11.107 -0.848 0.640 1.00 95.75 293 CYS A N 1
ATOM 2336 C CA . CYS A 1 293 ? 9.971 0.032 0.363 1.00 95.75 293 CYS A CA 1
ATOM 2337 C C . CYS A 1 293 ? 9.994 1.281 1.269 1.00 95.75 293 CYS A C 1
ATOM 2339 O O . CYS A 1 293 ? 9.419 1.275 2.360 1.00 95.75 293 CYS A O 1
ATOM 2341 N N . PRO A 1 294 ? 10.636 2.384 0.837 1.00 95.06 294 PRO A N 1
ATOM 2342 C CA . PRO A 1 294 ? 10.574 3.672 1.530 1.00 95.06 294 PRO A CA 1
ATOM 2343 C C . PRO A 1 294 ? 9.251 4.419 1.291 1.00 95.06 294 PRO A C 1
ATOM 2345 O O . PRO A 1 294 ? 8.970 5.398 1.981 1.00 95.06 294 PRO A O 1
ATOM 2348 N N . ILE A 1 295 ? 8.457 4.000 0.301 1.00 94.00 295 ILE A N 1
ATOM 2349 C CA . ILE A 1 295 ? 7.210 4.665 -0.084 1.00 94.00 295 ILE A CA 1
ATOM 2350 C C . ILE A 1 295 ? 6.106 4.373 0.946 1.00 94.00 295 ILE A C 1
ATOM 2352 O O . ILE A 1 295 ? 6.017 3.244 1.438 1.00 94.00 295 ILE A O 1
ATOM 2356 N N . PRO A 1 296 ? 5.251 5.354 1.292 1.00 94.50 296 PRO A N 1
ATOM 2357 C CA . PRO A 1 296 ? 4.170 5.118 2.238 1.00 94.50 296 PRO A CA 1
ATOM 2358 C C . PRO A 1 296 ? 3.106 4.137 1.733 1.00 94.50 296 PRO A C 1
ATOM 2360 O O . PRO A 1 296 ? 2.636 4.261 0.604 1.00 94.50 296 PRO A O 1
ATOM 2363 N N . ILE A 1 297 ? 2.665 3.223 2.601 1.00 96.75 297 ILE A N 1
ATOM 2364 C CA . ILE A 1 297 ? 1.620 2.223 2.312 1.00 96.75 297 ILE A CA 1
ATOM 2365 C C . ILE A 1 297 ? 0.261 2.886 2.028 1.00 96.75 297 ILE A C 1
ATOM 2367 O O . ILE A 1 297 ? -0.549 2.329 1.301 1.00 96.75 297 ILE A O 1
ATOM 2371 N N . PHE A 1 298 ? 0.005 4.098 2.531 1.00 94.50 298 PHE A N 1
ATOM 2372 C CA . PHE A 1 298 ? -1.232 4.830 2.219 1.00 94.50 298 PHE A CA 1
ATOM 2373 C C . PHE A 1 298 ? -1.297 5.371 0.777 1.00 94.50 298 PHE A C 1
ATOM 2375 O O . PHE A 1 298 ? -2.319 5.918 0.371 1.00 94.50 298 PHE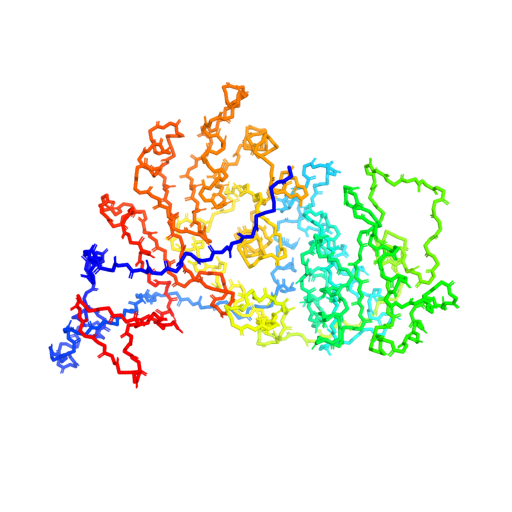 A O 1
ATOM 2382 N N . HIS A 1 299 ? -0.224 5.226 -0.005 1.00 93.44 299 HIS A N 1
ATOM 2383 C CA . HIS A 1 299 ? -0.212 5.471 -1.445 1.00 93.44 299 HIS A CA 1
ATOM 2384 C C . HIS A 1 299 ? -0.208 4.143 -2.207 1.00 93.44 299 HIS A C 1
ATOM 2386 O O . HIS A 1 299 ? 0.473 3.206 -1.797 1.00 93.44 299 HIS A O 1
ATOM 2392 N N . SER A 1 300 ? -0.884 4.085 -3.361 1.00 94.69 300 SER A N 1
ATOM 2393 C CA . SER A 1 300 ? -0.988 2.871 -4.192 1.00 94.69 300 SER A CA 1
ATOM 2394 C C . SER A 1 300 ? 0.370 2.217 -4.474 1.00 94.69 300 SER A C 1
ATOM 2396 O O . SER A 1 300 ? 0.488 1.000 -4.391 1.00 94.69 300 SER A O 1
ATOM 2398 N N . PHE A 1 301 ? 1.414 3.015 -4.722 1.00 93.56 301 PHE A N 1
ATOM 2399 C CA . PHE A 1 301 ? 2.755 2.500 -5.000 1.00 93.56 301 PHE A CA 1
ATOM 2400 C C . PHE A 1 301 ? 3.388 1.779 -3.795 1.00 93.56 301 PHE A C 1
ATOM 2402 O O . PHE A 1 301 ? 3.978 0.715 -3.960 1.00 93.56 301 PHE A O 1
ATOM 2409 N N . GLY A 1 302 ? 3.240 2.315 -2.579 1.00 95.44 302 GLY A N 1
ATOM 2410 C CA . GLY A 1 302 ? 3.736 1.660 -1.364 1.00 95.44 302 GLY A CA 1
ATOM 2411 C C . GLY A 1 302 ? 2.841 0.508 -0.907 1.00 95.44 302 GLY A C 1
ATOM 2412 O O . GLY A 1 302 ? 3.348 -0.497 -0.414 1.00 95.44 302 GLY A O 1
ATOM 2413 N N . LEU A 1 303 ? 1.523 0.622 -1.112 1.00 97.69 303 LEU A N 1
ATOM 2414 C CA . LEU A 1 303 ? 0.568 -0.455 -0.857 1.00 97.69 303 LEU A CA 1
ATOM 2415 C C . LEU A 1 303 ? 0.911 -1.683 -1.699 1.00 97.69 303 LEU A C 1
ATOM 2417 O O . LEU A 1 303 ? 1.172 -2.751 -1.160 1.00 97.69 303 LEU A O 1
ATOM 2421 N N . ILE A 1 304 ? 0.958 -1.522 -3.018 1.00 96.25 304 ILE A N 1
ATOM 2422 C CA . ILE A 1 304 ? 1.182 -2.632 -3.944 1.00 96.25 304 ILE A CA 1
ATOM 2423 C C . ILE A 1 304 ? 2.624 -3.125 -3.821 1.00 96.25 304 ILE A C 1
ATOM 2425 O O . ILE A 1 304 ? 2.847 -4.287 -3.488 1.00 96.25 304 ILE A O 1
ATOM 2429 N N . GLY A 1 305 ? 3.595 -2.219 -3.968 1.00 94.31 305 GLY A N 1
ATOM 2430 C CA . GLY A 1 305 ? 5.015 -2.562 -3.994 1.00 94.31 305 GLY A CA 1
ATOM 2431 C C . GLY A 1 305 ? 5.595 -3.047 -2.668 1.00 94.31 305 GLY A C 1
ATOM 2432 O O . GLY A 1 305 ? 6.523 -3.848 -2.650 1.00 94.31 305 GLY A O 1
ATOM 2433 N N . GLY A 1 306 ? 5.087 -2.539 -1.547 1.00 95.38 306 GLY A N 1
ATOM 2434 C CA . GLY A 1 306 ? 5.597 -2.873 -0.220 1.00 95.38 306 GLY A CA 1
ATOM 2435 C C . GLY A 1 306 ? 4.778 -3.943 0.485 1.00 95.38 306 GLY A C 1
ATOM 2436 O O . GLY A 1 306 ? 5.347 -4.869 1.054 1.00 95.38 306 GLY A O 1
ATOM 2437 N N . LEU A 1 307 ? 3.449 -3.806 0.494 1.00 97.88 307 LEU A N 1
ATOM 2438 C CA . LEU A 1 307 ? 2.580 -4.695 1.264 1.00 97.88 307 LEU A CA 1
ATOM 2439 C C . LEU A 1 307 ? 2.147 -5.916 0.446 1.00 97.88 307 LEU A C 1
ATOM 2441 O O . LEU A 1 307 ? 2.213 -7.031 0.951 1.00 97.88 307 LEU A O 1
ATOM 2445 N N . ILE A 1 308 ? 1.719 -5.735 -0.802 1.00 98.00 308 ILE A N 1
ATOM 2446 C CA . ILE A 1 308 ? 1.039 -6.800 -1.553 1.00 98.00 308 ILE A CA 1
ATOM 2447 C C . ILE A 1 308 ? 2.014 -7.703 -2.307 1.00 98.00 308 ILE A C 1
ATOM 2449 O O . ILE A 1 308 ? 1.858 -8.919 -2.272 1.00 98.00 308 ILE A O 1
ATOM 2453 N N . GLU A 1 309 ? 3.045 -7.156 -2.943 1.00 96.81 309 GLU A N 1
ATOM 2454 C CA . GLU A 1 309 ? 4.017 -7.950 -3.707 1.00 96.81 309 GLU A CA 1
ATOM 2455 C C . GLU A 1 309 ? 4.686 -9.085 -2.916 1.00 96.81 309 GLU A C 1
ATOM 2457 O O . GLU A 1 309 ? 4.752 -10.197 -3.446 1.00 96.81 309 GLU A O 1
ATOM 2462 N N . PRO A 1 310 ? 5.101 -8.902 -1.644 1.00 96.44 310 PRO A N 1
ATOM 2463 C CA . PRO A 1 310 ? 5.566 -10.014 -0.811 1.00 96.44 310 PRO A CA 1
ATOM 2464 C C . PRO A 1 310 ? 4.561 -11.166 -0.683 1.00 96.44 310 PRO A C 1
ATOM 2466 O O . PRO A 1 310 ? 4.975 -12.323 -0.659 1.00 96.44 310 PRO A O 1
ATOM 2469 N N . LEU A 1 311 ? 3.254 -10.877 -0.690 1.00 96.88 311 LEU A N 1
ATOM 2470 C CA . LEU A 1 311 ? 2.179 -11.880 -0.646 1.00 96.88 311 LEU A CA 1
ATOM 2471 C C . LEU A 1 311 ? 1.925 -12.568 -2.001 1.00 96.88 311 LEU A C 1
ATOM 2473 O O . LEU A 1 311 ? 1.230 -13.588 -2.077 1.00 96.88 311 LEU A O 1
ATOM 2477 N N . ILE A 1 312 ? 2.485 -12.035 -3.086 1.00 95.69 312 ILE A N 1
ATOM 2478 C CA . ILE A 1 312 ? 2.486 -12.696 -4.391 1.00 95.69 312 ILE A CA 1
ATOM 2479 C C . ILE A 1 312 ? 3.672 -13.653 -4.487 1.00 95.69 312 ILE A C 1
ATOM 2481 O O . ILE A 1 312 ? 3.483 -14.841 -4.742 1.00 95.69 312 ILE A O 1
ATOM 2485 N N . MET A 1 313 ? 4.887 -13.155 -4.238 1.00 92.81 313 MET A N 1
ATOM 2486 C CA . MET A 1 313 ? 6.122 -13.937 -4.395 1.00 92.81 313 MET A CA 1
ATOM 2487 C C . MET A 1 313 ? 6.443 -14.859 -3.204 1.00 92.81 313 MET A C 1
ATOM 2489 O O . MET A 1 313 ? 7.354 -15.677 -3.302 1.00 92.81 313 MET A O 1
ATOM 2493 N N . GLY A 1 314 ? 5.731 -14.729 -2.075 1.00 94.31 314 GLY A N 1
ATOM 2494 C CA . GLY A 1 314 ? 6.078 -15.400 -0.814 1.00 94.31 314 GLY A CA 1
ATOM 2495 C C . GLY A 1 314 ? 7.368 -14.866 -0.180 1.00 94.31 314 GLY A C 1
ATOM 2496 O O . GLY A 1 314 ? 8.020 -15.575 0.581 1.00 94.31 314 GLY A O 1
ATOM 2497 N N . GLY A 1 315 ? 7.758 -13.642 -0.542 1.00 93.25 315 GLY A N 1
ATOM 2498 C CA . GLY A 1 315 ? 9.052 -13.030 -0.230 1.00 93.25 315 GLY A CA 1
ATOM 2499 C C . GLY A 1 315 ? 8.973 -11.994 0.887 1.00 93.25 315 GLY A C 1
ATOM 2500 O O . GLY A 1 315 ? 8.069 -12.024 1.720 1.00 93.25 315 GLY A O 1
ATOM 2501 N N . LYS A 1 316 ? 9.928 -11.056 0.897 1.00 95.50 316 LYS A N 1
ATOM 2502 C CA . LYS A 1 316 ? 10.134 -10.118 2.011 1.00 95.50 316 LYS A CA 1
ATOM 2503 C C . LYS A 1 316 ? 10.141 -8.658 1.559 1.00 95.50 316 LYS A C 1
ATOM 2505 O O . LYS A 1 316 ? 10.831 -8.306 0.602 1.00 95.50 316 LYS A O 1
ATOM 2510 N N . ALA A 1 317 ? 9.473 -7.789 2.316 1.00 97.62 317 ALA A N 1
ATOM 2511 C CA . ALA A 1 317 ? 9.634 -6.339 2.234 1.00 97.62 317 ALA A CA 1
ATOM 2512 C C . ALA A 1 317 ? 10.182 -5.734 3.533 1.00 97.62 317 ALA A C 1
ATOM 2514 O O . ALA A 1 317 ? 9.825 -6.125 4.648 1.00 97.62 317 ALA A O 1
ATOM 2515 N N . ILE A 1 318 ? 11.049 -4.738 3.372 1.00 98.06 318 ILE A N 1
ATOM 2516 C CA . ILE A 1 318 ? 11.633 -3.930 4.436 1.00 98.06 318 ILE A CA 1
ATOM 2517 C C . ILE A 1 318 ? 11.065 -2.520 4.331 1.00 98.06 318 ILE A C 1
ATOM 2519 O O . ILE A 1 318 ? 11.244 -1.850 3.314 1.00 98.06 318 ILE A O 1
ATOM 2523 N N . PHE A 1 319 ? 10.440 -2.051 5.404 1.00 97.94 319 PHE A N 1
ATOM 2524 C CA . PHE A 1 319 ? 10.010 -0.671 5.587 1.00 97.94 319 PHE A CA 1
ATOM 2525 C C . PHE A 1 319 ? 11.064 0.049 6.437 1.00 97.94 319 PHE A C 1
ATOM 2527 O O . PHE A 1 319 ? 11.120 -0.163 7.655 1.00 97.94 319 PHE A O 1
ATOM 2534 N N . PRO A 1 320 ? 11.940 0.873 5.829 1.00 96.25 320 PRO A N 1
ATOM 2535 C CA . PRO A 1 320 ? 13.100 1.414 6.533 1.00 96.25 320 PRO A CA 1
ATOM 2536 C C . PRO A 1 320 ? 12.731 2.438 7.609 1.00 96.25 320 PRO A C 1
ATOM 2538 O O . PRO A 1 320 ? 13.440 2.574 8.602 1.00 96.25 320 PRO A O 1
ATOM 2541 N N . HIS A 1 321 ? 11.638 3.173 7.402 1.00 94.31 321 HIS A N 1
ATOM 2542 C CA . HIS A 1 321 ? 11.249 4.309 8.227 1.00 94.31 321 HIS A CA 1
ATOM 2543 C C . HIS A 1 321 ? 9.735 4.576 8.113 1.00 94.31 321 HIS A C 1
ATOM 2545 O O . HIS A 1 321 ? 9.080 4.079 7.198 1.00 94.31 321 HIS A O 1
ATOM 2551 N N . PHE A 1 322 ? 9.173 5.375 9.029 1.00 89.19 322 PHE A N 1
ATOM 2552 C CA . PHE A 1 322 ? 7.746 5.749 9.067 1.00 89.19 322 PHE A CA 1
ATOM 2553 C C . PHE A 1 322 ? 7.279 6.501 7.813 1.00 89.19 322 PHE A C 1
ATOM 2555 O O . PHE A 1 322 ? 6.132 6.384 7.386 1.00 89.19 322 PHE A O 1
ATOM 2562 N N . LEU A 1 323 ? 8.184 7.297 7.258 1.00 86.56 323 LEU A N 1
ATOM 2563 C CA . LEU A 1 323 ? 8.053 8.131 6.066 1.00 86.56 323 LEU A CA 1
ATOM 2564 C C . LEU A 1 323 ? 9.375 8.030 5.292 1.00 86.56 323 LEU A C 1
ATOM 2566 O O . LEU A 1 323 ? 10.368 7.662 5.927 1.00 86.56 323 LEU A O 1
ATOM 2570 N N . PRO A 1 324 ? 9.422 8.387 3.994 1.00 88.69 324 PRO A N 1
ATOM 2571 C CA . PRO A 1 324 ? 10.652 8.335 3.209 1.00 88.69 324 PRO A CA 1
ATOM 2572 C C . PRO A 1 324 ? 11.827 9.003 3.933 1.00 88.69 324 PRO A C 1
ATOM 2574 O O . PRO A 1 324 ? 11.752 10.179 4.290 1.00 88.69 324 PRO A O 1
ATOM 2577 N N . ASP A 1 325 ? 12.886 8.230 4.164 1.00 94.25 325 ASP A N 1
ATOM 2578 C CA . ASP A 1 325 ? 14.124 8.661 4.809 1.00 94.25 325 ASP A CA 1
ATOM 2579 C C . ASP A 1 325 ? 15.307 7.954 4.138 1.00 94.25 325 ASP A C 1
ATOM 2581 O O . ASP A 1 325 ? 15.411 6.723 4.152 1.00 94.25 325 ASP A O 1
ATOM 2585 N N . THR A 1 326 ? 16.175 8.739 3.503 1.00 95.06 326 THR A N 1
ATOM 2586 C CA . THR A 1 326 ? 17.249 8.238 2.635 1.00 95.06 326 THR A CA 1
ATOM 2587 C C . THR A 1 326 ? 18.326 7.492 3.418 1.00 95.06 326 THR A C 1
ATOM 2589 O O . THR A 1 326 ? 18.805 6.452 2.964 1.00 95.06 326 THR A O 1
ATOM 2592 N N . LEU A 1 327 ? 18.688 7.978 4.608 1.00 96.25 327 LEU A N 1
ATOM 2593 C CA . LEU A 1 327 ? 19.703 7.337 5.442 1.00 96.25 327 LEU A CA 1
ATOM 2594 C C . LEU A 1 327 ? 19.230 5.956 5.913 1.00 96.25 327 LEU A C 1
ATOM 2596 O O . LEU A 1 327 ? 19.944 4.963 5.763 1.00 96.25 327 LEU A O 1
ATOM 2600 N N . SER A 1 328 ? 17.996 5.876 6.417 1.00 97.00 328 SER A N 1
ATOM 2601 C CA . SER A 1 328 ? 17.382 4.618 6.847 1.00 97.00 328 SER A CA 1
ATOM 2602 C C . SER A 1 328 ? 17.228 3.639 5.685 1.00 97.00 328 SER A C 1
ATOM 2604 O O . SER A 1 328 ? 17.456 2.444 5.866 1.00 97.00 328 SER A O 1
ATOM 2606 N N . LEU A 1 329 ? 16.890 4.130 4.487 1.00 97.31 329 LEU A N 1
ATOM 2607 C CA . LEU A 1 329 ? 16.824 3.318 3.273 1.00 97.31 329 LEU A CA 1
ATOM 2608 C C . LEU A 1 329 ? 18.185 2.702 2.921 1.00 97.31 329 LEU A C 1
ATOM 2610 O O . LEU A 1 329 ? 18.262 1.488 2.747 1.00 97.31 329 LEU A O 1
ATOM 2614 N N . MET A 1 330 ? 19.254 3.503 2.856 1.00 97.44 330 MET A N 1
ATOM 2615 C CA . MET A 1 330 ? 20.602 2.987 2.576 1.00 97.44 330 MET A CA 1
ATOM 2616 C C . MET A 1 330 ? 21.053 1.977 3.631 1.00 97.44 330 MET A C 1
ATOM 2618 O O . MET A 1 330 ? 21.598 0.931 3.283 1.00 97.44 330 MET A O 1
ATOM 2622 N N . LYS A 1 331 ? 20.766 2.246 4.912 1.00 97.94 331 LYS A N 1
ATOM 2623 C CA . LYS A 1 331 ? 21.039 1.310 6.005 1.00 97.94 331 LYS A CA 1
ATOM 2624 C C . LYS A 1 331 ? 20.285 -0.005 5.820 1.00 97.94 331 LYS A C 1
ATOM 2626 O O . LYS A 1 331 ? 20.896 -1.057 5.939 1.00 97.94 331 LYS A O 1
ATOM 2631 N N . ALA A 1 332 ? 18.994 0.043 5.494 1.00 97.62 332 ALA A N 1
ATOM 2632 C CA . ALA A 1 332 ? 18.185 -1.152 5.268 1.00 97.62 332 ALA A CA 1
ATOM 2633 C C . ALA A 1 332 ? 18.680 -1.975 4.070 1.00 97.62 332 ALA A C 1
ATOM 2635 O O . ALA A 1 332 ? 18.774 -3.195 4.171 1.00 97.62 332 ALA A O 1
ATOM 2636 N N . ILE A 1 333 ? 19.042 -1.324 2.959 1.00 97.31 333 ILE A N 1
ATOM 2637 C CA . ILE A 1 333 ? 19.624 -2.008 1.794 1.00 97.31 333 ILE A CA 1
ATOM 2638 C C . ILE A 1 333 ? 20.929 -2.699 2.192 1.00 97.31 333 ILE A C 1
ATOM 2640 O O . ILE A 1 333 ? 21.094 -3.881 1.910 1.00 97.31 333 ILE A O 1
ATOM 2644 N N . HIS A 1 334 ? 21.806 -1.990 2.903 1.00 97.56 334 HIS A N 1
ATOM 2645 C CA . HIS A 1 334 ? 23.089 -2.508 3.361 1.00 97.56 334 HIS A CA 1
ATOM 2646 C C . HIS A 1 334 ? 22.952 -3.710 4.306 1.00 97.56 334 HIS A C 1
ATOM 2648 O O . HIS A 1 334 ? 23.602 -4.735 4.101 1.00 97.56 334 HIS A O 1
ATOM 2654 N N . THR A 1 335 ? 22.105 -3.608 5.335 1.00 97.44 335 THR A N 1
ATOM 2655 C CA . THR A 1 335 ? 21.994 -4.639 6.378 1.00 97.44 335 THR A CA 1
ATOM 2656 C C . THR A 1 335 ? 21.163 -5.835 5.936 1.00 97.44 335 THR A C 1
ATOM 2658 O O . THR A 1 335 ? 21.533 -6.971 6.208 1.00 97.44 335 THR A O 1
ATOM 2661 N N . GLU A 1 336 ? 20.043 -5.597 5.250 1.00 97.25 336 GLU A N 1
ATOM 2662 C CA . GLU A 1 336 ? 19.129 -6.660 4.811 1.00 97.25 336 GLU A CA 1
ATOM 2663 C C . GLU A 1 336 ? 19.485 -7.207 3.429 1.00 97.25 336 GLU A C 1
ATOM 2665 O O . GLU A 1 336 ? 18.814 -8.118 2.950 1.00 97.25 336 GLU A O 1
ATOM 2670 N N . ARG A 1 337 ? 20.517 -6.646 2.783 1.00 96.38 337 ARG A N 1
ATOM 2671 C CA . ARG A 1 337 ? 20.958 -7.000 1.429 1.00 96.38 337 ARG A CA 1
ATOM 2672 C C . ARG A 1 337 ? 19.810 -6.951 0.419 1.00 96.38 337 ARG A C 1
ATOM 2674 O O . ARG A 1 337 ? 19.638 -7.865 -0.384 1.00 96.38 337 ARG A O 1
ATOM 2681 N N . CYS A 1 338 ? 19.010 -5.884 0.481 1.00 96.50 338 CYS A N 1
ATOM 2682 C CA . CYS A 1 338 ? 17.843 -5.723 -0.386 1.00 96.50 338 CYS A CA 1
ATOM 2683 C C . CYS A 1 338 ? 18.247 -5.813 -1.866 1.00 96.50 338 CYS A C 1
ATOM 2685 O O . CYS A 1 338 ? 19.252 -5.225 -2.273 1.00 96.50 338 CYS A O 1
ATOM 2687 N N . THR A 1 339 ? 17.447 -6.525 -2.661 1.00 94.00 339 THR A N 1
ATOM 2688 C CA . THR A 1 339 ? 17.696 -6.764 -4.093 1.00 94.00 339 THR A CA 1
ATOM 2689 C C . THR A 1 339 ? 16.886 -5.840 -4.990 1.00 94.00 339 THR A C 1
ATOM 2691 O O . THR A 1 339 ? 17.244 -5.628 -6.146 1.00 94.00 339 THR A O 1
ATOM 2694 N N . ALA A 1 340 ? 15.790 -5.289 -4.473 1.00 93.69 340 ALA A N 1
ATOM 2695 C CA . ALA A 1 340 ? 14.944 -4.351 -5.185 1.00 93.69 340 ALA A CA 1
ATOM 2696 C C . ALA A 1 340 ? 14.644 -3.133 -4.312 1.00 93.69 340 ALA A C 1
ATOM 2698 O O . ALA A 1 340 ? 14.493 -3.246 -3.096 1.00 93.69 340 ALA A O 1
ATOM 2699 N N . VAL A 1 341 ? 14.524 -1.965 -4.935 1.00 94.31 341 VAL A N 1
ATOM 2700 C CA . VAL A 1 341 ? 14.064 -0.741 -4.273 1.00 94.31 341 VAL A CA 1
ATOM 2701 C C . VAL A 1 341 ? 13.050 -0.022 -5.151 1.00 94.31 341 VAL A C 1
ATOM 2703 O O . VAL A 1 341 ? 13.219 0.089 -6.367 1.00 94.31 341 VAL A O 1
ATOM 2706 N N . LYS A 1 342 ? 11.985 0.473 -4.522 1.00 90.06 342 LYS A N 1
ATOM 2707 C CA . LYS A 1 342 ? 10.903 1.205 -5.188 1.00 90.06 342 LYS A CA 1
ATOM 2708 C C . LYS A 1 342 ? 10.879 2.640 -4.682 1.00 90.06 342 LYS A C 1
ATOM 2710 O O . LYS A 1 342 ? 10.935 2.863 -3.475 1.00 90.06 342 LYS A O 1
ATOM 2715 N N . GLY A 1 343 ? 10.836 3.626 -5.574 1.00 90.62 343 GLY A N 1
ATOM 2716 C CA . GLY A 1 343 ? 11.010 5.013 -5.153 1.00 90.62 343 GLY A CA 1
ATOM 2717 C C . GLY A 1 343 ? 10.581 6.061 -6.170 1.00 90.62 343 GLY A C 1
ATOM 2718 O O . GLY A 1 343 ? 10.568 5.821 -7.371 1.00 90.62 343 GLY A O 1
ATOM 2719 N N . ALA A 1 344 ? 10.273 7.263 -5.687 1.00 90.12 344 ALA A N 1
ATOM 2720 C CA . ALA A 1 344 ? 10.227 8.439 -6.547 1.00 90.12 344 ALA A CA 1
ATOM 2721 C C . ALA A 1 344 ? 11.665 8.866 -6.922 1.00 90.12 344 ALA A C 1
ATOM 2723 O O . ALA A 1 344 ? 12.586 8.631 -6.133 1.00 90.12 344 ALA A O 1
ATOM 2724 N N . PRO A 1 345 ? 11.881 9.550 -8.060 1.00 89.25 345 PRO A N 1
ATOM 2725 C CA . PRO A 1 345 ? 13.219 9.932 -8.533 1.00 89.25 345 PRO A CA 1
ATOM 2726 C C . PRO A 1 345 ? 14.058 10.693 -7.501 1.00 89.25 345 PRO A C 1
ATOM 2728 O O . PRO A 1 345 ? 15.263 10.475 -7.391 1.00 89.25 345 PRO A O 1
ATOM 2731 N N . VAL A 1 346 ? 13.406 11.548 -6.705 1.00 90.62 346 VAL A N 1
ATOM 2732 C CA . VAL A 1 346 ? 14.054 12.344 -5.653 1.00 90.62 346 VAL A CA 1
ATOM 2733 C C . VAL A 1 346 ? 14.758 11.478 -4.604 1.00 90.62 346 VAL A C 1
ATOM 2735 O O . VAL A 1 346 ? 15.856 11.820 -4.188 1.00 90.62 346 VAL A O 1
ATOM 2738 N N . ILE A 1 347 ? 14.204 10.312 -4.253 1.00 91.56 347 ILE A N 1
ATOM 2739 C CA . ILE A 1 347 ? 14.800 9.406 -3.256 1.00 91.56 347 ILE A CA 1
ATOM 2740 C C . ILE A 1 347 ? 16.164 8.909 -3.738 1.00 91.56 347 ILE A C 1
ATOM 2742 O O . ILE A 1 347 ? 17.116 8.821 -2.967 1.00 91.56 347 ILE A O 1
ATOM 2746 N N . PHE A 1 348 ? 16.275 8.594 -5.027 1.00 91.56 348 PHE A N 1
ATOM 2747 C CA . PHE A 1 348 ? 17.512 8.085 -5.606 1.00 91.56 348 PHE A CA 1
ATOM 2748 C C . PHE A 1 348 ? 18.553 9.181 -5.815 1.00 91.56 348 PHE A C 1
ATOM 2750 O O . PHE A 1 348 ? 19.741 8.940 -5.604 1.00 91.56 348 PHE A O 1
ATOM 2757 N N . LEU A 1 349 ? 18.109 10.389 -6.174 1.00 91.75 349 LEU A N 1
ATOM 2758 C CA . LEU A 1 349 ? 18.972 11.565 -6.201 1.00 91.75 349 LEU A CA 1
ATOM 2759 C C . LEU A 1 349 ? 19.556 11.848 -4.811 1.00 91.75 349 LEU A C 1
ATOM 2761 O O . LEU A 1 349 ? 20.767 12.031 -4.682 1.00 91.75 349 LEU A O 1
ATOM 2765 N N . ASP A 1 350 ? 18.712 11.825 -3.779 1.00 93.56 350 ASP A N 1
ATOM 2766 C CA . ASP A 1 350 ? 19.136 12.010 -2.393 1.00 93.56 350 ASP A CA 1
ATOM 2767 C C . ASP A 1 350 ? 20.098 10.901 -1.966 1.00 93.56 350 ASP A C 1
ATOM 2769 O O . ASP A 1 350 ? 21.111 11.185 -1.338 1.00 93.56 350 ASP A O 1
ATOM 2773 N N . MET A 1 351 ? 19.830 9.647 -2.341 1.00 93.62 351 MET A N 1
ATOM 2774 C CA . MET A 1 351 ? 20.692 8.505 -2.027 1.00 93.62 351 MET A CA 1
ATOM 2775 C C . MET A 1 351 ? 22.098 8.660 -2.614 1.00 93.62 351 MET A C 1
ATOM 2777 O O . MET A 1 351 ? 23.078 8.434 -1.909 1.00 93.62 351 MET A O 1
ATOM 2781 N N . MET A 1 352 ? 22.212 9.073 -3.878 1.00 92.69 352 MET A N 1
ATOM 2782 C CA . MET A 1 352 ? 23.504 9.317 -4.532 1.00 92.69 352 MET A CA 1
ATOM 2783 C C . MET A 1 352 ? 24.272 10.480 -3.891 1.00 92.69 352 MET A C 1
ATOM 2785 O O . MET A 1 352 ? 25.479 10.385 -3.683 1.00 92.69 352 MET A O 1
ATOM 2789 N N . ASN A 1 353 ? 23.571 11.559 -3.533 1.00 94.19 353 ASN A N 1
ATOM 2790 C CA . ASN A 1 353 ? 24.190 12.774 -3.001 1.00 94.19 353 ASN A CA 1
ATOM 2791 C C . ASN A 1 353 ? 24.334 12.781 -1.466 1.00 94.19 353 ASN A C 1
ATOM 2793 O O . ASN A 1 353 ? 24.866 13.746 -0.915 1.00 94.19 353 ASN A O 1
ATOM 2797 N N . HIS A 1 354 ? 23.844 11.757 -0.759 1.00 96.00 354 HIS A N 1
ATOM 2798 C CA . HIS A 1 354 ? 23.840 11.751 0.701 1.00 96.00 354 HIS A CA 1
ATOM 2799 C C . HIS A 1 354 ? 25.281 11.797 1.248 1.00 96.00 354 HIS A C 1
ATOM 2801 O O . HIS A 1 354 ? 26.107 10.985 0.822 1.00 96.00 354 HIS A O 1
ATOM 2807 N N . PRO A 1 355 ? 25.602 12.656 2.239 1.00 96.19 355 PRO A N 1
ATOM 2808 C CA . PRO A 1 355 ? 26.961 12.768 2.786 1.00 96.19 355 PRO A CA 1
ATOM 2809 C C . PRO A 1 355 ? 27.533 11.433 3.285 1.00 96.19 355 PRO A C 1
ATOM 2811 O O . PRO A 1 355 ? 28.718 11.150 3.132 1.00 96.19 355 PRO A O 1
ATOM 2814 N N . GLU A 1 356 ? 26.664 10.583 3.833 1.00 96.00 356 GLU A N 1
ATOM 2815 C CA . GLU A 1 356 ? 27.021 9.257 4.353 1.00 96.00 356 GLU A CA 1
ATOM 2816 C C . GLU A 1 356 ? 26.924 8.120 3.320 1.00 96.00 356 GLU A C 1
ATOM 2818 O O . GLU A 1 356 ? 27.103 6.961 3.681 1.00 96.00 356 GLU A O 1
ATOM 2823 N N . ARG A 1 357 ? 26.661 8.396 2.032 1.00 94.19 357 ARG A N 1
ATOM 2824 C CA . ARG A 1 357 ? 26.481 7.360 0.991 1.00 94.19 357 ARG A CA 1
ATOM 2825 C C . ARG A 1 357 ? 27.623 6.341 0.957 1.00 94.19 357 ARG A C 1
ATOM 2827 O O . ARG A 1 357 ? 27.374 5.154 0.754 1.00 94.19 357 ARG A O 1
ATOM 2834 N N . LYS A 1 358 ? 28.865 6.785 1.171 1.00 94.75 358 LYS A N 1
ATOM 2835 C CA . LYS A 1 358 ? 30.070 5.934 1.154 1.00 94.75 358 LYS A CA 1
ATOM 2836 C C . LYS A 1 358 ? 30.117 4.907 2.294 1.00 94.75 358 LYS A C 1
ATOM 2838 O O . LYS A 1 358 ? 30.855 3.936 2.178 1.00 94.75 358 LYS A O 1
ATOM 2843 N N . ASN A 1 359 ? 29.321 5.092 3.349 1.00 96.81 359 ASN A N 1
ATOM 2844 C CA . ASN A 1 359 ? 29.272 4.194 4.506 1.00 96.81 359 ASN A CA 1
ATOM 2845 C C . ASN A 1 359 ? 28.386 2.960 4.267 1.00 96.81 359 ASN A C 1
ATOM 2847 O O . ASN A 1 359 ? 28.358 2.062 5.103 1.00 96.81 359 ASN A O 1
ATOM 2851 N N . PHE A 1 360 ? 27.658 2.909 3.146 1.00 96.69 360 PHE A N 1
ATOM 2852 C CA . PHE A 1 360 ? 26.694 1.851 2.856 1.00 96.69 360 PHE A CA 1
ATOM 2853 C C . PHE A 1 360 ? 27.066 1.093 1.580 1.00 96.69 360 PHE A C 1
ATOM 2855 O O . PHE A 1 360 ? 27.206 1.670 0.498 1.00 96.69 360 PHE A O 1
ATOM 2862 N N . ASP A 1 361 ? 27.184 -0.227 1.700 1.00 95.31 361 ASP A N 1
ATOM 2863 C CA . ASP A 1 361 ? 27.234 -1.134 0.552 1.00 95.31 361 ASP A CA 1
ATOM 2864 C C . ASP A 1 361 ? 25.820 -1.330 -0.015 1.00 95.31 361 ASP A C 1
ATOM 2866 O O . ASP A 1 361 ? 24.944 -1.841 0.677 1.00 95.31 361 ASP A O 1
ATOM 2870 N N . LEU A 1 362 ? 25.615 -0.915 -1.268 1.00 94.81 362 LEU A N 1
ATOM 2871 C CA . LEU A 1 362 ? 24.349 -1.052 -2.000 1.00 94.81 362 LEU A CA 1
ATOM 2872 C C . LEU A 1 362 ? 24.446 -2.079 -3.143 1.00 94.81 362 LEU A C 1
ATOM 2874 O O . LEU A 1 362 ? 23.547 -2.154 -3.976 1.00 94.81 362 LEU A O 1
ATOM 2878 N N . SER A 1 363 ? 25.533 -2.857 -3.206 1.00 93.62 363 SER A N 1
ATOM 2879 C CA . SER A 1 363 ? 25.816 -3.797 -4.301 1.00 93.62 363 SER A CA 1
ATOM 2880 C C . SER A 1 363 ? 24.833 -4.966 -4.407 1.00 93.62 363 SER A C 1
ATOM 2882 O O . SER A 1 363 ? 24.811 -5.645 -5.431 1.00 93.62 363 SER A O 1
ATOM 2884 N N . SER A 1 364 ? 24.002 -5.202 -3.386 1.00 94.19 364 SER A N 1
ATOM 2885 C CA . SER A 1 364 ? 22.913 -6.183 -3.461 1.00 94.19 364 SER A CA 1
ATOM 2886 C C . SER A 1 364 ? 21.785 -5.767 -4.404 1.00 94.19 364 SER A C 1
ATOM 2888 O O . SER A 1 364 ? 21.019 -6.631 -4.822 1.00 94.19 364 SER A O 1
ATOM 2890 N N . LEU A 1 365 ? 21.657 -4.476 -4.735 1.00 92.38 365 LEU A N 1
ATOM 2891 C CA . LEU A 1 365 ? 20.578 -3.987 -5.587 1.00 92.38 365 LEU A CA 1
ATOM 2892 C C . LEU A 1 365 ? 20.715 -4.502 -7.022 1.00 92.38 365 LEU A C 1
ATOM 2894 O O . LEU A 1 365 ? 21.674 -4.216 -7.736 1.00 92.38 365 LEU A O 1
ATOM 2898 N N . GLU A 1 366 ? 19.679 -5.194 -7.472 1.00 89.25 366 GLU A N 1
ATOM 2899 C CA . GLU A 1 366 ? 19.535 -5.677 -8.840 1.00 89.25 366 GLU A CA 1
ATOM 2900 C C . GLU A 1 366 ? 18.489 -4.877 -9.621 1.00 89.25 366 GLU A C 1
ATOM 2902 O O . GLU A 1 366 ? 18.638 -4.697 -10.832 1.00 89.25 366 GLU A O 1
ATOM 2907 N N . TYR A 1 367 ? 17.464 -4.368 -8.926 1.00 88.69 367 TYR A N 1
ATOM 2908 C CA . TYR A 1 367 ? 16.320 -3.690 -9.530 1.00 88.69 367 TYR A CA 1
ATOM 2909 C C . TYR A 1 367 ? 15.983 -2.379 -8.823 1.00 88.69 367 TYR A C 1
ATOM 2911 O O . TYR A 1 367 ? 15.904 -2.300 -7.595 1.00 88.69 367 TYR A O 1
ATOM 2919 N N . MET A 1 368 ? 15.717 -1.353 -9.621 1.00 90.75 368 MET A N 1
ATOM 2920 C CA . MET A 1 368 ? 15.168 -0.080 -9.175 1.00 90.75 368 MET A CA 1
ATOM 2921 C C . MET A 1 368 ? 13.913 0.220 -9.974 1.00 90.75 368 MET A C 1
ATOM 2923 O O . MET A 1 368 ? 13.987 0.348 -11.194 1.00 90.75 368 MET A O 1
ATOM 2927 N N . LEU A 1 369 ? 12.781 0.366 -9.291 1.00 91.12 369 LEU A N 1
ATOM 2928 C CA . LEU A 1 369 ? 11.537 0.804 -9.913 1.00 91.12 369 LEU A CA 1
ATOM 2929 C C . LEU A 1 369 ? 11.248 2.252 -9.528 1.00 91.12 369 LEU A C 1
ATOM 2931 O O . LEU A 1 369 ? 11.085 2.582 -8.348 1.00 91.12 369 LEU A O 1
ATOM 2935 N N . LEU A 1 370 ? 11.183 3.103 -10.545 1.00 91.50 370 LEU A N 1
ATOM 2936 C CA . LEU A 1 370 ? 10.846 4.510 -10.443 1.00 91.50 370 LEU A CA 1
ATOM 2937 C C . LEU A 1 370 ? 9.402 4.730 -10.880 1.00 91.50 370 LEU A C 1
ATOM 2939 O O . LEU A 1 370 ? 8.916 4.088 -11.806 1.00 91.50 370 LEU A O 1
ATOM 2943 N N . GLY A 1 371 ? 8.730 5.680 -10.242 1.00 88.06 371 GLY A N 1
ATOM 2944 C CA . GLY A 1 371 ? 7.380 6.086 -10.616 1.00 88.06 371 GLY A CA 1
ATOM 2945 C C . GLY A 1 371 ? 6.982 7.400 -9.956 1.00 88.06 371 GLY A C 1
ATOM 2946 O O . GLY A 1 371 ? 7.824 8.114 -9.406 1.00 88.06 371 GLY A O 1
ATOM 2947 N N . ALA A 1 372 ? 5.685 7.705 -9.993 1.00 82.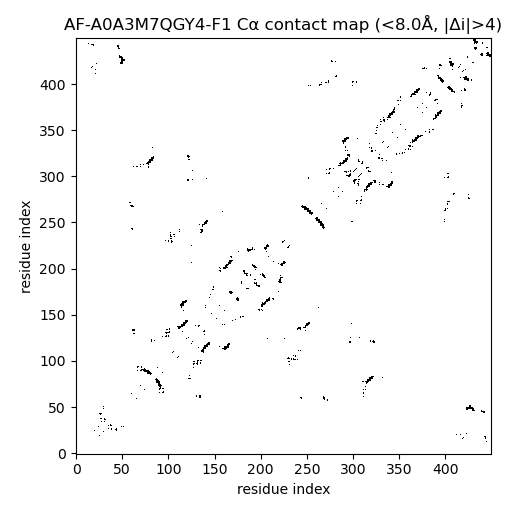25 372 ALA A N 1
ATOM 2948 C CA . ALA A 1 372 ? 5.040 8.890 -9.410 1.00 82.25 372 ALA A CA 1
ATOM 2949 C C . ALA A 1 372 ? 5.410 10.256 -10.023 1.00 82.25 372 ALA A C 1
ATOM 2951 O O . ALA A 1 372 ? 4.624 11.195 -9.920 1.00 82.25 372 ALA A O 1
ATOM 2952 N N . SER A 1 373 ? 6.557 10.394 -10.688 1.00 84.31 373 SER A N 1
ATOM 2953 C CA . SER A 1 373 ? 6.897 11.592 -11.458 1.00 84.31 373 SER A CA 1
ATOM 2954 C C . SER A 1 373 ? 7.803 11.268 -12.640 1.00 84.31 373 SER A C 1
ATOM 2956 O O . SER A 1 373 ? 8.449 10.223 -12.683 1.00 84.31 373 SER A O 1
ATOM 2958 N N . THR A 1 374 ? 7.910 12.209 -13.574 1.00 82.56 374 THR A N 1
ATOM 2959 C CA . THR A 1 374 ? 8.859 12.121 -14.687 1.00 82.56 374 THR A CA 1
ATOM 2960 C C . THR A 1 374 ? 10.294 12.018 -14.180 1.00 82.56 374 THR A C 1
ATOM 2962 O O . THR A 1 374 ? 10.676 12.725 -13.243 1.00 82.56 374 THR A O 1
ATOM 2965 N N . VAL A 1 375 ? 11.099 11.183 -14.834 1.00 81.25 375 VAL A N 1
ATOM 2966 C CA . VAL A 1 375 ? 12.517 11.008 -14.518 1.00 81.25 375 VAL A CA 1
ATOM 2967 C C . VAL A 1 375 ? 13.348 11.634 -15.641 1.00 81.25 375 VAL A C 1
ATOM 2969 O O . VAL A 1 375 ? 13.216 11.217 -16.790 1.00 81.25 375 VAL A O 1
ATOM 2972 N N . PRO A 1 376 ? 14.215 12.619 -15.367 1.00 83.38 376 PRO A N 1
ATOM 2973 C CA . PRO A 1 376 ? 15.106 13.144 -16.394 1.00 83.38 376 PRO A CA 1
ATOM 2974 C C . PRO A 1 376 ? 16.120 12.089 -16.863 1.00 83.38 376 PRO A C 1
ATOM 2976 O O . PRO A 1 376 ? 16.759 11.438 -16.037 1.00 83.38 376 PRO A O 1
ATOM 2979 N N . LYS A 1 377 ? 16.359 11.987 -18.178 1.00 84.75 377 LYS A N 1
ATOM 2980 C CA . LYS A 1 377 ? 17.349 11.058 -18.765 1.00 84.75 377 LYS A CA 1
ATOM 2981 C C . LYS A 1 377 ? 18.729 11.140 -18.105 1.00 84.75 377 LYS A C 1
ATOM 2983 O O . LYS A 1 377 ? 19.328 10.116 -17.794 1.00 84.75 377 LYS A O 1
ATOM 2988 N N . HIS A 1 378 ? 19.223 12.352 -17.847 1.00 85.06 378 HIS A N 1
ATOM 2989 C CA . HIS A 1 378 ? 20.531 12.545 -17.213 1.00 85.06 378 HIS A CA 1
ATOM 2990 C C . HIS A 1 378 ? 20.595 11.946 -15.797 1.00 85.06 378 HIS A C 1
ATOM 2992 O O . HIS A 1 378 ? 21.648 11.464 -15.388 1.00 85.06 378 HIS A O 1
ATOM 2998 N N . LEU A 1 379 ? 19.475 11.936 -15.062 1.00 85.81 379 LEU A N 1
ATOM 2999 C CA . LEU A 1 379 ? 19.400 11.324 -13.739 1.00 85.81 379 LEU A CA 1
ATOM 3000 C C . LEU A 1 379 ? 19.487 9.798 -13.842 1.00 85.81 379 LEU A C 1
ATOM 3002 O O . LEU A 1 379 ? 20.226 9.189 -13.081 1.00 85.81 379 LEU A O 1
ATOM 3006 N N . LEU A 1 380 ? 18.802 9.188 -14.814 1.00 86.81 380 LEU A N 1
ATOM 3007 C CA . LEU A 1 380 ? 18.843 7.738 -15.053 1.00 86.81 380 LEU A CA 1
ATOM 3008 C C . LEU A 1 380 ? 20.252 7.254 -15.416 1.00 86.81 380 LEU A C 1
ATOM 3010 O O . LEU A 1 380 ? 20.718 6.254 -14.870 1.00 86.81 380 LEU A O 1
ATOM 3014 N N . LEU A 1 381 ? 20.947 7.991 -16.288 1.00 85.94 381 LEU A N 1
ATOM 3015 C CA . LEU A 1 381 ? 22.336 7.698 -16.653 1.00 85.94 381 LEU A CA 1
ATOM 3016 C C . LEU A 1 381 ? 23.266 7.801 -15.437 1.00 85.94 381 LEU A C 1
ATOM 3018 O O . LEU A 1 381 ? 24.032 6.874 -15.179 1.00 85.94 381 LEU A O 1
ATOM 3022 N N . LYS A 1 382 ? 23.126 8.868 -14.638 1.00 87.44 382 LYS A N 1
ATOM 3023 C CA . LYS A 1 382 ? 23.886 9.045 -13.392 1.00 87.44 382 LYS A CA 1
ATOM 3024 C C . LYS A 1 382 ? 23.624 7.910 -12.394 1.00 87.44 382 LYS A C 1
ATOM 3026 O O . LYS A 1 382 ? 24.560 7.364 -11.822 1.00 87.44 382 LYS A O 1
ATOM 3031 N N . MET A 1 383 ? 22.363 7.508 -12.222 1.00 87.94 383 MET A N 1
ATOM 3032 C CA . MET A 1 383 ? 21.980 6.392 -11.349 1.00 87.94 383 MET A CA 1
ATOM 3033 C C . MET A 1 383 ? 22.616 5.076 -11.793 1.00 87.94 383 MET A C 1
ATOM 3035 O O . MET A 1 383 ? 23.129 4.335 -10.957 1.00 87.94 383 MET A O 1
ATOM 3039 N N . LYS A 1 384 ? 22.617 4.789 -13.099 1.00 85.00 384 LYS A N 1
ATOM 3040 C CA . LYS A 1 384 ? 23.247 3.585 -13.651 1.00 85.00 384 LYS A CA 1
ATOM 3041 C C . LYS A 1 384 ? 24.755 3.566 -13.396 1.00 85.00 384 LYS A C 1
ATOM 3043 O O . LYS A 1 384 ? 25.288 2.528 -13.014 1.00 85.00 384 LYS A O 1
ATOM 3048 N N . GLU A 1 385 ? 25.423 4.702 -13.576 1.00 86.00 385 GLU A N 1
ATOM 3049 C CA . GLU A 1 385 ? 26.865 4.837 -13.360 1.00 86.00 385 GLU A CA 1
ATOM 3050 C C . GLU A 1 385 ? 27.251 4.704 -11.877 1.00 86.00 385 GLU A C 1
ATOM 3052 O O . GLU A 1 385 ? 28.127 3.909 -11.529 1.00 86.00 385 GLU A O 1
ATOM 3057 N N . GLU A 1 386 ? 26.579 5.440 -10.986 1.00 86.38 386 GLU A N 1
ATOM 3058 C CA . GLU A 1 386 ? 26.961 5.522 -9.572 1.00 86.38 386 GLU A CA 1
ATOM 3059 C C . GLU A 1 386 ? 26.461 4.344 -8.729 1.00 86.38 386 GLU A C 1
ATOM 3061 O O . GLU A 1 386 ? 27.158 3.882 -7.821 1.00 86.38 386 GLU A O 1
ATOM 3066 N N . LEU A 1 387 ? 25.247 3.854 -8.996 1.00 85.94 387 LEU A N 1
ATOM 3067 C CA . LEU A 1 387 ? 24.636 2.777 -8.210 1.00 85.94 387 LEU A CA 1
ATOM 3068 C C . LEU A 1 387 ? 24.920 1.394 -8.796 1.00 85.94 387 LEU A C 1
ATOM 3070 O O . LEU A 1 387 ? 24.746 0.405 -8.090 1.00 85.94 387 LEU A O 1
ATOM 3074 N N . LYS A 1 388 ? 25.382 1.326 -10.055 1.00 84.62 388 LYS A N 1
ATOM 3075 C CA . LYS A 1 388 ? 25.747 0.088 -10.767 1.00 84.62 388 LYS A CA 1
ATOM 3076 C C . LYS A 1 388 ? 24.648 -0.980 -10.749 1.00 84.62 388 LYS A C 1
ATOM 3078 O O . LYS A 1 388 ? 24.933 -2.176 -10.805 1.00 84.62 388 LYS A O 1
ATOM 3083 N N . VAL A 1 389 ? 23.391 -0.549 -10.670 1.00 83.56 389 VAL A N 1
ATOM 3084 C CA . VAL A 1 389 ? 22.243 -1.454 -10.661 1.00 83.56 389 VAL A CA 1
ATOM 3085 C C . VAL A 1 389 ? 22.012 -2.003 -12.064 1.00 83.56 389 VAL A C 1
ATOM 3087 O O . VAL A 1 389 ? 22.105 -1.272 -13.051 1.00 83.56 389 VAL A O 1
ATOM 3090 N N . LYS A 1 390 ? 21.698 -3.301 -12.142 1.00 78.38 390 LYS A N 1
ATOM 3091 C CA . LYS A 1 390 ? 21.464 -4.009 -13.407 1.00 78.38 390 LYS A CA 1
ATOM 3092 C C . LYS A 1 390 ? 20.272 -3.416 -14.162 1.00 78.38 390 LYS A C 1
ATOM 3094 O O . LYS A 1 390 ? 20.381 -3.149 -15.355 1.00 78.38 390 LYS A O 1
ATOM 3099 N N . ASN A 1 391 ? 19.163 -3.187 -13.455 1.00 84.62 391 ASN A N 1
ATOM 3100 C CA . ASN A 1 391 ? 17.888 -2.801 -14.050 1.00 84.62 391 ASN A CA 1
ATOM 3101 C C . ASN A 1 391 ? 17.297 -1.556 -13.383 1.00 84.62 391 ASN A C 1
ATOM 3103 O O . ASN A 1 391 ? 17.013 -1.553 -12.185 1.00 84.62 391 ASN A O 1
ATOM 3107 N N . ILE A 1 392 ? 17.066 -0.516 -14.185 1.00 88.06 392 ILE A N 1
ATOM 3108 C CA . ILE A 1 392 ? 16.334 0.689 -13.789 1.00 88.06 392 ILE A CA 1
ATOM 3109 C C . ILE A 1 392 ? 15.073 0.753 -14.646 1.00 88.06 392 ILE A C 1
ATOM 3111 O O . ILE A 1 392 ? 15.165 0.851 -15.869 1.00 88.06 392 ILE A O 1
ATOM 3115 N N . LEU A 1 393 ? 13.918 0.671 -13.997 1.00 88.69 393 LEU A N 1
ATOM 3116 C CA . LEU A 1 393 ? 12.608 0.556 -14.623 1.00 88.69 393 LEU A CA 1
ATOM 3117 C C . LEU A 1 393 ? 11.749 1.764 -14.252 1.00 88.69 393 LEU A C 1
ATOM 3119 O O . LEU A 1 393 ? 11.868 2.303 -13.151 1.00 88.69 393 LEU A O 1
ATOM 3123 N N . ILE A 1 394 ? 10.888 2.191 -15.170 1.00 89.31 394 ILE A N 1
ATOM 3124 C CA . ILE A 1 394 ? 9.990 3.334 -14.995 1.00 89.31 394 ILE A CA 1
ATOM 3125 C C . ILE A 1 394 ? 8.567 2.834 -15.189 1.00 89.31 394 ILE A C 1
ATOM 3127 O O . ILE A 1 394 ? 8.210 2.403 -16.284 1.00 89.31 394 ILE A O 1
ATOM 3131 N N . GLY A 1 395 ? 7.776 2.891 -14.122 1.00 90.44 395 GLY A N 1
ATOM 3132 C CA . GLY A 1 395 ? 6.352 2.585 -14.133 1.00 90.44 395 GLY A CA 1
ATOM 3133 C C . GLY A 1 395 ? 5.510 3.847 -14.308 1.00 90.44 395 GLY A C 1
ATOM 3134 O O . GLY A 1 395 ? 5.812 4.900 -13.736 1.00 90.44 395 GLY A O 1
ATOM 3135 N N . TYR A 1 396 ? 4.427 3.729 -15.070 1.00 91.00 396 TYR A N 1
ATOM 3136 C CA . TYR A 1 396 ? 3.420 4.772 -15.234 1.00 91.00 396 TYR A CA 1
ATOM 3137 C C . TYR A 1 396 ? 2.025 4.223 -14.961 1.00 91.00 396 TYR A C 1
ATOM 3139 O O . TYR A 1 396 ? 1.675 3.113 -15.362 1.00 91.00 396 TYR A O 1
ATOM 3147 N N . GLY A 1 397 ? 1.217 5.036 -14.295 1.00 91.12 397 GLY A N 1
ATOM 3148 C CA . GLY A 1 397 ? -0.183 4.766 -14.036 1.00 91.12 397 GLY A CA 1
ATOM 3149 C C . GLY A 1 397 ? -0.751 5.766 -13.044 1.00 91.12 397 GLY A C 1
ATOM 3150 O O . GLY A 1 397 ? -0.165 6.818 -12.770 1.00 91.12 397 GLY A O 1
ATOM 3151 N N . MET A 1 398 ? -1.916 5.422 -12.519 1.00 92.12 398 MET A N 1
ATOM 3152 C CA . MET A 1 398 ? -2.681 6.230 -11.585 1.00 92.12 398 MET A CA 1
ATOM 3153 C C . MET A 1 398 ? -3.290 5.345 -10.500 1.00 92.12 398 MET A C 1
ATOM 3155 O O . MET A 1 398 ? -3.223 4.116 -10.548 1.00 92.12 398 MET A O 1
ATOM 3159 N N . THR A 1 399 ? -3.873 5.961 -9.476 1.00 93.31 399 THR A N 1
ATOM 3160 C CA . THR A 1 399 ? -4.530 5.214 -8.400 1.00 93.31 399 THR A CA 1
ATOM 3161 C C . THR A 1 399 ? -5.643 4.322 -8.951 1.00 93.31 399 THR A C 1
ATOM 3163 O O . THR A 1 399 ? -5.735 3.162 -8.567 1.00 93.31 399 THR A O 1
ATOM 3166 N N . GLU A 1 400 ? -6.427 4.836 -9.896 1.00 93.94 400 GLU A N 1
ATOM 3167 C CA . GLU A 1 400 ? -7.535 4.150 -10.562 1.00 93.94 400 GLU A CA 1
ATOM 3168 C C . GLU A 1 400 ? -7.072 2.939 -11.388 1.00 93.94 400 GLU A C 1
ATOM 3170 O O . GLU A 1 400 ? -7.817 1.975 -11.519 1.00 93.94 400 GLU A O 1
ATOM 3175 N N . SER A 1 401 ? -5.824 2.939 -11.871 1.00 91.81 401 SER A N 1
ATOM 3176 C CA . SER A 1 401 ? -5.217 1.807 -12.582 1.00 91.81 401 SER A CA 1
ATOM 3177 C C . SER A 1 401 ? -4.430 0.878 -11.649 1.00 91.81 401 SER A C 1
ATOM 3179 O O . SER A 1 401 ? -3.551 0.155 -12.106 1.00 91.81 401 SER A O 1
ATOM 3181 N N . SER A 1 402 ? -4.671 0.934 -10.332 1.00 93.50 402 SER A N 1
ATOM 3182 C CA . SER A 1 402 ? -3.910 0.183 -9.321 1.00 93.50 402 SER A CA 1
ATOM 3183 C C . SER A 1 402 ? -2.395 0.425 -9.404 1.00 93.50 402 SER A C 1
ATOM 3185 O O . SER A 1 402 ? -1.607 -0.502 -9.550 1.00 93.50 402 SER A O 1
ATOM 3187 N N . ALA A 1 403 ? -1.991 1.691 -9.272 1.00 90.19 403 ALA A N 1
ATOM 3188 C CA . ALA A 1 403 ? -0.616 2.213 -9.323 1.00 90.19 403 ALA A CA 1
ATOM 3189 C C . ALA A 1 403 ? 0.019 2.300 -10.715 1.00 90.19 403 ALA A C 1
ATOM 3191 O O . ALA A 1 403 ? 0.356 3.407 -11.132 1.00 90.19 403 ALA A O 1
ATOM 3192 N N . ALA A 1 404 ? 0.219 1.183 -11.410 1.00 90.69 404 ALA A N 1
ATOM 3193 C CA . ALA A 1 404 ? 0.885 1.160 -12.711 1.00 90.69 404 ALA A CA 1
ATOM 3194 C C . ALA A 1 404 ? 0.051 0.380 -13.731 1.00 90.69 404 ALA A C 1
ATOM 3196 O O . ALA A 1 404 ? -0.507 -0.663 -13.415 1.00 90.69 404 ALA A O 1
ATOM 3197 N N . GLY A 1 405 ? -0.037 0.910 -14.949 1.00 90.00 405 GLY A N 1
ATOM 3198 C CA . GLY A 1 405 ? -0.612 0.233 -16.112 1.00 90.00 405 GLY A CA 1
ATOM 3199 C C . GLY A 1 405 ? 0.426 -0.047 -17.198 1.00 90.00 405 GLY A C 1
ATOM 3200 O O . GLY A 1 405 ? 0.181 -0.875 -18.070 1.00 90.00 405 GLY A O 1
ATOM 3201 N N . SER A 1 406 ? 1.590 0.612 -17.149 1.00 90.75 406 SER A N 1
ATOM 3202 C CA . SER A 1 406 ? 2.709 0.368 -18.057 1.00 90.75 406 SER A CA 1
ATOM 3203 C C . SER A 1 406 ? 4.061 0.455 -17.356 1.00 90.75 406 SER A C 1
ATOM 3205 O O . SER A 1 406 ? 4.206 1.129 -16.333 1.00 90.75 406 SER A O 1
ATOM 3207 N N . ILE A 1 407 ? 5.067 -0.203 -17.934 1.00 89.50 407 ILE A N 1
ATOM 3208 C CA . ILE A 1 407 ? 6.437 -0.209 -17.419 1.00 89.50 407 ILE A CA 1
ATOM 3209 C C . ILE A 1 407 ? 7.473 -0.338 -18.538 1.00 89.50 407 ILE A C 1
ATOM 3211 O O . ILE A 1 407 ? 7.245 -1.012 -19.551 1.00 89.50 407 ILE A O 1
ATOM 3215 N N . THR A 1 408 ? 8.640 0.289 -18.374 1.00 87.62 408 THR A N 1
ATOM 3216 C CA . THR A 1 408 ? 9.803 0.009 -19.235 1.00 87.62 408 THR A CA 1
ATOM 3217 C C . THR A 1 408 ? 10.332 -1.404 -18.975 1.00 87.62 408 THR A C 1
ATOM 3219 O O . THR A 1 408 ? 10.198 -1.923 -17.872 1.00 87.62 408 THR A O 1
ATOM 3222 N N . ARG A 1 409 ? 10.910 -2.070 -19.984 1.00 77.75 409 ARG A N 1
ATOM 3223 C CA . ARG A 1 409 ? 11.414 -3.444 -19.819 1.00 77.75 409 ARG A CA 1
ATOM 3224 C C . ARG A 1 409 ? 12.925 -3.499 -19.661 1.00 77.75 409 ARG A C 1
ATOM 3226 O O . ARG A 1 409 ? 13.669 -2.651 -20.156 1.00 77.75 409 ARG A O 1
ATOM 3233 N N . VAL A 1 410 ? 13.361 -4.585 -19.032 1.00 67.81 410 VAL A N 1
ATOM 3234 C CA . VAL A 1 410 ? 14.759 -5.011 -18.997 1.00 67.81 410 VAL A CA 1
ATOM 3235 C C . VAL A 1 410 ? 15.264 -5.217 -20.435 1.00 67.81 410 VAL A C 1
ATOM 3237 O O . VAL A 1 410 ? 14.550 -5.760 -21.277 1.00 67.81 410 VAL A O 1
ATOM 3240 N N . ASN A 1 411 ? 16.496 -4.781 -20.713 1.00 66.56 411 ASN A N 1
ATOM 3241 C CA . ASN A 1 411 ? 17.180 -4.875 -22.016 1.00 66.56 411 ASN A CA 1
ATOM 3242 C C . ASN A 1 411 ? 16.648 -3.979 -23.150 1.00 66.56 411 ASN A C 1
ATOM 3244 O O . ASN A 1 411 ? 16.996 -4.203 -24.310 1.00 66.56 411 ASN A O 1
ATOM 3248 N N . TYR A 1 412 ? 15.836 -2.962 -22.856 1.00 70.19 412 TYR A N 1
ATOM 3249 C CA . TYR A 1 412 ? 15.491 -1.959 -23.869 1.00 70.19 412 TYR A CA 1
ATOM 3250 C C . TYR A 1 412 ? 16.695 -1.084 -24.226 1.00 70.19 412 TYR A C 1
ATOM 3252 O O . TYR A 1 412 ? 17.599 -0.882 -23.410 1.00 70.19 412 TYR A O 1
ATOM 3260 N N . GLY A 1 413 ? 16.697 -0.566 -25.459 1.00 67.88 413 GLY A N 1
ATOM 3261 C CA . GLY A 1 413 ? 17.641 0.466 -25.873 1.00 67.88 413 GLY A CA 1
ATOM 3262 C C . GLY A 1 413 ? 17.536 1.692 -24.964 1.00 67.88 413 GLY A C 1
ATOM 3263 O O . GLY A 1 413 ? 16.525 1.906 -24.291 1.00 67.88 413 GLY A O 1
ATOM 3264 N N . GLU A 1 414 ? 18.595 2.506 -24.911 1.00 70.81 414 GLU A N 1
ATOM 3265 C CA . GLU A 1 414 ? 18.650 3.648 -23.983 1.00 70.81 414 GLU A CA 1
ATOM 3266 C C . GLU A 1 414 ? 17.465 4.595 -24.146 1.00 70.81 414 GLU A C 1
ATOM 3268 O O . GLU A 1 414 ? 16.937 5.107 -23.159 1.00 70.81 414 GLU A O 1
ATOM 3273 N N . ARG A 1 415 ? 17.035 4.824 -25.391 1.00 73.38 415 ARG A N 1
ATOM 3274 C CA . ARG A 1 415 ? 15.888 5.682 -25.661 1.00 73.38 415 ARG A CA 1
ATOM 3275 C C . ARG A 1 415 ? 14.651 5.150 -24.958 1.00 73.38 415 ARG A C 1
ATOM 3277 O O . ARG A 1 415 ? 13.918 5.905 -24.337 1.00 73.38 415 ARG A O 1
ATOM 3284 N N . GLU A 1 416 ? 14.415 3.854 -25.015 1.00 74.12 416 GLU A N 1
ATOM 3285 C CA . GLU A 1 416 ? 13.121 3.325 -24.606 1.00 74.12 416 GLU A CA 1
ATOM 3286 C C . GLU A 1 416 ? 13.075 2.981 -23.131 1.00 74.12 416 GLU A C 1
ATOM 3288 O O . GLU A 1 416 ? 12.018 3.081 -22.510 1.00 74.12 416 GLU A O 1
ATOM 3293 N N . ALA A 1 417 ? 14.239 2.707 -22.551 1.00 72.69 417 ALA A N 1
ATOM 3294 C CA . ALA A 1 417 ? 14.417 2.648 -21.114 1.00 72.69 417 ALA A CA 1
ATOM 3295 C C . ALA A 1 417 ? 14.258 4.023 -20.433 1.00 72.69 417 ALA A C 1
ATOM 3297 O O . ALA A 1 417 ? 13.795 4.061 -19.294 1.00 72.69 417 ALA A O 1
ATOM 3298 N N . TYR A 1 418 ? 14.646 5.133 -21.086 1.00 76.00 418 TYR A N 1
ATOM 3299 C CA . TYR A 1 418 ? 14.816 6.430 -20.402 1.00 76.00 418 TYR A CA 1
ATOM 3300 C C . TYR A 1 418 ? 13.971 7.597 -20.925 1.00 76.00 418 TYR A C 1
ATOM 3302 O O . TYR A 1 418 ? 13.907 8.632 -20.263 1.00 76.00 418 TYR A O 1
ATOM 3310 N N . GLU A 1 419 ? 13.334 7.465 -22.085 1.00 78.50 419 GLU A N 1
ATOM 3311 C CA . GLU A 1 419 ? 12.531 8.529 -22.710 1.00 78.50 419 GLU A CA 1
ATOM 3312 C C . GLU A 1 419 ? 11.056 8.127 -22.883 1.00 78.50 419 GLU A C 1
ATOM 3314 O O . GLU A 1 419 ? 10.281 8.871 -23.480 1.00 78.50 419 GLU A O 1
ATOM 3319 N N . THR A 1 420 ? 10.642 6.965 -22.360 1.00 82.38 420 THR A N 1
ATOM 3320 C CA . THR A 1 420 ? 9.265 6.457 -22.483 1.00 82.38 420 THR A CA 1
ATOM 3321 C C . THR A 1 420 ? 8.721 5.930 -21.154 1.00 82.38 420 THR A C 1
ATOM 3323 O O . THR A 1 420 ? 9.470 5.694 -20.209 1.00 82.38 420 THR A O 1
ATOM 3326 N N . ILE A 1 421 ? 7.404 5.709 -21.101 1.00 83.81 421 ILE A N 1
ATOM 3327 C CA . ILE A 1 421 ? 6.707 5.011 -20.003 1.00 83.81 421 ILE A CA 1
ATOM 3328 C C . ILE A 1 421 ? 6.581 3.496 -20.248 1.00 83.81 421 ILE A C 1
ATOM 3330 O O . ILE A 1 421 ? 5.804 2.804 -19.588 1.00 83.81 421 ILE A O 1
ATOM 3334 N N . GLY A 1 422 ? 7.333 2.995 -21.230 1.00 86.56 422 GLY A N 1
ATOM 3335 C CA . GLY A 1 422 ? 7.392 1.592 -21.589 1.00 86.56 422 GLY A CA 1
ATOM 3336 C C . GLY A 1 422 ? 6.106 1.058 -22.207 1.00 86.56 422 GLY A C 1
ATOM 3337 O O . GLY A 1 422 ? 5.500 1.702 -23.061 1.00 86.56 422 GLY A O 1
ATOM 3338 N N . GLN A 1 423 ? 5.739 -0.165 -21.834 1.00 85.56 423 GLN A N 1
ATOM 3339 C CA . GLN A 1 423 ? 4.623 -0.898 -22.427 1.00 85.56 423 GLN A CA 1
ATOM 3340 C C . GLN A 1 423 ? 3.555 -1.253 -21.421 1.00 85.56 423 GLN A C 1
ATOM 3342 O O . GLN A 1 423 ? 3.898 -1.447 -20.255 1.00 85.56 423 GLN A O 1
ATOM 3347 N N . PRO A 1 424 ? 2.292 -1.383 -21.871 1.00 89.25 424 PRO A N 1
ATOM 3348 C CA . PRO A 1 424 ? 1.218 -1.850 -21.013 1.00 89.25 424 PRO A CA 1
ATOM 3349 C C . PRO A 1 424 ? 1.608 -3.148 -20.305 1.00 89.25 424 PRO A C 1
ATOM 3351 O O . PRO A 1 424 ? 2.320 -3.980 -20.879 1.00 89.25 424 PRO A O 1
ATOM 3354 N N . PHE A 1 425 ? 1.135 -3.360 -19.086 1.00 89.94 425 PHE A N 1
ATOM 3355 C CA . PHE A 1 425 ? 1.148 -4.698 -18.508 1.00 89.94 425 PHE A CA 1
ATOM 3356 C C . PHE A 1 425 ? 0.303 -5.660 -19.363 1.00 89.94 425 PHE A C 1
ATOM 3358 O O . PHE A 1 425 ? -0.561 -5.218 -20.129 1.00 89.94 425 PHE A O 1
ATOM 3365 N N . PRO A 1 426 ? 0.534 -6.983 -19.281 1.00 87.88 426 PRO A N 1
ATOM 3366 C CA . PRO A 1 426 ? -0.409 -7.948 -19.839 1.00 87.88 426 PRO A CA 1
ATOM 3367 C C . PRO A 1 426 ? -1.838 -7.647 -19.362 1.00 87.88 426 PRO A C 1
ATOM 3369 O O . PRO A 1 426 ? -2.022 -7.222 -18.225 1.00 87.88 426 PRO A O 1
ATOM 3372 N N . PHE A 1 427 ? -2.838 -7.863 -20.221 1.00 89.50 427 PHE A N 1
ATOM 3373 C CA . PHE A 1 427 ? -4.256 -7.538 -19.968 1.00 89.50 427 PHE A CA 1
ATOM 3374 C C . PHE A 1 427 ? -4.599 -6.044 -19.850 1.00 89.50 427 PHE A C 1
ATOM 3376 O O . PHE A 1 427 ? -5.763 -5.717 -19.637 1.00 89.50 427 PHE A O 1
ATOM 3383 N N . VAL A 1 428 ? -3.629 -5.141 -20.019 1.00 90.06 428 VAL A N 1
ATOM 3384 C CA . VAL A 1 428 ? -3.871 -3.695 -20.050 1.00 90.06 428 VAL A CA 1
ATOM 3385 C C . VAL A 1 428 ? -3.844 -3.198 -21.489 1.00 90.06 428 VAL A C 1
ATOM 3387 O O . VAL A 1 428 ? -2.916 -3.484 -22.253 1.00 90.06 428 VAL A O 1
ATOM 3390 N N . GLU A 1 429 ? -4.860 -2.420 -21.840 1.00 89.25 429 GLU A N 1
ATOM 3391 C CA . GLU A 1 429 ? -4.945 -1.685 -23.094 1.00 89.25 429 GLU A CA 1
ATOM 3392 C C . GLU A 1 429 ? -4.626 -0.217 -22.826 1.00 89.25 429 GLU A C 1
ATOM 3394 O O . GLU A 1 429 ? -5.028 0.336 -21.814 1.00 89.25 429 GLU A O 1
ATOM 3399 N N . ILE A 1 430 ? -3.884 0.430 -23.719 1.00 88.00 430 ILE A N 1
ATOM 3400 C CA . ILE A 1 430 ? -3.601 1.862 -23.625 1.00 88.00 430 ILE A CA 1
ATOM 3401 C C . ILE A 1 430 ? -3.844 2.497 -24.983 1.00 88.00 430 ILE A C 1
ATOM 3403 O O . ILE A 1 430 ? -3.361 2.001 -26.001 1.00 88.00 430 ILE A O 1
ATOM 3407 N N . LYS A 1 431 ? -4.545 3.629 -25.016 1.00 88.44 431 LYS A N 1
ATOM 3408 C CA . LYS A 1 431 ? -4.711 4.442 -26.227 1.00 88.44 431 LYS A CA 1
ATOM 3409 C C . LYS A 1 431 ? -4.423 5.912 -25.983 1.00 88.44 431 LYS A C 1
ATOM 3411 O O . LYS A 1 431 ? -4.463 6.375 -24.851 1.00 88.44 431 LYS A O 1
ATOM 3416 N N . ILE A 1 432 ? -4.176 6.636 -27.069 1.00 89.25 432 ILE A N 1
ATOM 3417 C CA . ILE A 1 432 ? -4.143 8.096 -27.088 1.00 89.25 432 ILE A CA 1
ATOM 3418 C C . ILE A 1 432 ? -5.399 8.593 -27.798 1.00 89.25 432 ILE A C 1
ATOM 3420 O O . ILE A 1 432 ? -5.682 8.165 -28.924 1.00 89.25 432 ILE A O 1
ATOM 3424 N N . ALA A 1 433 ? -6.146 9.473 -27.141 1.00 90.25 433 ALA A N 1
ATOM 3425 C CA . ALA A 1 433 ? -7.381 10.037 -27.663 1.00 90.25 433 ALA A CA 1
ATOM 3426 C C . ALA A 1 433 ? -7.322 11.568 -27.756 1.00 90.25 433 ALA A C 1
ATOM 3428 O O . ALA A 1 433 ? -6.629 12.216 -26.977 1.00 90.25 433 ALA A O 1
ATOM 3429 N N . ASP A 1 434 ? -8.030 12.153 -28.718 1.00 92.75 434 ASP A N 1
ATOM 3430 C CA . ASP A 1 434 ? -8.237 13.602 -28.767 1.00 92.75 434 ASP A CA 1
ATOM 3431 C C . ASP A 1 434 ? -9.335 14.050 -27.782 1.00 92.75 434 ASP A C 1
ATOM 3433 O O . ASP A 1 434 ? -9.925 13.243 -27.061 1.00 92.75 434 ASP A O 1
ATOM 3437 N N . SER A 1 435 ? -9.641 15.350 -27.765 1.00 93.06 435 SER A N 1
ATOM 3438 C CA . SER A 1 435 ? -10.678 15.936 -26.903 1.00 93.06 435 SER A CA 1
ATOM 3439 C C . SER A 1 435 ? -12.102 15.438 -27.187 1.00 93.06 435 SER A C 1
ATOM 3441 O O . SER A 1 435 ? -13.005 15.693 -26.394 1.00 93.06 435 SER A O 1
ATOM 3443 N N . GLU A 1 436 ? -12.325 14.759 -28.312 1.00 94.00 436 GLU A N 1
ATOM 3444 C CA . GLU A 1 436 ? -13.602 14.146 -28.687 1.00 94.00 436 GLU A CA 1
ATOM 3445 C C . GLU A 1 436 ? -13.622 12.631 -28.394 1.00 94.00 436 GLU A C 1
ATOM 3447 O O . GLU A 1 436 ? -14.582 11.942 -28.736 1.00 94.00 436 GLU A O 1
ATOM 3452 N N . ASN A 1 437 ? -12.597 12.110 -27.706 1.00 89.00 437 ASN A N 1
ATOM 3453 C CA . ASN A 1 437 ? -12.357 10.692 -27.421 1.00 89.00 437 ASN A CA 1
ATOM 3454 C C . ASN A 1 437 ? -12.048 9.824 -28.655 1.00 89.00 437 ASN A C 1
ATOM 3456 O O . ASN A 1 437 ? -12.079 8.587 -28.566 1.00 89.00 437 ASN A O 1
ATOM 3460 N N . ASN A 1 438 ? -11.711 10.430 -29.796 1.00 91.00 438 ASN A N 1
ATOM 3461 C CA . ASN A 1 438 ? -11.326 9.681 -30.984 1.00 91.00 438 ASN A CA 1
ATOM 3462 C C . ASN A 1 438 ? -9.874 9.216 -30.880 1.00 91.00 438 ASN A C 1
ATOM 3464 O O . ASN A 1 438 ? -8.995 9.938 -30.417 1.00 91.00 438 ASN A O 1
ATOM 3468 N N . LEU A 1 439 ? -9.606 8.004 -31.366 1.00 88.19 439 LEU A N 1
ATOM 3469 C CA . LEU A 1 439 ? -8.256 7.455 -31.442 1.00 88.19 439 LEU A CA 1
ATOM 3470 C C . LEU A 1 439 ? -7.401 8.272 -32.425 1.00 88.19 439 LEU A C 1
ATOM 3472 O O . LEU A 1 439 ? -7.747 8.375 -33.604 1.00 88.19 439 LEU A O 1
ATOM 3476 N N . VAL A 1 440 ? -6.260 8.794 -31.971 1.00 88.38 440 VAL A N 1
ATOM 3477 C CA . VAL A 1 440 ? -5.381 9.628 -32.814 1.00 88.38 440 VAL A CA 1
ATOM 3478 C C . VAL A 1 440 ? -4.282 8.812 -33.499 1.00 88.38 440 VAL A C 1
ATOM 3480 O O . VAL A 1 440 ? -3.975 7.703 -33.051 1.00 88.38 440 VAL A O 1
ATOM 3483 N N . PRO A 1 441 ? -3.670 9.307 -34.593 1.00 88.00 441 PRO A N 1
ATOM 3484 C CA . PRO A 1 441 ? -2.517 8.659 -35.201 1.00 88.00 441 PRO A CA 1
ATOM 3485 C C . PRO A 1 441 ? -1.276 8.613 -34.299 1.00 88.00 441 PRO A C 1
ATOM 3487 O O . PRO A 1 441 ? -1.125 9.379 -33.350 1.00 88.00 441 PRO A O 1
ATOM 3490 N N . VAL A 1 442 ? -0.341 7.732 -34.641 1.00 81.75 442 VAL A N 1
ATOM 3491 C CA . VAL A 1 442 ? 1.041 7.747 -34.150 1.00 81.75 442 VAL A CA 1
ATOM 3492 C C . VAL A 1 442 ? 1.651 9.135 -34.404 1.00 81.75 442 VAL A C 1
ATOM 3494 O O . VAL A 1 442 ? 1.365 9.781 -35.411 1.00 81.75 442 VAL A O 1
ATOM 3497 N N . ASN A 1 443 ? 2.503 9.601 -33.496 1.00 82.19 443 ASN A N 1
ATOM 3498 C CA . ASN A 1 443 ? 3.111 10.946 -33.464 1.00 82.19 443 ASN A CA 1
ATOM 3499 C C . ASN A 1 443 ? 2.148 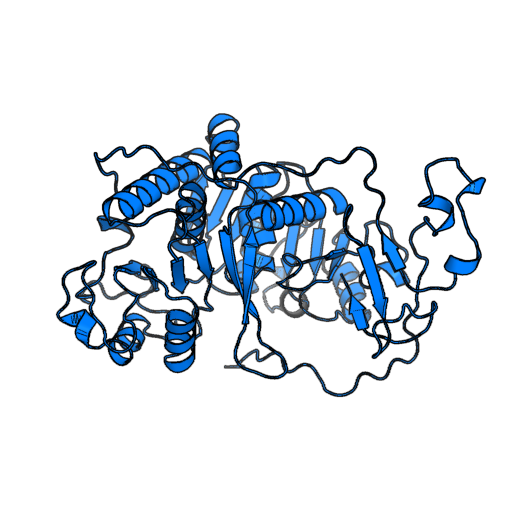12.128 -33.289 1.00 82.19 443 ASN A C 1
ATOM 3501 O O . ASN A 1 443 ? 2.515 13.244 -33.644 1.00 82.19 443 ASN A O 1
ATOM 3505 N N . HIS A 1 444 ? 0.954 11.906 -32.738 1.00 84.12 444 HIS A N 1
ATOM 3506 C CA . HIS A 1 444 ? 0.025 12.985 -32.401 1.00 84.12 444 HIS A CA 1
ATOM 3507 C C . HIS A 1 444 ? -0.207 13.053 -30.895 1.00 84.12 444 HIS A C 1
ATOM 3509 O O . HIS A 1 444 ? -0.311 12.020 -30.229 1.00 84.12 444 HIS A O 1
ATOM 3515 N N . ASP A 1 445 ? -0.292 14.277 -30.383 1.00 87.25 445 ASP A N 1
ATOM 3516 C CA . ASP A 1 445 ? -0.591 14.534 -28.980 1.00 87.25 445 ASP A CA 1
ATOM 3517 C C . ASP A 1 445 ? -2.064 14.244 -28.677 1.00 87.25 445 ASP A C 1
ATOM 3519 O O . ASP A 1 445 ? -2.945 14.437 -29.518 1.00 87.25 445 ASP A O 1
ATOM 3523 N N . GLY A 1 446 ? -2.326 13.810 -27.448 1.00 90.19 446 GLY A N 1
ATOM 3524 C CA . GLY A 1 446 ? -3.663 13.546 -26.935 1.00 90.19 446 GLY A CA 1
ATOM 3525 C C . GLY A 1 446 ? -3.622 13.075 -25.483 1.00 90.19 446 GLY A C 1
ATOM 3526 O O . GLY A 1 446 ? -2.579 13.114 -24.827 1.00 90.19 446 GLY A O 1
ATOM 3527 N N . GLU A 1 447 ? -4.763 12.626 -24.982 1.00 91.06 447 GLU A N 1
ATOM 3528 C CA . GLU A 1 447 ? -4.931 12.089 -23.637 1.00 91.06 447 GLU A CA 1
ATOM 3529 C C . GLU A 1 447 ? -4.631 10.588 -23.604 1.00 91.06 447 GLU A C 1
ATOM 3531 O O . GLU A 1 447 ? -5.077 9.838 -24.472 1.00 91.06 447 GLU A O 1
ATOM 3536 N N . ILE A 1 448 ? -3.883 10.141 -22.592 1.00 90.00 448 ILE A N 1
ATOM 3537 C CA . ILE A 1 448 ? -3.638 8.715 -22.351 1.00 90.00 448 ILE A CA 1
ATOM 3538 C C . ILE A 1 448 ? -4.880 8.119 -21.683 1.00 90.00 448 ILE A C 1
ATOM 3540 O O . ILE A 1 448 ? -5.271 8.561 -20.604 1.00 90.00 448 ILE A O 1
ATOM 3544 N N . CYS A 1 449 ? -5.466 7.092 -22.294 1.00 90.56 449 CYS A N 1
ATOM 3545 C CA . CYS A 1 449 ? -6.530 6.282 -21.706 1.00 90.56 449 CYS A CA 1
ATOM 3546 C C . CYS A 1 449 ? -6.003 4.872 -21.435 1.00 90.56 449 CYS A C 1
ATOM 3548 O O . CYS A 1 449 ? -5.353 4.299 -22.313 1.00 90.56 449 CYS A O 1
ATOM 3550 N N . ILE A 1 450 ? -6.312 4.338 -20.254 1.00 89.31 450 ILE A N 1
ATOM 3551 C CA . ILE A 1 450 ? -5.955 2.995 -19.778 1.00 89.31 450 ILE A CA 1
ATOM 3552 C C . ILE A 1 450 ? -7.243 2.233 -19.477 1.00 89.31 450 ILE A C 1
ATOM 3554 O O . ILE A 1 450 ? -8.159 2.886 -18.922 1.00 89.31 450 ILE A O 1
#

Secondary structure (DSSP, 8-state):
-------PPS----S----S-SSS--HHHHSSTT-GGG--GGGTTB-EEEB--TT-------HHHHHHHHHHHSTTSEEEEEGGGTEEEEHHHHHHHHHHHHHHHHHTT--TT-EEEEE--SSHHHHHHHHHHHTTTPEEEE--TT--HHHHHHHHHHHT-SEEEEESEETTEEHHHHHHHH-GGGGGSPTT----SS-TT--EEEEE--TTT--TT---TT-EEIIIIISS--S--PPPPP--TTSEEEEEEE--SSSSPEEEEEEHHHHHHHHHHHHHHTT---TT-EEE--S-TTSHHHIIIIIIHHHHHT-EEEE-SSS--HHHHHHHHHHHT-SEEEE-HHHHHHHHH-TTGGGS--TT--EEEE-SS---HHHHHHHHHHH--SEEEEEE--TTTTS-SEEPPTT--HHHHHSS--EEPBT-EEEEE-TTSPBPBTT---EEE-

Mean predicted aligned error: 7.38 Å

Radius of gyration: 22.84 Å; Cα contacts (8 Å, |Δi|>4): 915; chains: 1; bounding box: 53×47×74 Å

Solvent-accessible surface area (backbone atoms only — not comparable to full-atom values): 24330 Å² total; per-residue (Å²): 141,80,82,88,70,86,72,79,79,84,79,85,78,89,73,87,70,84,52,87,79,88,57,102,63,53,71,81,60,71,38,56,88,85,42,68,87,75,52,60,77,85,61,66,53,40,33,68,50,66,34,80,50,87,90,69,75,82,62,82,48,36,64,37,53,36,41,53,54,37,24,72,74,41,32,81,46,57,31,42,32,27,55,76,78,66,46,72,36,24,27,36,55,46,42,53,48,20,50,28,30,33,37,38,41,44,75,72,67,55,46,66,69,39,27,36,31,35,34,47,54,48,44,68,67,47,56,44,50,51,50,10,28,41,46,37,25,21,22,31,33,38,34,67,61,85,61,51,60,70,58,50,53,50,50,43,55,75,60,50,20,33,29,37,38,35,38,44,51,57,94,90,45,48,48,55,66,42,46,38,73,62,30,62,52,35,66,79,24,57,66,57,58,33,75,21,90,73,38,67,52,34,26,36,40,32,38,36,76,34,90,89,76,61,65,88,82,72,80,68,55,30,41,40,44,36,72,73,65,31,58,36,88,60,92,66,80,70,83,75,55,93,67,57,23,79,41,60,33,37,33,38,68,41,87,44,95,86,57,77,69,44,74,42,7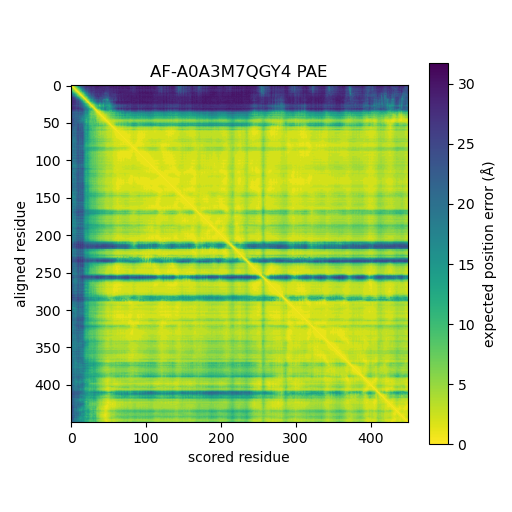6,37,25,27,34,50,46,53,36,35,27,46,47,53,28,55,73,66,75,51,70,43,47,88,44,28,33,38,28,41,45,44,49,55,38,52,60,14,30,29,66,33,62,45,30,25,58,67,34,70,12,27,20,35,29,32,33,52,52,73,45,56,69,42,40,45,49,41,31,38,74,69,50,20,26,30,38,46,41,45,62,64,55,56,54,47,40,74,67,37,93,64,41,88,82,42,62,55,80,50,32,43,37,36,42,32,26,101,60,91,64,60,52,70,55,55,55,49,45,42,68,76,59,62,39,80,36,72,31,31,41,34,61,38,69,86,53,44,30,44,43,21,33,24,54,84,89,50,57,71,63,47,38,45,75,47,51,50,42,44,34,60,88,30,53,38,35,30,19,42,99,83,69,45,78,32,45,56,76,57,89,59,47,83,46,112